Protein 3UP8 (pdb70)

Structure (mmCIF, N/CA/C/O backbone):
data_3UP8
#
_entry.id   3UP8
#
_cell.length_a   57.283
_cell.length_b   88.768
_cell.length_c   123.638
_cell.angle_alpha   90.00
_cell.angle_beta   90.00
_cell.angle_gamma   90.00
#
_symmetry.space_group_name_H-M   'P 21 21 21'
#
loop_
_entity.id
_entity.type
_entity.pdbx_description
1 polymer 'Putative 2,5-diketo-D-gluconic acid reductase B'
2 non-polymer 'ACETATE ION'
3 water water
#
loop_
_atom_site.group_PDB
_atom_site.id
_atom_site.type_symbol
_atom_site.label_atom_id
_atom_site.label_alt_id
_atom_site.label_comp_id
_atom_site.label_asym_id
_atom_site.label_entity_id
_atom_site.label_seq_id
_atom_site.pdbx_PDB_ins_code
_atom_site.Cartn_x
_atom_site.Cartn_y
_atom_site.Cartn_z
_atom_site.occupancy
_atom_site.B_iso_or_equiv
_atom_site.auth_seq_id
_atom_site.auth_comp_id
_atom_site.auth_asym_id
_atom_site.auth_atom_id
_atom_site.pdbx_PDB_model_num
ATOM 1 N N . LEU A 1 18 ? 25.823 17.364 7.253 1.00 35.74 -5 LEU A N 1
ATOM 2 C CA . LEU A 1 18 ? 25.947 16.424 8.405 1.00 35.36 -5 LEU A CA 1
ATOM 3 C C . LEU A 1 18 ? 27.083 15.451 8.131 1.00 35.08 -5 LEU A C 1
ATOM 4 O O . LEU A 1 18 ? 27.368 15.142 6.972 1.00 35.23 -5 LEU A O 1
ATOM 9 N N . TYR A 1 19 ? 27.720 14.959 9.192 1.00 34.61 -4 TYR A N 1
ATOM 10 C CA . TYR A 1 19 ? 28.951 14.177 9.049 1.00 34.32 -4 TYR A CA 1
ATOM 11 C C . TYR A 1 19 ? 28.811 12.924 8.193 1.00 34.14 -4 TYR A C 1
ATOM 12 O O . TYR A 1 19 ? 29.731 12.579 7.452 1.00 34.36 -4 TYR A O 1
ATOM 21 N N . PHE A 1 20 ? 27.662 12.257 8.284 1.00 33.65 -3 PHE A N 1
ATOM 22 C CA . PHE A 1 20 ? 27.447 10.993 7.558 1.00 33.19 -3 PHE A CA 1
ATOM 23 C C . PHE A 1 20 ? 26.974 11.156 6.103 1.00 32.76 -3 PHE A C 1
ATOM 24 O O . PHE A 1 20 ? 26.925 10.190 5.355 1.00 32.21 -3 PHE A O 1
ATOM 32 N N . GLN A 1 21 ? 26.612 12.370 5.702 1.00 32.81 -2 GLN A N 1
ATOM 33 C CA . GLN A 1 21 ? 26.064 12.568 4.354 1.00 32.53 -2 GLN A CA 1
ATOM 34 C C . GLN A 1 21 ? 27.152 12.677 3.300 1.00 31.58 -2 GLN A C 1
ATOM 35 O O . GLN A 1 21 ? 26.871 12.656 2.109 1.00 31.53 -2 GLN A O 1
ATOM 41 N N . SER A 1 22 ? 28.391 12.795 3.751 1.00 30.84 -1 SER A N 1
ATOM 42 C CA . SER A 1 22 ? 29.547 12.829 2.867 1.00 30.35 -1 SER A CA 1
ATOM 43 C C . SER A 1 22 ? 30.233 11.474 2.827 1.00 28.97 -1 SER A C 1
ATOM 44 O O . SER A 1 22 ? 31.277 11.324 2.196 1.00 28.73 -1 SER A O 1
ATOM 63 N N . HIS A 1 25 ? 26.878 5.315 2.318 1.00 17.88 2 HIS A N 1
ATOM 64 C CA . HIS A 1 25 ? 25.888 4.654 3.162 1.00 17.34 2 HIS A CA 1
ATOM 65 C C . HIS A 1 25 ? 25.773 3.184 2.801 1.00 16.51 2 HIS A C 1
ATOM 66 O O . HIS A 1 25 ? 26.153 2.766 1.697 1.00 15.67 2 HIS A O 1
ATOM 73 N N . ALA A 1 26 ? 25.270 2.396 3.746 1.00 15.78 3 ALA A N 1
ATOM 74 C CA . ALA A 1 26 ? 24.750 1.080 3.424 1.00 15.51 3 ALA A CA 1
ATOM 75 C C . ALA A 1 26 ? 23.262 1.236 3.173 1.00 16.00 3 ALA A C 1
ATOM 76 O O . ALA A 1 26 ? 22.626 2.185 3.674 1.00 15.28 3 ALA A O 1
ATOM 78 N N . VAL A 1 27 ? 22.706 0.302 2.408 1.00 16.27 4 VAL A N 1
ATOM 79 C CA . VAL A 1 27 ? 21.303 0.337 2.032 1.00 16.86 4 VAL A CA 1
ATOM 80 C C . VAL A 1 27 ? 20.594 -0.824 2.724 1.00 18.10 4 VAL A C 1
ATOM 81 O O . VAL A 1 27 ? 20.967 -1.984 2.517 1.00 17.50 4 VAL A O 1
ATOM 85 N N . SER A 1 28 ? 19.609 -0.500 3.572 1.00 19.42 5 SER A N 1
ATOM 86 C CA . SER A 1 28 ? 18.810 -1.503 4.269 1.00 21.37 5 SER A CA 1
ATOM 87 C C . SER A 1 28 ? 18.179 -2.332 3.185 1.00 21.46 5 SER A C 1
ATOM 88 O O . SER A 1 28 ? 17.500 -1.812 2.306 1.00 23.83 5 SER A O 1
ATOM 91 N N . SER A 1 29 ? 18.435 -3.614 3.205 1.00 20.65 6 SER A N 1
ATOM 92 C CA . SER A 1 29 ? 17.974 -4.430 2.110 1.00 19.32 6 SER A CA 1
ATOM 93 C C . SER A 1 29 ? 17.330 -5.613 2.780 1.00 18.44 6 SER A C 1
ATOM 94 O O . SER A 1 29 ? 17.879 -6.704 2.785 1.00 16.63 6 SER A O 1
ATOM 97 N N . ASN A 1 30 ? 16.185 -5.352 3.412 1.00 18.32 7 ASN A N 1
ATOM 98 C CA . ASN A 1 30 ? 15.470 -6.387 4.156 1.00 19.38 7 ASN A CA 1
ATOM 99 C C . ASN A 1 30 ? 16.374 -7.130 5.149 1.00 19.84 7 ASN A C 1
ATOM 100 O O . ASN A 1 30 ? 16.275 -8.353 5.301 1.00 20.30 7 ASN A O 1
ATOM 105 N N . GLY A 1 31 ? 17.283 -6.388 5.781 1.00 20.61 8 GLY A N 1
ATOM 106 C CA . GLY A 1 31 ? 18.184 -6.943 6.798 1.00 21.07 8 GLY A CA 1
ATOM 107 C C . GLY A 1 31 ? 19.615 -7.195 6.358 1.00 21.10 8 GLY A C 1
ATOM 108 O O . GLY A 1 31 ? 20.444 -7.573 7.184 1.00 21.46 8 GLY A O 1
ATOM 109 N N . ALA A 1 32 ? 19.913 -6.991 5.071 1.00 20.66 9 ALA A N 1
ATOM 110 C CA . ALA A 1 32 ? 21.249 -7.262 4.506 1.00 19.98 9 ALA A CA 1
ATOM 111 C C . ALA A 1 32 ? 22.306 -6.124 4.609 1.00 20.73 9 ALA A C 1
ATOM 112 O O . ALA A 1 32 ? 23.516 -6.380 4.542 1.00 21.49 9 ALA A O 1
ATOM 114 N N . ASN A 1 33 ? 21.874 -4.878 4.705 1.00 19.81 10 ASN A N 1
ATOM 115 C CA . ASN A 1 33 ? 22.826 -3.755 4.808 1.00 19.04 10 ASN A CA 1
ATOM 116 C C . ASN A 1 33 ? 23.979 -3.757 3.812 1.00 17.73 10 ASN A C 1
ATOM 117 O O . ASN A 1 33 ? 25.149 -3.976 4.150 1.00 17.68 10 ASN A O 1
ATOM 122 N N . ILE A 1 34 ? 23.616 -3.484 2.579 1.00 16.87 11 ILE A N 1
ATOM 123 C CA . ILE A 1 34 ? 24.498 -3.645 1.459 1.00 16.16 11 ILE A CA 1
ATOM 124 C C . ILE A 1 34 ? 25.158 -2.290 1.221 1.00 15.90 11 ILE A C 1
ATOM 125 O O . ILE A 1 34 ? 24.452 -1.281 1.115 1.00 16.22 11 ILE A O 1
ATOM 130 N N . PRO A 1 35 ? 26.508 -2.253 1.160 1.00 15.61 12 PRO A N 1
ATOM 131 C CA . PRO A 1 35 ? 27.171 -0.971 0.861 1.00 15.31 12 PRO A CA 1
ATOM 132 C C . PRO A 1 35 ? 26.673 -0.384 -0.471 1.00 15.00 12 PRO A C 1
ATOM 133 O O . PRO A 1 35 ? 26.600 -1.099 -1.464 1.00 14.52 12 PRO A O 1
ATOM 137 N N . ALA A 1 36 ? 26.318 0.902 -0.474 1.00 15.02 13 ALA A N 1
ATOM 138 C CA . ALA A 1 36 ? 25.657 1.541 -1.633 1.00 14.78 13 ALA A CA 1
ATOM 139 C C . ALA A 1 36 ? 26.440 1.458 -2.947 1.00 15.44 13 ALA A C 1
ATOM 140 O O . ALA A 1 36 ? 25.842 1.456 -4.025 1.00 15.16 13 ALA A O 1
ATOM 142 N N . LEU A 1 37 ? 27.768 1.392 -2.861 1.00 15.26 14 LEU A N 1
ATOM 143 C CA . LEU A 1 37 ? 28.581 1.251 -4.052 1.00 16.48 14 LEU A CA 1
ATOM 144 C C . LEU A 1 37 ? 29.371 -0.043 -3.969 1.00 16.77 14 LEU A C 1
ATOM 145 O O . LEU A 1 37 ? 30.045 -0.311 -2.977 1.00 17.29 14 LEU A O 1
ATOM 150 N N . GLY A 1 38 ? 29.270 -0.836 -5.025 1.00 17.22 15 GLY A N 1
ATOM 151 C CA . GLY A 1 38 ? 29.933 -2.113 -5.097 1.00 17.15 15 GLY A CA 1
ATOM 152 C C . GLY A 1 38 ? 30.814 -2.197 -6.318 1.00 17.39 15 GLY A C 1
ATOM 153 O O . GLY A 1 38 ? 30.601 -1.490 -7.305 1.00 17.15 15 GLY A O 1
ATOM 154 N N . PHE A 1 39 ? 31.828 -3.054 -6.208 1.00 17.26 16 PHE A N 1
ATOM 155 C CA . PHE A 1 39 ? 32.714 -3.423 -7.292 1.00 17.81 16 PHE A CA 1
ATOM 156 C C . PHE A 1 39 ? 32.104 -4.606 -8.039 1.00 17.83 16 PHE A C 1
ATOM 157 O O . PHE A 1 39 ? 32.108 -5.740 -7.539 1.00 17.77 16 PHE A O 1
ATOM 165 N N . GLY A 1 40 ? 31.586 -4.346 -9.235 1.00 18.14 17 GLY A N 1
ATOM 166 C CA . GLY A 1 40 ? 30.963 -5.385 -10.043 1.00 18.40 17 GLY A CA 1
ATOM 167 C C . GLY A 1 40 ? 31.985 -6.030 -10.956 1.00 19.15 17 GLY A C 1
ATOM 168 O O . GLY A 1 40 ? 32.742 -5.328 -11.636 1.00 19.05 17 GLY A O 1
ATOM 169 N N . THR A 1 41 ? 32.026 -7.360 -10.968 1.00 18.58 18 THR A N 1
ATOM 170 C CA . THR A 1 41 ? 32.998 -8.089 -11.812 1.00 18.86 18 THR A CA 1
ATOM 171 C C . THR A 1 41 ? 32.388 -8.595 -13.124 1.00 19.48 18 THR A C 1
ATOM 172 O O . THR A 1 41 ? 33.071 -9.199 -13.954 1.00 20.02 18 THR A O 1
ATOM 176 N N . PHE A 1 42 ? 31.101 -8.336 -13.308 1.00 20.34 19 PHE A N 1
ATOM 177 C CA . PHE A 1 42 ? 30.426 -8.542 -14.590 1.00 21.95 19 PHE A CA 1
ATOM 178 C C . PHE A 1 42 ? 31.214 -7.774 -15.671 1.00 22.87 19 PHE A C 1
ATOM 179 O O . PHE A 1 42 ? 31.588 -6.620 -15.472 1.00 23.65 19 PHE A O 1
ATOM 187 N N . ARG A 1 43 ? 31.520 -8.451 -16.773 1.00 24.06 20 ARG A N 1
ATOM 188 C CA . ARG A 1 43 ? 32.250 -7.864 -17.908 1.00 25.65 20 ARG A CA 1
ATOM 189 C C . ARG A 1 43 ? 33.755 -7.768 -17.646 1.00 26.24 20 ARG A C 1
ATOM 190 O O . ARG A 1 43 ? 34.491 -7.224 -18.458 1.00 26.48 20 ARG A O 1
ATOM 206 N N . SER A 1 45 ? 37.414 -9.655 -17.009 1.00 27.33 22 SER A N 1
ATOM 207 C CA . SER A 1 45 ? 38.149 -10.916 -17.119 1.00 27.47 22 SER A CA 1
ATOM 208 C C . SER A 1 45 ? 38.763 -11.264 -15.765 1.00 27.32 22 SER A C 1
ATOM 209 O O . SER A 1 45 ? 38.786 -10.431 -14.858 1.00 27.40 22 SER A O 1
ATOM 212 N N . GLY A 1 46 ? 39.264 -12.488 -15.634 1.00 27.43 23 GLY A N 1
ATOM 213 C CA . GLY A 1 46 ? 39.996 -12.902 -14.436 1.00 27.38 23 GLY A CA 1
ATOM 214 C C . GLY A 1 46 ? 41.229 -12.044 -14.172 1.00 27.70 23 GLY A C 1
ATOM 215 O O . GLY A 1 46 ? 41.488 -11.645 -13.033 1.00 26.72 23 GLY A O 1
ATOM 216 N N . ALA A 1 47 ? 41.985 -11.755 -15.231 1.00 28.20 24 ALA A N 1
ATOM 217 C CA . ALA A 1 47 ? 43.210 -10.965 -15.110 1.00 29.17 24 ALA A CA 1
ATOM 218 C C . ALA A 1 47 ? 42.932 -9.523 -14.695 1.00 29.38 24 ALA A C 1
ATOM 219 O O . ALA A 1 47 ? 43.659 -8.977 -13.872 1.00 29.22 24 ALA A O 1
ATOM 221 N N . GLU A 1 48 ? 41.884 -8.917 -15.263 1.00 30.08 25 GLU A N 1
ATOM 222 C CA . GLU A 1 48 ? 41.456 -7.571 -14.860 1.00 30.86 25 GLU A CA 1
ATOM 223 C C . GLU A 1 48 ? 41.092 -7.510 -13.371 1.00 30.56 25 GLU A C 1
ATOM 224 O O . GLU A 1 48 ? 41.477 -6.568 -12.671 1.00 30.73 25 GLU A O 1
ATOM 230 N N . VAL A 1 49 ? 40.357 -8.518 -12.891 1.00 30.00 26 VAL A N 1
ATOM 231 C CA . VAL A 1 49 ? 40.011 -8.632 -11.467 1.00 29.30 26 VAL A CA 1
ATOM 232 C C . VAL A 1 49 ? 41.254 -8.723 -10.566 1.00 29.66 26 VAL A C 1
ATOM 233 O O . VAL A 1 49 ? 41.338 -8.022 -9.549 1.00 29.20 26 VAL A O 1
ATOM 237 N N . LEU A 1 50 ? 42.214 -9.573 -10.938 1.00 29.81 27 LEU A N 1
ATOM 238 C CA . LEU A 1 50 ? 43.430 -9.751 -10.135 1.00 30.67 27 LEU A CA 1
ATOM 239 C C . LEU A 1 50 ? 44.284 -8.483 -10.058 1.00 31.27 27 LEU A C 1
ATOM 240 O O . LEU A 1 50 ? 44.973 -8.255 -9.064 1.00 31.59 27 LEU A O 1
ATOM 245 N N . ARG A 1 51 ? 44.241 -7.677 -11.114 1.00 31.78 28 ARG A N 1
ATOM 246 C CA . ARG A 1 51 ? 44.962 -6.416 -11.162 1.00 32.41 28 ARG A CA 1
ATOM 247 C C . ARG A 1 51 ? 44.240 -5.317 -10.376 1.00 31.90 28 ARG A C 1
ATOM 248 O O . ARG A 1 51 ? 44.849 -4.649 -9.532 1.00 32.54 28 ARG A O 1
ATOM 256 N N . ILE A 1 52 ? 42.946 -5.144 -10.632 1.00 30.70 29 ILE A N 1
ATOM 257 C CA . ILE A 1 52 ? 42.232 -3.952 -10.162 1.00 30.26 29 ILE A CA 1
ATOM 258 C C . ILE A 1 52 ? 41.544 -4.109 -8.803 1.00 29.32 29 ILE A C 1
ATOM 259 O O . ILE A 1 52 ? 41.562 -3.178 -7.992 1.00 29.34 29 ILE A O 1
ATOM 264 N N . LEU A 1 53 ? 40.947 -5.275 -8.543 1.00 28.05 30 LEU A N 1
ATOM 265 C CA . LEU A 1 53 ? 40.262 -5.487 -7.259 1.00 27.02 30 LEU A CA 1
ATOM 266 C C . LEU A 1 53 ? 41.126 -5.206 -6.010 1.00 26.66 30 LEU A C 1
ATOM 267 O O . LEU A 1 53 ? 40.639 -4.574 -5.074 1.00 26.36 30 LEU A O 1
ATOM 272 N N . PRO A 1 54 ? 42.409 -5.641 -5.996 1.00 26.84 31 PRO A N 1
ATOM 273 C CA . PRO A 1 54 ? 43.250 -5.284 -4.831 1.00 27.03 31 PRO A CA 1
ATOM 274 C C . PRO A 1 54 ? 43.321 -3.773 -4.590 1.00 26.99 31 PRO A C 1
ATOM 275 O O . PRO A 1 54 ? 43.241 -3.318 -3.451 1.00 26.91 31 PRO A O 1
ATOM 279 N N . GLN A 1 55 ? 43.450 -3.007 -5.667 1.00 27.62 32 GLN A N 1
ATOM 280 C CA . GLN A 1 55 ? 43.464 -1.555 -5.576 1.00 27.85 32 GLN A CA 1
ATOM 281 C C . GLN A 1 55 ? 42.120 -1.013 -5.093 1.00 26.80 32 GLN A C 1
ATOM 282 O O . GLN A 1 55 ? 42.079 -0.138 -4.231 1.00 27.41 32 GLN A O 1
ATOM 288 N N . ALA A 1 56 ? 41.028 -1.530 -5.652 1.00 25.44 33 ALA A N 1
ATOM 289 C CA . ALA A 1 56 ? 39.690 -1.155 -5.210 1.00 24.68 33 ALA A CA 1
ATOM 290 C C . ALA A 1 56 ? 39.517 -1.338 -3.706 1.00 23.91 33 ALA A C 1
ATOM 291 O O . ALA A 1 56 ? 38.951 -0.487 -3.027 1.00 24.23 33 ALA A O 1
ATOM 293 N N . LEU A 1 57 ? 40.013 -2.458 -3.195 1.00 24.05 34 LEU A N 1
ATOM 294 C CA . LEU A 1 57 ? 39.901 -2.780 -1.781 1.00 24.05 34 LEU A CA 1
ATOM 295 C C . LEU A 1 57 ? 40.765 -1.853 -0.917 1.00 24.44 34 LEU A C 1
ATOM 296 O O . LEU A 1 57 ? 40.338 -1.434 0.160 1.00 23.72 34 LEU A O 1
ATOM 301 N N . LYS A 1 58 ? 41.973 -1.545 -1.400 1.00 25.74 35 LYS A N 1
ATOM 302 C CA . LYS A 1 58 ? 42.849 -0.561 -0.746 1.00 26.85 35 LYS A CA 1
ATOM 303 C C . LYS A 1 58 ? 42.181 0.789 -0.692 1.00 26.55 35 LYS A C 1
ATOM 304 O O . LYS A 1 58 ? 42.137 1.411 0.363 1.00 26.91 35 LYS A O 1
ATOM 310 N N . LEU A 1 59 ? 41.649 1.227 -1.833 1.00 26.38 36 LEU A N 1
ATOM 311 C CA . LEU A 1 59 ? 40.974 2.517 -1.944 1.00 26.20 36 LEU A CA 1
ATOM 312 C C . LEU A 1 59 ? 39.770 2.635 -1.001 1.00 25.74 36 LEU A C 1
ATOM 313 O O . LEU A 1 59 ? 39.415 3.735 -0.577 1.00 25.60 36 LEU A O 1
ATOM 318 N N . GLY A 1 60 ? 39.149 1.508 -0.655 1.00 24.59 37 GLY A N 1
ATOM 319 C CA . GLY A 1 60 ? 38.019 1.551 0.278 1.00 23.15 37 GLY A CA 1
ATOM 320 C C . GLY A 1 60 ? 36.735 0.829 -0.121 1.00 22.14 37 GLY A C 1
ATOM 321 O O . GLY A 1 60 ? 35.776 0.852 0.640 1.00 21.84 37 GLY A O 1
ATOM 322 N N . PHE A 1 61 ? 36.702 0.208 -1.301 1.00 21.38 38 PHE A N 1
ATOM 323 C CA . PHE A 1 61 ? 35.552 -0.630 -1.696 1.00 20.85 38 PHE A CA 1
ATOM 324 C C . PHE A 1 61 ? 35.399 -1.765 -0.704 1.00 20.22 38 PHE A C 1
ATOM 325 O O . PHE A 1 61 ? 36.389 -2.395 -0.335 1.00 19.58 38 PHE A O 1
ATOM 333 N N . ARG A 1 62 ? 34.163 -2.017 -0.272 1.00 19.60 39 ARG A N 1
ATOM 334 C CA . ARG A 1 62 ? 33.892 -3.101 0.679 1.00 19.63 39 ARG A CA 1
ATOM 335 C C . ARG A 1 62 ? 32.733 -4.000 0.240 1.00 19.18 39 ARG A C 1
ATOM 336 O O . ARG A 1 62 ? 32.203 -4.776 1.035 1.00 20.64 39 ARG A O 1
ATOM 344 N N . HIS A 1 63 ? 32.329 -3.871 -1.016 1.00 17.19 40 HIS A N 1
ATOM 345 C CA . HIS A 1 63 ? 31.246 -4.650 -1.577 1.00 15.82 40 HIS A CA 1
ATOM 346 C C . HIS A 1 63 ? 31.790 -5.153 -2.899 1.00 14.56 40 HIS A C 1
ATOM 347 O O . HIS A 1 63 ? 32.237 -4.377 -3.728 1.00 14.05 40 HIS A O 1
ATOM 354 N N . VAL A 1 64 ? 31.830 -6.471 -3.059 1.00 13.77 41 VAL A N 1
ATOM 355 C CA . VAL A 1 64 ? 32.308 -7.077 -4.295 1.00 13.81 41 VAL A CA 1
ATOM 356 C C . VAL A 1 64 ? 31.226 -8.010 -4.835 1.00 13.93 41 VAL A C 1
ATOM 357 O O . VAL A 1 64 ? 30.689 -8.824 -4.087 1.00 13.62 41 VAL A O 1
ATOM 361 N N . ASP A 1 65 ? 30.919 -7.856 -6.121 1.00 14.02 42 ASP A N 1
ATOM 362 C CA . ASP A 1 65 ? 29.850 -8.603 -6.781 1.00 14.81 42 ASP A CA 1
ATOM 363 C C . ASP A 1 65 ? 30.353 -9.461 -7.936 1.00 14.60 42 ASP A C 1
ATOM 364 O O . ASP A 1 65 ? 30.991 -8.961 -8.877 1.00 15.51 42 ASP A O 1
ATOM 369 N N . THR A 1 66 ? 30.037 -10.755 -7.881 1.00 14.43 43 THR A N 1
ATOM 370 C CA . THR A 1 66 ? 30.441 -11.705 -8.924 1.00 13.21 43 THR A CA 1
ATOM 371 C C . THR A 1 66 ? 29.291 -12.697 -9.212 1.00 13.22 43 THR A C 1
ATOM 372 O O . THR A 1 66 ? 28.166 -12.492 -8.735 1.00 12.69 43 THR A O 1
ATOM 376 N N . ALA A 1 67 ? 29.553 -13.721 -10.027 1.00 12.64 44 ALA A N 1
ATOM 377 C CA . ALA A 1 67 ? 28.531 -14.686 -10.446 1.00 13.28 44 ALA A CA 1
ATOM 378 C C . ALA A 1 67 ? 29.221 -15.944 -10.924 1.00 13.58 44 ALA A C 1
ATOM 379 O O . ALA A 1 67 ? 30.340 -15.882 -11.410 1.00 13.97 44 ALA A O 1
ATOM 381 N N . GLN A 1 68 ? 28.549 -17.078 -10.808 1.00 13.90 45 GLN A N 1
ATOM 382 C CA . GLN A 1 68 ? 29.082 -18.328 -11.346 1.00 14.66 45 GLN A CA 1
ATOM 383 C C . GLN A 1 68 ? 29.417 -18.198 -12.832 1.00 15.58 45 GLN A C 1
ATOM 384 O O . GLN A 1 68 ? 30.507 -18.592 -13.259 1.00 15.99 45 GLN A O 1
ATOM 390 N N . ILE A 1 69 ? 28.512 -17.589 -13.598 1.00 16.02 46 ILE A N 1
ATOM 391 C CA . ILE A 1 69 ? 28.657 -17.507 -15.064 1.00 16.76 46 ILE A CA 1
ATOM 392 C C . ILE A 1 69 ? 29.753 -16.568 -15.540 1.00 17.48 46 ILE A C 1
ATOM 393 O O . ILE A 1 69 ? 30.231 -16.728 -16.663 1.00 17.68 46 ILE A O 1
ATOM 398 N N . TYR A 1 70 ? 30.143 -15.584 -14.725 1.00 17.46 47 TYR A N 1
ATOM 399 C CA . TYR A 1 70 ? 31.212 -14.657 -15.149 1.00 17.78 47 TYR A CA 1
ATOM 400 C C . TYR A 1 70 ? 32.546 -15.363 -15.289 1.00 18.24 47 TYR A C 1
ATOM 401 O O . TYR A 1 70 ? 33.397 -14.897 -16.019 1.00 18.11 47 TYR A O 1
ATOM 410 N N . GLY A 1 71 ? 32.736 -16.474 -14.586 1.00 18.65 48 GLY A N 1
ATOM 411 C CA . GLY A 1 71 ? 33.986 -17.225 -14.685 1.00 19.58 48 GLY A CA 1
ATOM 412 C C . GLY A 1 71 ? 35.172 -16.581 -13.981 1.00 19.75 48 GLY A C 1
ATOM 413 O O . GLY A 1 71 ? 36.314 -16.940 -14.233 1.00 19.89 48 GLY A O 1
ATOM 414 N N . ASN A 1 72 ? 34.922 -15.623 -13.093 1.00 19.55 49 ASN A N 1
ATOM 415 C CA . ASN A 1 72 ? 36.034 -14.961 -12.394 1.00 19.38 49 ASN A CA 1
ATOM 416 C C . ASN A 1 72 ? 35.975 -15.064 -10.866 1.00 19.23 49 ASN A C 1
ATOM 417 O O . ASN A 1 72 ? 36.681 -14.330 -10.164 1.00 18.71 49 ASN A O 1
ATOM 422 N N . GLU A 1 73 ? 35.151 -15.979 -10.347 1.00 17.99 50 GLU A N 1
ATOM 423 C CA . GLU A 1 73 ? 35.044 -16.154 -8.886 1.00 17.62 50 GLU A CA 1
ATOM 424 C C . GLU A 1 73 ? 36.385 -16.500 -8.236 1.00 17.41 50 GLU A C 1
ATOM 425 O O . GLU A 1 73 ? 36.711 -15.985 -7.153 1.00 16.56 50 GLU A O 1
ATOM 431 N N . ALA A 1 74 ? 37.157 -17.372 -8.891 1.00 17.37 51 ALA A N 1
ATOM 432 C CA . ALA A 1 74 ? 38.482 -17.754 -8.393 1.00 17.93 51 ALA A CA 1
ATOM 433 C C . ALA A 1 74 ? 39.376 -16.533 -8.127 1.00 18.02 51 ALA A C 1
ATOM 434 O O . ALA A 1 74 ? 40.025 -16.436 -7.081 1.00 18.12 51 ALA A O 1
ATOM 436 N N . GLU A 1 75 ? 39.380 -15.596 -9.063 1.00 18.12 52 GLU A N 1
ATOM 437 C CA . GLU A 1 75 ? 40.238 -14.417 -8.964 1.00 18.68 52 GLU A CA 1
ATOM 438 C C . GLU A 1 75 ? 39.691 -13.431 -7.934 1.00 18.08 52 GLU A C 1
ATOM 439 O O . GLU A 1 75 ? 40.467 -12.782 -7.232 1.00 17.61 52 GLU A O 1
ATOM 445 N N . VAL A 1 76 ? 38.359 -13.331 -7.826 1.00 16.81 53 VAL A N 1
ATOM 446 C CA . VAL A 1 76 ? 37.747 -12.552 -6.753 1.00 16.48 53 VAL A CA 1
ATOM 447 C C . VAL A 1 76 ? 38.223 -13.081 -5.400 1.00 16.71 53 VAL A C 1
ATOM 448 O O . VAL A 1 76 ? 38.647 -12.302 -4.551 1.00 17.12 53 VAL A O 1
ATOM 452 N N . GLY A 1 77 ? 38.149 -14.399 -5.213 1.00 17.02 54 GLY A N 1
ATOM 453 C CA . GLY A 1 77 ? 38.586 -15.062 -3.979 1.00 17.70 54 GLY A CA 1
ATOM 454 C C . GLY A 1 77 ? 40.051 -14.786 -3.656 1.00 18.20 54 GLY A C 1
ATOM 455 O O . GLY A 1 77 ? 40.388 -14.440 -2.527 1.00 17.84 54 GLY A O 1
ATOM 456 N N . GLU A 1 78 ? 40.908 -14.900 -4.666 1.00 18.76 55 GLU A N 1
ATOM 457 C CA . GLU A 1 78 ? 42.349 -14.637 -4.496 1.00 19.62 55 GLU A CA 1
ATOM 458 C C . GLU A 1 78 ? 42.609 -13.177 -4.108 1.00 18.96 55 GLU A C 1
ATOM 459 O O . GLU A 1 78 ? 43.335 -12.901 -3.156 1.00 18.71 55 GLU A O 1
ATOM 465 N N . ALA A 1 79 ? 42.012 -12.252 -4.854 1.00 19.15 56 ALA A N 1
ATOM 466 C CA . ALA A 1 79 ? 42.173 -10.816 -4.599 1.00 19.14 56 ALA A CA 1
ATOM 467 C C . ALA A 1 79 ? 41.750 -10.421 -3.188 1.00 19.36 56 ALA A C 1
ATOM 468 O O . ALA A 1 79 ? 42.465 -9.693 -2.503 1.00 19.43 56 ALA A O 1
ATOM 470 N N . ILE A 1 80 ? 40.588 -10.895 -2.743 1.00 19.40 57 ILE A N 1
ATOM 471 C CA . ILE A 1 80 ? 40.118 -10.580 -1.393 1.00 19.87 57 ILE A CA 1
ATOM 472 C C . ILE A 1 80 ? 41.058 -11.132 -0.331 1.00 20.74 57 ILE A C 1
ATOM 473 O O . ILE A 1 80 ? 41.432 -10.425 0.601 1.00 20.72 57 ILE A O 1
ATOM 478 N N . GLN A 1 81 ? 41.440 -12.397 -0.486 1.00 21.64 58 GLN A N 1
ATOM 479 C CA . GLN A 1 81 ? 42.325 -13.061 0.460 1.00 22.90 58 GLN A CA 1
ATOM 480 C C . GLN A 1 81 ? 43.688 -12.356 0.590 1.00 23.31 58 GLN A C 1
ATOM 481 O O . GLN A 1 81 ? 44.221 -12.242 1.689 1.00 23.33 58 GLN A O 1
ATOM 487 N N . LYS A 1 82 ? 44.231 -11.887 -0.530 1.00 24.19 59 LYS A N 1
ATOM 488 C CA . LYS A 1 82 ? 45.549 -11.231 -0.542 1.00 25.68 59 LYS A CA 1
ATOM 489 C C . LYS A 1 82 ? 45.537 -9.777 -0.042 1.00 26.96 59 LYS A C 1
ATOM 490 O O . LYS A 1 82 ? 46.601 -9.172 0.160 1.00 27.20 59 LYS A O 1
ATOM 496 N N . SER A 1 83 ? 44.340 -9.231 0.170 1.00 27.74 60 SER A N 1
ATOM 497 C CA . SER A 1 83 ? 44.172 -7.826 0.495 1.00 28.94 60 SER A CA 1
ATOM 498 C C . SER A 1 83 ? 44.461 -7.512 1.958 1.00 29.75 60 SER A C 1
ATOM 499 O O . SER A 1 83 ? 44.802 -6.384 2.286 1.00 30.96 60 SER A O 1
ATOM 502 N N . GLY A 1 84 ? 44.300 -8.492 2.835 1.00 30.66 61 GLY A N 1
ATOM 503 C CA . GLY A 1 84 ? 44.461 -8.255 4.270 1.00 31.65 61 GLY A CA 1
ATOM 504 C C . GLY A 1 84 ? 43.312 -7.458 4.873 1.00 32.07 61 GLY A C 1
ATOM 505 O O . GLY A 1 84 ? 43.473 -6.782 5.901 1.00 32.59 61 GLY A O 1
ATOM 506 N N . ILE A 1 85 ? 42.154 -7.520 4.220 1.00 31.73 62 ILE A N 1
ATOM 507 C CA . ILE A 1 85 ? 40.939 -6.942 4.766 1.00 31.06 62 ILE A CA 1
ATOM 508 C C . ILE A 1 85 ? 40.222 -8.111 5.434 1.00 30.48 62 ILE A C 1
ATOM 509 O O . ILE A 1 85 ? 40.074 -9.173 4.819 1.00 30.87 62 ILE A O 1
ATOM 514 N N . PRO A 1 86 ? 39.821 -7.951 6.710 1.00 29.62 63 PRO A N 1
ATOM 515 C CA . PRO A 1 86 ? 39.149 -9.080 7.346 1.00 28.85 63 PRO A CA 1
ATOM 516 C C . PRO A 1 86 ? 37.917 -9.464 6.521 1.00 28.15 63 PRO A C 1
ATOM 517 O O . PRO A 1 86 ? 37.310 -8.597 5.879 1.00 27.86 63 PRO A O 1
ATOM 521 N N . ARG A 1 87 ? 37.586 -10.753 6.514 1.00 26.85 64 ARG A N 1
ATOM 522 C CA . ARG A 1 87 ? 36.457 -11.258 5.744 1.00 25.52 64 ARG A CA 1
ATOM 523 C C . ARG A 1 87 ? 35.168 -10.579 6.159 1.00 25.10 64 ARG A C 1
ATOM 524 O O . ARG A 1 87 ? 34.351 -10.227 5.304 1.00 25.28 64 ARG A O 1
ATOM 532 N N . ALA A 1 88 ? 35.002 -10.387 7.467 1.00 24.33 65 ALA A N 1
ATOM 533 C CA . ALA A 1 88 ? 33.800 -9.787 8.038 1.00 24.54 65 ALA A CA 1
ATOM 534 C C . ALA A 1 88 ? 33.559 -8.344 7.572 1.00 23.90 65 ALA A C 1
ATOM 535 O O . ALA A 1 88 ? 32.449 -7.825 7.705 1.00 24.21 65 ALA A O 1
ATOM 537 N N . ASP A 1 89 ? 34.594 -7.711 7.021 1.00 23.00 66 ASP A N 1
ATOM 538 C CA . ASP A 1 89 ? 34.495 -6.324 6.549 1.00 22.42 66 ASP A CA 1
ATOM 539 C C . ASP A 1 89 ? 34.103 -6.215 5.077 1.00 20.90 66 ASP A C 1
ATOM 540 O O . ASP A 1 89 ? 33.840 -5.111 4.592 1.00 20.29 66 ASP A O 1
ATOM 545 N N . VAL A 1 90 ? 34.096 -7.336 4.359 1.00 18.94 67 VAL A N 1
ATOM 546 C CA . VAL A 1 90 ? 33.730 -7.311 2.946 1.00 18.32 67 VAL A CA 1
ATOM 547 C C . VAL A 1 90 ? 32.332 -7.895 2.777 1.00 17.51 67 VAL A C 1
ATOM 548 O O . VAL A 1 90 ? 31.983 -8.876 3.425 1.00 17.27 67 VAL A O 1
ATOM 552 N N . PHE A 1 91 ? 31.543 -7.277 1.911 1.00 15.92 68 PHE A N 1
ATOM 553 C CA . PHE A 1 91 ? 30.236 -7.813 1.536 1.00 15.16 68 PHE A CA 1
ATOM 554 C C . PHE A 1 91 ? 30.378 -8.486 0.178 1.00 14.59 68 PHE A C 1
ATOM 555 O O . PHE A 1 91 ? 30.623 -7.823 -0.835 1.00 14.65 68 PHE A O 1
ATOM 563 N N . LEU A 1 92 ? 30.233 -9.807 0.159 1.00 13.86 69 LEU A N 1
ATOM 564 C CA . LEU A 1 92 ? 30.533 -10.576 -1.045 1.00 13.41 69 LEU A CA 1
ATOM 565 C C . LEU A 1 92 ? 29.273 -11.221 -1.600 1.00 12.70 69 LEU A C 1
ATOM 566 O O . LEU A 1 92 ? 28.591 -11.943 -0.896 1.00 12.59 69 LEU A O 1
ATOM 571 N N . THR A 1 93 ? 28.988 -10.955 -2.871 1.00 12.25 70 THR A N 1
ATOM 572 C CA . THR A 1 93 ? 27.809 -11.478 -3.539 1.00 12.43 70 THR A CA 1
ATOM 573 C C . THR A 1 93 ? 28.206 -12.394 -4.680 1.00 12.78 70 THR A C 1
ATOM 574 O O . THR A 1 93 ? 29.084 -12.041 -5.465 1.00 12.95 70 THR A O 1
ATOM 578 N N . THR A 1 94 ? 27.577 -13.565 -4.773 1.00 11.80 71 THR A N 1
ATOM 579 C CA . THR A 1 94 ? 27.618 -14.321 -6.034 1.00 12.49 71 THR A CA 1
ATOM 580 C C . THR A 1 94 ? 26.208 -14.709 -6.480 1.00 12.46 71 THR A C 1
ATOM 581 O O . THR A 1 94 ? 25.221 -14.392 -5.802 1.00 12.43 71 THR A O 1
ATOM 585 N N . LYS A 1 95 ? 26.115 -15.350 -7.641 1.00 13.03 72 LYS A N 1
ATOM 586 C CA . LYS A 1 95 ? 24.828 -15.646 -8.261 1.00 13.42 72 LYS A CA 1
ATOM 587 C C . LYS A 1 95 ? 24.835 -17.068 -8.800 1.00 13.45 72 LYS A C 1
ATOM 588 O O . LYS A 1 95 ? 25.803 -17.503 -9.429 1.00 12.81 72 LYS A O 1
ATOM 594 N N . VAL A 1 96 ? 23.745 -17.784 -8.554 1.00 13.14 73 VAL A N 1
ATOM 595 C CA . VAL A 1 96 ? 23.554 -19.122 -9.126 1.00 12.26 73 VAL A CA 1
ATOM 596 C C . VAL A 1 96 ? 23.110 -19.038 -10.587 1.00 12.91 73 VAL A C 1
ATOM 597 O O . VAL A 1 96 ? 22.100 -18.411 -10.901 1.00 12.98 73 VAL A O 1
ATOM 601 N N . TRP A 1 97 ? 23.891 -19.662 -11.465 1.00 13.00 74 TRP A N 1
ATOM 602 C CA . TRP A 1 97 ? 23.607 -19.703 -12.891 1.00 13.81 74 TRP A CA 1
ATOM 603 C C . TRP A 1 97 ? 22.441 -20.650 -13.144 1.00 14.19 74 TRP A C 1
ATOM 604 O O . TRP A 1 97 ? 22.264 -21.651 -12.437 1.00 14.04 74 TRP A O 1
ATOM 615 N N . VAL A 1 98 ? 21.642 -20.320 -14.152 1.00 14.70 75 VAL A N 1
ATOM 616 C CA . VAL A 1 98 ? 20.396 -21.039 -14.419 1.00 14.96 75 VAL A CA 1
ATOM 617 C C . VAL A 1 98 ? 20.606 -22.543 -14.692 1.00 15.92 75 VAL A C 1
ATOM 618 O O . VAL A 1 98 ? 19.701 -23.323 -14.464 1.00 14.91 75 VAL A O 1
ATOM 622 N N . ASP A 1 99 ? 21.787 -22.949 -15.174 1.00 16.37 76 ASP A N 1
ATOM 623 C CA . ASP A 1 99 ? 22.048 -24.384 -15.429 1.00 17.39 76 ASP A CA 1
ATOM 624 C C . ASP A 1 99 ? 22.113 -25.166 -14.118 1.00 16.51 76 ASP A C 1
ATOM 625 O O . ASP A 1 99 ? 22.044 -26.397 -14.101 1.00 16.90 76 ASP A O 1
ATOM 630 N N . ASN A 1 100 ? 22.272 -24.444 -13.018 1.00 15.75 77 ASN A N 1
ATOM 631 C CA . ASN A 1 100 ? 22.418 -25.057 -11.714 1.00 15.40 77 ASN A CA 1
ATOM 632 C C . ASN A 1 100 ? 21.159 -24.974 -10.850 1.00 15.12 77 ASN A C 1
ATOM 633 O O . ASN A 1 100 ? 21.229 -25.137 -9.632 1.00 15.03 77 ASN A O 1
ATOM 638 N N . TYR A 1 101 ? 20.012 -24.730 -11.469 1.00 14.81 78 TYR A N 1
ATOM 639 C CA . TYR A 1 101 ? 18.783 -24.487 -10.710 1.00 14.77 78 TYR A CA 1
ATOM 640 C C . TYR A 1 101 ? 18.110 -25.689 -10.042 1.00 15.52 78 TYR A C 1
ATOM 641 O O . TYR A 1 101 ? 17.487 -25.528 -9.008 1.00 15.10 78 TYR A O 1
ATOM 650 N N . ARG A 1 102 ? 18.230 -26.885 -10.613 1.00 16.18 79 ARG A N 1
ATOM 651 C CA . ARG A 1 102 ? 17.662 -28.061 -9.947 1.00 17.92 79 ARG A CA 1
ATOM 652 C C . ARG A 1 102 ? 18.342 -28.270 -8.593 1.00 17.77 79 ARG A C 1
ATOM 653 O O . ARG A 1 102 ? 19.547 -28.033 -8.455 1.00 17.63 79 ARG A O 1
ATOM 661 N N . HIS A 1 103 ? 17.572 -28.701 -7.599 1.00 17.91 80 HIS A N 1
ATOM 662 C CA . HIS A 1 103 ? 18.055 -28.766 -6.206 1.00 17.92 80 HIS A CA 1
ATOM 663 C C . HIS A 1 103 ? 19.496 -29.275 -6.030 1.00 18.17 80 HIS A C 1
ATOM 664 O O . HIS A 1 103 ? 20.334 -28.578 -5.451 1.00 17.45 80 HIS A O 1
ATOM 671 N N . ASP A 1 104 ? 19.772 -30.489 -6.501 1.00 18.31 81 ASP A N 1
ATOM 672 C CA . ASP A 1 104 ? 21.088 -31.099 -6.256 1.00 19.02 81 ASP A CA 1
ATOM 673 C C . ASP A 1 104 ? 22.238 -30.329 -6.930 1.00 18.19 81 ASP A C 1
ATOM 674 O O . ASP A 1 104 ? 23.286 -30.155 -6.321 1.00 18.08 81 ASP A O 1
ATOM 679 N N . ALA A 1 105 ? 22.043 -29.899 -8.178 1.00 17.08 82 ALA A N 1
ATOM 680 C CA . ALA A 1 105 ? 23.009 -29.047 -8.879 1.00 16.62 82 ALA A CA 1
ATOM 681 C C . ALA A 1 105 ? 23.173 -27.683 -8.184 1.00 16.07 82 ALA A C 1
ATOM 682 O O . ALA A 1 105 ? 24.265 -27.101 -8.170 1.00 14.96 82 ALA A O 1
ATOM 684 N N . PHE A 1 106 ? 22.080 -27.179 -7.611 1.00 15.26 83 PHE A N 1
ATOM 685 C CA . PHE A 1 106 ? 22.070 -25.886 -6.930 1.00 15.29 83 PHE A CA 1
ATOM 686 C C . PHE A 1 106 ? 23.008 -25.943 -5.727 1.00 15.54 83 PHE A C 1
ATOM 687 O O . PHE A 1 106 ? 23.941 -25.145 -5.611 1.00 15.73 83 PHE A O 1
ATOM 695 N N . ILE A 1 107 ? 22.748 -26.901 -4.845 1.00 15.66 84 ILE A N 1
ATOM 696 C CA . ILE A 1 107 ? 23.505 -27.084 -3.621 1.00 16.01 84 ILE A CA 1
ATOM 697 C C . ILE A 1 107 ? 24.977 -27.299 -3.956 1.00 15.56 84 ILE A C 1
ATOM 698 O O . ILE A 1 107 ? 25.844 -26.658 -3.350 1.00 15.66 84 ILE A O 1
ATOM 703 N N . ALA A 1 108 ? 25.252 -28.170 -4.928 1.00 15.28 85 ALA A N 1
ATOM 704 C CA . ALA A 1 108 ? 26.650 -28.448 -5.332 1.00 15.30 85 ALA A CA 1
ATOM 705 C C . ALA A 1 108 ? 27.353 -27.198 -5.879 1.00 15.03 85 ALA A C 1
ATOM 706 O O . ALA A 1 108 ? 28.521 -26.939 -5.551 1.00 14.52 85 ALA A O 1
ATOM 708 N N . SER A 1 109 ? 26.646 -26.416 -6.695 1.00 14.35 86 SER A N 1
ATOM 709 C CA . SER A 1 109 ? 27.251 -25.206 -7.284 1.00 14.34 86 SER A CA 1
ATOM 710 C C . SER A 1 109 ? 27.633 -24.166 -6.233 1.00 13.65 86 SER A C 1
ATOM 711 O O . SER A 1 109 ? 28.570 -23.392 -6.432 1.00 13.83 86 SER A O 1
ATOM 714 N N . VAL A 1 110 ? 26.889 -24.131 -5.132 1.00 13.96 87 VAL A N 1
ATOM 715 C CA . VAL A 1 110 ? 27.169 -23.184 -4.062 1.00 14.20 87 VAL A CA 1
ATOM 716 C C . VAL A 1 110 ? 28.475 -23.585 -3.361 1.00 14.77 87 VAL A C 1
ATOM 717 O O . VAL A 1 110 ? 29.356 -22.750 -3.160 1.00 13.92 87 VAL A O 1
ATOM 721 N N . ASP A 1 111 ? 28.604 -24.868 -3.035 1.00 15.03 88 ASP A N 1
ATOM 722 C CA . ASP A 1 111 ? 29.849 -25.379 -2.457 1.00 15.59 88 ASP A CA 1
ATOM 723 C C . ASP A 1 111 ? 31.035 -25.106 -3.384 1.00 15.74 88 ASP A C 1
ATOM 724 O O . ASP A 1 111 ? 32.132 -24.790 -2.913 1.00 16.33 88 ASP A O 1
ATOM 729 N N . GLU A 1 112 ? 30.814 -25.240 -4.692 1.00 15.80 89 GLU A N 1
ATOM 730 C CA . GLU A 1 112 ? 31.867 -25.016 -5.676 1.00 15.78 89 GLU A CA 1
ATOM 731 C C . GLU A 1 112 ? 32.261 -23.538 -5.716 1.00 15.17 89 GLU A C 1
ATOM 732 O O . GLU A 1 112 ? 33.441 -23.219 -5.738 1.00 14.50 89 GLU A O 1
ATOM 738 N N . SER A 1 113 ? 31.270 -22.640 -5.712 1.00 14.30 90 SER A N 1
ATOM 739 C CA . SER A 1 113 ? 31.535 -21.197 -5.614 1.00 14.22 90 SER A CA 1
ATOM 740 C C . SER A 1 113 ? 32.402 -20.876 -4.405 1.00 14.69 90 SER A C 1
ATOM 741 O O . SER A 1 113 ? 33.365 -20.097 -4.493 1.00 15.05 90 SER A O 1
ATOM 744 N N . LEU A 1 114 ? 32.051 -21.467 -3.270 1.00 14.26 91 LEU A N 1
ATOM 745 C CA . LEU A 1 114 ? 32.763 -21.198 -2.027 1.00 14.81 91 LEU A CA 1
ATOM 746 C C . LEU A 1 114 ? 34.215 -21.696 -2.062 1.00 15.05 91 LEU A C 1
ATOM 747 O O . LEU A 1 114 ? 35.114 -21.081 -1.467 1.00 14.55 91 LEU A O 1
ATOM 752 N N . ARG A 1 115 ? 34.444 -22.785 -2.787 1.00 15.21 92 ARG A N 1
ATOM 753 C CA . ARG A 1 115 ? 35.818 -23.241 -3.003 1.00 15.75 92 ARG A CA 1
ATOM 754 C C . ARG A 1 115 ? 36.605 -22.201 -3.794 1.00 16.06 92 ARG A C 1
ATOM 755 O O . ARG A 1 115 ? 37.765 -21.922 -3.449 1.00 16.66 92 ARG A O 1
ATOM 763 N N . LYS A 1 116 ? 35.996 -21.646 -4.850 1.00 15.79 93 LYS A N 1
ATOM 764 C CA . LYS A 1 116 ? 36.664 -20.642 -5.690 1.00 16.30 93 LYS A CA 1
ATOM 765 C C . LYS A 1 116 ? 36.887 -19.335 -4.929 1.00 16.33 93 LYS A C 1
ATOM 766 O O . LYS A 1 116 ? 37.949 -18.705 -5.043 1.00 16.01 93 LYS A O 1
ATOM 772 N N . LEU A 1 117 ? 35.890 -18.951 -4.133 1.00 15.18 94 LEU A N 1
ATOM 773 C CA . LEU A 1 117 ? 35.924 -17.691 -3.387 1.00 14.39 94 LEU A CA 1
ATOM 774 C C . LEU A 1 117 ? 36.758 -17.753 -2.101 1.00 14.06 94 LEU A C 1
ATOM 775 O O . LEU A 1 117 ? 36.955 -16.728 -1.436 1.00 13.19 94 LEU A O 1
ATOM 780 N N . ARG A 1 118 ? 37.242 -18.951 -1.759 1.00 13.95 95 ARG A N 1
ATOM 781 C CA . ARG A 1 118 ? 38.093 -19.162 -0.582 1.00 15.09 95 ARG A CA 1
ATOM 782 C C . ARG A 1 118 ? 37.490 -18.631 0.724 1.00 15.72 95 ARG A C 1
ATOM 783 O O . ARG A 1 118 ? 38.158 -17.969 1.537 1.00 15.79 95 ARG A O 1
ATOM 791 N N . THR A 1 119 ? 36.208 -18.918 0.915 1.00 15.61 96 THR A N 1
ATOM 792 C CA . THR A 1 119 ? 35.495 -18.509 2.125 1.00 16.23 96 THR A CA 1
ATOM 793 C C . THR A 1 119 ? 34.382 -19.527 2.385 1.00 16.19 96 THR A C 1
ATOM 794 O O . THR A 1 119 ? 33.960 -20.218 1.463 1.00 16.13 96 THR A O 1
ATOM 798 N N . ASP A 1 120 ? 33.936 -19.647 3.631 1.00 16.25 97 ASP A N 1
ATOM 799 C CA . ASP A 1 120 ? 32.873 -20.618 3.945 1.00 16.78 97 ASP A CA 1
ATOM 800 C C . ASP A 1 120 ? 31.443 -20.082 3.735 1.00 15.37 97 ASP A C 1
ATOM 801 O O . ASP A 1 120 ? 30.479 -20.823 3.891 1.00 15.45 97 ASP A O 1
ATOM 806 N N . HIS A 1 121 ? 31.322 -18.809 3.387 1.00 14.13 98 HIS A N 1
ATOM 807 C CA . HIS A 1 121 ? 30.005 -18.197 3.154 1.00 13.82 98 HIS A CA 1
ATOM 808 C C . HIS A 1 121 ? 30.142 -17.000 2.229 1.00 13.52 98 HIS A C 1
ATOM 809 O O . HIS A 1 121 ? 31.213 -16.373 2.143 1.00 13.04 98 HIS A O 1
ATOM 816 N N . VAL A 1 122 ? 29.060 -16.706 1.528 1.00 13.06 99 VAL A N 1
ATOM 817 C CA . VAL A 1 122 ? 28.913 -15.424 0.878 1.00 13.28 99 VAL A CA 1
ATOM 818 C C . VAL A 1 122 ? 27.930 -14.586 1.687 1.00 13.77 99 VAL A C 1
ATOM 819 O O . VAL A 1 122 ? 27.097 -15.117 2.416 1.00 13.49 99 VAL A O 1
ATOM 823 N N . ASP A 1 123 ? 28.034 -13.273 1.556 1.00 13.39 100 ASP A N 1
ATOM 824 C CA . ASP A 1 123 ? 27.074 -12.412 2.206 1.00 13.75 100 ASP A CA 1
ATOM 825 C C . ASP A 1 123 ? 25.726 -12.469 1.503 1.00 13.10 100 ASP A C 1
ATOM 826 O O . ASP A 1 123 ? 24.700 -12.407 2.169 1.00 13.60 100 ASP A O 1
ATOM 831 N N . LEU A 1 124 ? 25.741 -12.631 0.179 1.00 12.65 101 LEU A N 1
ATOM 832 C CA . LEU A 1 124 ? 24.529 -12.550 -0.631 1.00 11.67 101 LEU A CA 1
ATOM 833 C C . LEU A 1 124 ? 24.582 -13.534 -1.791 1.00 11.73 101 LEU A C 1
ATOM 834 O O . LEU A 1 124 ? 25.596 -13.610 -2.505 1.00 11.51 101 LEU A O 1
ATOM 839 N N . LEU A 1 125 ? 23.499 -14.292 -1.968 1.00 10.51 102 LEU A N 1
ATOM 840 C CA . LEU A 1 125 ? 23.391 -15.219 -3.090 1.00 10.50 102 LEU A CA 1
ATOM 841 C C . LEU A 1 125 ? 22.113 -14.919 -3.848 1.00 10.97 102 LEU A C 1
ATOM 842 O O . LEU A 1 125 ? 21.033 -14.863 -3.253 1.00 10.69 102 LEU A O 1
ATOM 847 N N . LEU A 1 126 ? 22.250 -14.711 -5.154 1.00 11.02 103 LEU A N 1
ATOM 848 C CA . LEU A 1 126 ? 21.106 -14.372 -5.999 1.00 11.74 103 LEU A CA 1
ATOM 849 C C . LEU A 1 126 ? 20.823 -15.473 -7.003 1.00 11.55 103 LEU A C 1
ATOM 850 O O . LEU A 1 126 ? 21.717 -16.195 -7.448 1.00 11.87 103 LEU A O 1
ATOM 855 N N . LEU A 1 127 ? 19.555 -15.592 -7.354 1.00 12.25 104 LEU A N 1
ATOM 856 C CA . LEU A 1 127 ? 19.160 -16.275 -8.565 1.00 12.37 104 LEU A CA 1
ATOM 857 C C . LEU A 1 127 ? 19.435 -15.284 -9.687 1.00 12.81 104 LEU A C 1
ATOM 858 O O . LEU A 1 127 ? 18.905 -14.156 -9.687 1.00 12.68 104 LEU A O 1
ATOM 863 N N . HIS A 1 128 ? 20.254 -15.710 -10.645 1.00 12.70 105 HIS A N 1
ATOM 864 C CA . HIS A 1 128 ? 20.776 -14.790 -11.663 1.00 13.86 105 HIS A CA 1
ATOM 865 C C . HIS A 1 128 ? 19.714 -14.297 -12.650 1.00 13.59 105 HIS A C 1
ATOM 866 O O . HIS A 1 128 ? 19.685 -13.119 -12.995 1.00 13.99 105 HIS A O 1
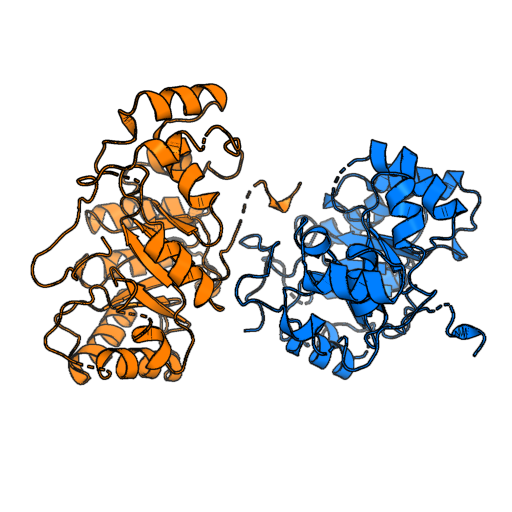ATOM 873 N N . TRP A 1 129 ? 18.834 -15.202 -13.080 1.00 14.31 106 TRP A N 1
ATOM 874 C CA . TRP A 1 129 ? 17.779 -14.893 -14.031 1.00 14.16 106 TRP A CA 1
ATOM 875 C C . TRP A 1 129 ? 16.529 -15.670 -13.641 1.00 14.78 106 TRP A C 1
ATOM 876 O O . TRP A 1 129 ? 16.647 -16.763 -13.094 1.00 15.35 106 TRP A O 1
ATOM 887 N N . PRO A 1 130 ? 15.330 -15.120 -13.932 1.00 14.93 107 PRO A N 1
ATOM 888 C CA . PRO A 1 130 ? 14.056 -15.801 -13.609 1.00 15.31 107 PRO A CA 1
ATOM 889 C C . PRO A 1 130 ? 13.662 -16.938 -14.556 1.00 16.11 107 PRO A C 1
ATOM 890 O O . PRO A 1 130 ? 12.992 -17.888 -14.122 1.00 16.04 107 PRO A O 1
ATOM 894 N N . GLY A 1 131 ? 14.073 -16.839 -15.823 1.00 16.55 108 GLY A N 1
ATOM 895 C CA . GLY A 1 131 ? 13.724 -17.826 -16.856 1.00 17.36 108 GLY A CA 1
ATOM 896 C C . GLY A 1 131 ? 14.369 -19.184 -16.677 1.00 17.92 108 GLY A C 1
ATOM 897 O O . GLY A 1 131 ? 15.594 -19.320 -16.723 1.00 16.95 108 GLY A O 1
ATOM 898 N N . SER A 1 132 ? 13.522 -20.189 -16.460 1.00 18.31 109 SER A N 1
ATOM 899 C CA . SER A 1 132 ? 13.952 -21.550 -16.148 1.00 19.18 109 SER A CA 1
ATOM 900 C C . SER A 1 132 ? 12.732 -22.473 -16.163 1.00 19.63 109 SER A C 1
ATOM 901 O O . SER A 1 132 ? 11.621 -22.045 -15.821 1.00 19.49 109 SER A O 1
ATOM 904 N N . ASP A 1 133 ? 12.946 -23.729 -16.546 1.00 20.01 110 ASP A N 1
ATOM 905 C CA . ASP A 1 133 ? 11.945 -24.798 -16.392 1.00 21.27 110 ASP A CA 1
ATOM 906 C C . ASP A 1 133 ? 11.814 -25.265 -14.942 1.00 20.28 110 ASP A C 1
ATOM 907 O O . ASP A 1 133 ? 10.841 -25.932 -14.591 1.00 20.78 110 ASP A O 1
ATOM 912 N N . VAL A 1 134 ? 12.797 -24.954 -14.097 1.00 19.04 111 VAL A N 1
ATOM 913 C CA . VAL A 1 134 ? 12.743 -25.365 -12.687 1.00 18.25 111 VAL A CA 1
ATOM 914 C C . VAL A 1 134 ? 11.734 -24.486 -11.928 1.00 18.49 111 VAL A C 1
ATOM 915 O O . VAL A 1 134 ? 11.792 -23.257 -12.026 1.00 17.36 111 VAL A O 1
ATOM 919 N N . PRO A 1 135 ? 10.791 -25.115 -11.195 1.00 18.71 112 PRO A N 1
ATOM 920 C CA . PRO A 1 135 ? 9.776 -24.348 -10.464 1.00 18.65 112 PRO A CA 1
ATOM 921 C C . PRO A 1 135 ? 10.411 -23.324 -9.534 1.00 18.30 112 PRO A C 1
ATOM 922 O O . PRO A 1 135 ? 11.436 -23.610 -8.884 1.00 18.30 112 PRO A O 1
ATOM 934 N N . ALA A 1 137 ? 9.503 -22.297 -6.639 1.00 15.39 114 ALA A N 1
ATOM 935 C CA . ALA A 1 137 ? 9.608 -22.727 -5.237 1.00 15.67 114 ALA A CA 1
ATOM 936 C C . ALA A 1 137 ? 10.784 -23.684 -4.981 1.00 15.08 114 ALA A C 1
ATOM 937 O O . ALA A 1 137 ? 11.288 -23.738 -3.875 1.00 14.89 114 ALA A O 1
ATOM 939 N N . GLU A 1 138 ? 11.193 -24.443 -5.994 1.00 15.35 115 GLU A N 1
ATOM 940 C CA . GLU A 1 138 ? 12.372 -25.303 -5.865 1.00 15.95 115 GLU A CA 1
ATOM 941 C C . GLU A 1 138 ? 13.652 -24.451 -5.750 1.00 15.49 115 GLU A C 1
ATOM 942 O O . GLU A 1 138 ? 14.520 -24.748 -4.946 1.00 15.65 115 GLU A O 1
ATOM 948 N N . ARG A 1 139 ? 13.754 -23.390 -6.547 1.00 15.60 116 ARG A N 1
ATOM 949 C CA . ARG A 1 139 ? 14.934 -22.504 -6.501 1.00 15.44 116 ARG A CA 1
ATOM 950 C C . ARG A 1 139 ? 14.949 -21.729 -5.199 1.00 15.21 116 ARG A C 1
ATOM 951 O O . ARG A 1 139 ? 15.980 -21.600 -4.557 1.00 14.70 116 ARG A O 1
ATOM 959 N N . ILE A 1 140 ? 13.785 -21.223 -4.810 1.00 14.96 117 ILE A N 1
ATOM 960 C CA . ILE A 1 140 ? 13.669 -20.438 -3.587 1.00 14.53 117 ILE A CA 1
ATOM 961 C C . ILE A 1 140 ? 13.940 -21.355 -2.398 1.00 13.99 117 ILE A C 1
ATOM 962 O O . ILE A 1 140 ? 14.601 -20.945 -1.433 1.00 13.30 117 ILE A O 1
ATOM 967 N N . GLY A 1 141 ? 13.443 -22.596 -2.475 1.00 13.09 118 GLY A N 1
ATOM 968 C CA . GLY A 1 141 ? 13.725 -23.593 -1.433 1.00 13.80 118 GLY A CA 1
ATOM 969 C C . GLY A 1 141 ? 15.224 -23.832 -1.240 1.00 13.62 118 GLY A C 1
ATOM 970 O O . GLY A 1 141 ? 15.714 -23.930 -0.104 1.00 12.80 118 GLY A O 1
ATOM 971 N N . ALA A 1 142 ? 15.937 -23.962 -2.356 1.00 13.34 119 ALA A N 1
ATOM 972 C CA . ALA A 1 142 ? 17.389 -24.171 -2.318 1.00 13.19 119 ALA A CA 1
ATOM 973 C C . ALA A 1 142 ? 18.118 -22.943 -1.767 1.00 13.52 119 ALA A C 1
ATOM 974 O O . ALA A 1 142 ? 19.056 -23.104 -0.996 1.00 13.54 119 ALA A O 1
ATOM 976 N N . LEU A 1 143 ? 17.673 -21.729 -2.128 1.00 14.29 120 LEU A N 1
ATOM 977 C CA . LEU A 1 143 ? 18.233 -20.509 -1.516 1.00 14.67 120 LEU A CA 1
ATOM 978 C C . LEU A 1 143 ? 18.113 -20.544 -0.003 1.00 14.97 120 LEU A C 1
ATOM 979 O O . LEU A 1 143 ? 19.084 -20.275 0.716 1.00 14.34 120 LEU A O 1
ATOM 984 N N . ASN A 1 144 ? 16.918 -20.879 0.493 1.00 14.31 121 ASN A N 1
ATOM 985 C CA . ASN A 1 144 ? 16.720 -20.959 1.934 1.00 14.74 121 ASN A CA 1
ATOM 986 C C . ASN A 1 144 ? 17.556 -22.065 2.587 1.00 13.95 121 ASN A C 1
ATOM 987 O O . ASN A 1 144 ? 18.030 -21.909 3.701 1.00 13.50 121 ASN A O 1
ATOM 992 N N . GLU A 1 145 ? 17.713 -23.185 1.896 1.00 14.37 122 GLU A N 1
ATOM 993 C CA . GLU A 1 145 ? 18.514 -24.282 2.443 1.00 14.45 122 GLU A CA 1
ATOM 994 C C . GLU A 1 145 ? 19.946 -23.818 2.713 1.00 13.93 122 GLU A C 1
ATOM 995 O O . GLU A 1 145 ? 20.454 -23.988 3.818 1.00 14.29 122 GLU A O 1
ATOM 1001 N N . VAL A 1 146 ? 20.587 -23.220 1.719 1.00 14.13 123 VAL A N 1
ATOM 1002 C CA . VAL A 1 146 ? 21.982 -22.802 1.899 1.00 14.12 123 VAL A CA 1
ATOM 1003 C C . VAL A 1 146 ? 22.134 -21.653 2.892 1.00 14.34 123 VAL A C 1
ATOM 1004 O O . VAL A 1 146 ? 23.175 -21.536 3.549 1.00 14.37 123 VAL A O 1
ATOM 1008 N N . ARG A 1 147 ? 21.106 -20.807 3.000 1.00 14.15 124 ARG A N 1
ATOM 1009 C CA . ARG A 1 147 ? 21.078 -19.777 4.040 1.00 15.01 124 ARG A CA 1
ATOM 1010 C C . ARG A 1 147 ? 21.059 -20.405 5.435 1.00 15.23 124 ARG A C 1
ATOM 1011 O O . ARG A 1 147 ? 21.862 -20.039 6.300 1.00 14.92 124 ARG A O 1
ATOM 1019 N N . ASN A 1 148 ? 20.148 -21.351 5.652 1.00 16.03 125 ASN A N 1
ATOM 1020 C CA . ASN A 1 148 ? 20.051 -22.055 6.938 1.00 16.70 125 ASN A CA 1
ATOM 1021 C C . ASN A 1 148 ? 21.314 -22.862 7.261 1.00 15.95 125 ASN A C 1
ATOM 1022 O O . ASN A 1 148 ? 21.640 -23.036 8.421 1.00 15.80 125 ASN A O 1
ATOM 1027 N N . ALA A 1 149 ? 22.013 -23.338 6.230 1.00 15.46 126 ALA A N 1
ATOM 1028 C CA . ALA A 1 149 ? 23.266 -24.095 6.402 1.00 15.94 126 ALA A CA 1
ATOM 1029 C C . ALA A 1 149 ? 24.440 -23.195 6.816 1.00 16.01 126 ALA A C 1
ATOM 1030 O O . ALA A 1 149 ? 25.503 -23.691 7.201 1.00 16.74 126 ALA A O 1
ATOM 1032 N N . GLY A 1 150 ? 24.250 -21.877 6.739 1.00 16.06 127 GLY A N 1
ATOM 1033 C CA . GLY A 1 150 ? 25.285 -20.922 7.140 1.00 15.50 127 GLY A CA 1
ATOM 1034 C C . GLY A 1 150 ? 26.253 -20.589 6.010 1.00 15.38 127 GLY A C 1
ATOM 1035 O O . GLY A 1 150 ? 27.301 -19.964 6.226 1.00 15.73 127 GLY A O 1
ATOM 1036 N N . LYS A 1 151 ? 25.891 -20.974 4.797 1.00 14.46 128 LYS A N 1
ATOM 1037 C CA . LYS A 1 151 ? 26.752 -20.778 3.644 1.00 15.03 128 LYS A CA 1
ATOM 1038 C C . LYS A 1 151 ? 26.455 -19.464 2.935 1.00 14.22 128 LYS A C 1
ATOM 1039 O O . LYS A 1 151 ? 27.254 -18.993 2.137 1.00 13.33 128 LYS A O 1
ATOM 1045 N N . VAL A 1 152 ? 25.308 -18.882 3.264 1.00 13.99 129 VAL A N 1
ATOM 1046 C CA . VAL A 1 152 ? 24.830 -17.650 2.649 1.00 14.05 129 VAL A CA 1
ATOM 1047 C C . VAL A 1 152 ? 24.165 -16.839 3.751 1.00 13.91 129 VAL A C 1
ATOM 1048 O O . VAL A 1 152 ? 23.303 -17.363 4.447 1.00 13.95 129 VAL A O 1
ATOM 1052 N N . ARG A 1 153 ? 24.553 -15.571 3.915 1.00 12.83 130 ARG A N 1
ATOM 1053 C CA . ARG A 1 153 ? 23.978 -14.755 4.981 1.00 12.95 130 ARG A CA 1
ATOM 1054 C C . ARG A 1 153 ? 22.596 -14.229 4.561 1.00 13.00 130 ARG A C 1
ATOM 1055 O O . ARG A 1 153 ? 21.636 -14.258 5.342 1.00 13.05 130 ARG A O 1
ATOM 1063 N N . HIS A 1 154 ? 22.506 -13.767 3.317 1.00 12.93 131 HIS A N 1
ATOM 1064 C CA . HIS A 1 154 ? 21.294 -13.149 2.797 1.00 13.55 131 HIS A CA 1
ATOM 1065 C C . HIS A 1 154 ? 21.026 -13.694 1.407 1.00 12.91 131 HIS A C 1
ATOM 1066 O O . HIS A 1 154 ? 21.950 -14.121 0.711 1.00 12.93 131 HIS A O 1
ATOM 1073 N N . ILE A 1 155 ? 19.756 -13.727 1.019 1.00 11.97 132 ILE A N 1
ATOM 1074 C CA . ILE A 1 155 ? 19.380 -14.259 -0.289 1.00 11.21 132 ILE A CA 1
ATOM 1075 C C . ILE A 1 155 ? 18.663 -13.185 -1.129 1.00 11.50 132 ILE A C 1
ATOM 1076 O O . ILE A 1 155 ? 18.040 -12.276 -0.584 1.00 11.32 132 ILE A O 1
ATOM 1081 N N . GLY A 1 156 ? 18.757 -13.298 -2.447 1.00 10.56 133 GLY A N 1
ATOM 1082 C CA . GLY A 1 156 ? 18.060 -12.378 -3.326 1.00 10.98 133 GLY A CA 1
ATOM 1083 C C . GLY A 1 156 ? 17.843 -12.881 -4.729 1.00 11.28 133 GLY A C 1
ATOM 1084 O O . GLY A 1 156 ? 18.057 -14.075 -5.031 1.00 11.00 133 GLY A O 1
ATOM 1085 N N . ILE A 1 157 ? 17.419 -11.954 -5.590 1.00 11.13 134 ILE A N 1
ATOM 1086 C CA . ILE A 1 157 ? 17.050 -12.262 -6.964 1.00 12.09 134 ILE A CA 1
ATOM 1087 C C . ILE A 1 157 ? 17.670 -11.286 -7.944 1.00 12.48 134 ILE A C 1
ATOM 1088 O O . ILE A 1 157 ? 18.200 -10.251 -7.554 1.00 13.37 134 ILE A O 1
ATOM 1093 N N . SER A 1 158 ? 17.612 -11.616 -9.228 1.00 13.42 135 SER A N 1
ATOM 1094 C CA . SER A 1 158 ? 18.198 -10.756 -10.237 1.00 13.07 135 SER A CA 1
ATOM 1095 C C . SER A 1 158 ? 17.386 -10.876 -11.502 1.00 13.38 135 SER A C 1
ATOM 1096 O O . SER A 1 158 ? 17.065 -11.990 -11.940 1.00 13.74 135 SER A O 1
ATOM 1099 N N . ASN A 1 159 ? 17.046 -9.717 -12.073 1.00 13.41 136 ASN A N 1
ATOM 1100 C CA . ASN A 1 159 ? 16.319 -9.602 -13.329 1.00 13.39 136 ASN A CA 1
ATOM 1101 C C . ASN A 1 159 ? 14.892 -10.123 -13.245 1.00 13.67 136 ASN A C 1
ATOM 1102 O O . ASN A 1 159 ? 14.325 -10.560 -14.253 1.00 13.50 136 ASN A O 1
ATOM 1107 N N . PHE A 1 160 ? 14.324 -10.081 -12.044 1.00 13.62 137 PHE A N 1
ATOM 1108 C CA . PHE A 1 160 ? 12.943 -10.493 -11.845 1.00 13.64 137 PHE A CA 1
ATOM 1109 C C . PHE A 1 160 ? 12.031 -9.295 -12.131 1.00 14.14 137 PHE A C 1
ATOM 1110 O O . PHE A 1 160 ? 12.352 -8.155 -11.761 1.00 12.88 137 PHE A O 1
ATOM 1118 N N . ASN A 1 161 ? 10.885 -9.554 -12.762 1.00 14.58 138 ASN A N 1
ATOM 1119 C CA . ASN A 1 161 ? 9.878 -8.511 -12.912 1.00 15.16 138 ASN A CA 1
ATOM 1120 C C . ASN A 1 161 ? 9.067 -8.405 -11.615 1.00 15.11 138 ASN A C 1
ATOM 1121 O O . ASN A 1 161 ? 9.304 -9.190 -10.678 1.00 14.96 138 ASN A O 1
ATOM 1126 N N . THR A 1 162 ? 8.128 -7.451 -11.538 1.00 14.67 139 THR A N 1
ATOM 1127 C CA . THR A 1 162 ? 7.397 -7.209 -10.286 1.00 14.79 139 THR A CA 1
ATOM 1128 C C . THR A 1 162 ? 6.566 -8.418 -9.852 1.00 14.96 139 THR A C 1
ATOM 1129 O O . THR A 1 162 ? 6.461 -8.720 -8.664 1.00 13.63 139 THR A O 1
ATOM 1133 N N . THR A 1 163 ? 5.997 -9.117 -10.829 1.00 15.75 140 THR A N 1
ATOM 1134 C CA . THR A 1 163 ? 5.197 -10.298 -10.560 1.00 16.97 140 THR A CA 1
ATOM 1135 C C . THR A 1 163 ? 6.070 -11.358 -9.881 1.00 16.29 140 THR A C 1
ATOM 1136 O O . THR A 1 163 ? 5.661 -11.977 -8.901 1.00 16.59 140 THR A O 1
ATOM 1140 N N . GLN A 1 164 ? 7.291 -11.523 -10.387 1.00 16.46 141 GLN A N 1
ATOM 1141 C CA . GLN A 1 164 ? 8.212 -12.526 -9.853 1.00 15.87 141 GLN A CA 1
ATOM 1142 C C . GLN A 1 164 ? 8.813 -12.118 -8.510 1.00 15.86 141 GLN A C 1
ATOM 1143 O O . GLN A 1 164 ? 9.154 -12.977 -7.686 1.00 15.32 141 GLN A O 1
ATOM 1157 N N . GLU A 1 166 ? 7.132 -10.389 -6.267 1.00 17.36 143 GLU A N 1
ATOM 1158 C CA . GLU A 1 166 ? 6.055 -10.677 -5.323 1.00 17.89 143 GLU A CA 1
ATOM 1159 C C . GLU A 1 166 ? 6.024 -12.170 -5.037 1.00 17.44 143 GLU A C 1
ATOM 1160 O O . GLU A 1 166 ? 5.893 -12.570 -3.879 1.00 16.68 143 GLU A O 1
ATOM 1166 N N . GLU A 1 167 ? 6.175 -12.982 -6.087 1.00 16.89 144 GLU A N 1
ATOM 1167 C CA . GLU A 1 167 ? 6.185 -14.438 -5.938 1.00 16.87 144 GLU A CA 1
ATOM 1168 C C . GLU A 1 167 ? 7.370 -14.900 -5.084 1.00 15.62 144 GLU A C 1
ATOM 1169 O O . GLU A 1 167 ? 7.197 -15.694 -4.173 1.00 14.81 144 GLU A O 1
ATOM 1175 N N . ALA A 1 168 ? 8.564 -14.388 -5.374 1.00 14.52 145 ALA A N 1
ATOM 1176 C CA . ALA A 1 168 ? 9.746 -14.738 -4.566 1.00 13.99 145 ALA A CA 1
ATOM 1177 C C . ALA A 1 168 ? 9.591 -14.392 -3.083 1.00 13.96 145 ALA A C 1
ATOM 1178 O O . ALA A 1 168 ? 9.863 -15.224 -2.219 1.00 13.94 145 ALA A O 1
ATOM 1180 N N . ALA A 1 169 ? 9.121 -13.182 -2.786 1.00 14.29 146 ALA A N 1
ATOM 1181 C CA . ALA A 1 169 ? 8.875 -12.763 -1.404 1.00 14.15 146 ALA A CA 1
ATOM 1182 C C . ALA A 1 169 ? 7.851 -13.668 -0.705 1.00 14.59 146 ALA A C 1
ATOM 1183 O O . ALA A 1 169 ? 8.020 -14.031 0.464 1.00 14.47 146 ALA A O 1
ATOM 1185 N N . ARG A 1 170 ? 6.795 -14.028 -1.430 1.00 14.69 147 ARG A N 1
ATOM 1186 C CA . ARG A 1 170 ? 5.743 -14.921 -0.903 1.00 15.40 147 ARG A CA 1
ATOM 1187 C C . ARG A 1 170 ? 6.229 -16.356 -0.614 1.00 14.71 147 ARG A C 1
ATOM 1188 O O . ARG A 1 170 ? 5.870 -16.939 0.406 1.00 14.84 147 ARG A O 1
ATOM 1196 N N . LEU A 1 171 ? 7.016 -16.928 -1.517 1.00 13.69 148 LEU A N 1
ATOM 1197 C CA . LEU A 1 171 ? 7.467 -18.322 -1.365 1.00 14.34 148 LEU A CA 1
ATOM 1198 C C . LEU A 1 171 ? 8.644 -18.509 -0.399 1.00 14.25 148 LEU A C 1
ATOM 1199 O O . LEU A 1 171 ? 8.916 -19.631 0.033 1.00 14.33 148 LEU A O 1
ATOM 1204 N N . SER A 1 172 ? 9.327 -17.421 -0.053 1.00 14.06 149 SER A N 1
ATOM 1205 C CA . SER A 1 172 ? 10.594 -17.525 0.704 1.00 14.20 149 SER A CA 1
ATOM 1206 C C . SER A 1 172 ? 10.402 -17.310 2.180 1.00 14.49 149 SER A C 1
ATOM 1207 O O . SER A 1 172 ? 9.895 -16.270 2.590 1.00 13.45 149 SER A O 1
ATOM 1210 N N . ASP A 1 173 ? 10.839 -18.290 2.974 1.00 15.38 150 ASP A N 1
ATOM 1211 C CA . ASP A 1 173 ? 10.801 -18.183 4.427 1.00 16.99 150 ASP A CA 1
ATOM 1212 C C . ASP A 1 173 ? 11.659 -16.992 4.880 1.00 16.98 150 ASP A C 1
ATOM 1213 O O . ASP A 1 173 ? 11.204 -16.162 5.688 1.00 16.91 150 ASP A O 1
ATOM 1218 N N . ALA A 1 174 ? 12.885 -16.908 4.343 1.00 16.43 151 ALA A N 1
ATOM 1219 C CA . ALA A 1 174 ? 13.777 -15.770 4.597 1.00 16.43 151 ALA A CA 1
ATOM 1220 C C . ALA A 1 174 ? 13.386 -14.554 3.742 1.00 16.24 151 ALA A C 1
ATOM 1221 O O . ALA A 1 174 ? 12.882 -14.725 2.627 1.00 15.70 151 ALA A O 1
ATOM 1223 N N . PRO A 1 175 ? 13.641 -13.324 4.248 1.00 16.35 152 PRO A N 1
ATOM 1224 C CA . PRO A 1 175 ? 13.391 -12.158 3.421 1.00 16.25 152 PRO A CA 1
ATOM 1225 C C . PRO A 1 175 ? 14.258 -12.167 2.168 1.00 15.71 152 PRO A C 1
ATOM 1226 O O . PRO A 1 175 ? 15.357 -12.767 2.155 1.00 15.61 152 PRO A O 1
ATOM 1230 N N . ILE A 1 176 ? 13.742 -11.542 1.119 1.00 14.03 153 ILE A N 1
ATOM 1231 C CA . ILE A 1 176 ? 14.483 -11.366 -0.125 1.00 14.14 153 ILE A CA 1
ATOM 1232 C C . ILE A 1 176 ? 15.136 -9.994 -0.009 1.00 13.69 153 ILE A C 1
ATOM 1233 O O . ILE A 1 176 ? 14.448 -8.994 0.134 1.00 13.05 153 ILE A O 1
ATOM 1238 N N . ALA A 1 177 ? 16.467 -9.963 -0.043 1.00 13.47 154 ALA A N 1
ATOM 1239 C CA . ALA A 1 177 ? 17.207 -8.746 0.244 1.00 12.93 154 ALA A CA 1
ATOM 1240 C C . ALA A 1 177 ? 17.144 -7.693 -0.866 1.00 13.08 154 ALA A C 1
ATOM 1241 O O . ALA A 1 177 ? 17.007 -6.495 -0.587 1.00 13.63 154 ALA A O 1
ATOM 1243 N N . THR A 1 178 ? 17.277 -8.133 -2.121 1.00 12.99 155 THR A N 1
ATOM 1244 C CA . THR A 1 178 ? 17.470 -7.229 -3.245 1.00 12.85 155 THR A CA 1
ATOM 1245 C C . THR A 1 178 ? 17.031 -7.901 -4.534 1.00 13.01 155 THR A C 1
ATOM 1246 O O . THR A 1 178 ? 16.967 -9.131 -4.620 1.00 12.94 155 THR A O 1
ATOM 1250 N N . ASN A 1 179 ? 16.706 -7.075 -5.521 1.00 12.69 156 ASN A N 1
ATOM 1251 C CA . ASN A 1 179 ? 16.581 -7.503 -6.912 1.00 13.20 156 ASN A CA 1
ATOM 1252 C C . ASN A 1 179 ? 17.623 -6.722 -7.727 1.00 13.46 156 ASN A C 1
ATOM 1253 O O . ASN A 1 179 ? 17.566 -5.486 -7.828 1.00 13.44 156 ASN A O 1
ATOM 1258 N N . GLN A 1 180 ? 18.585 -7.452 -8.274 1.00 12.66 157 GLN A N 1
ATOM 1259 C CA . GLN A 1 180 ? 19.629 -6.854 -9.060 1.00 12.86 157 GLN A CA 1
ATOM 1260 C C . GLN A 1 180 ? 19.178 -6.807 -10.511 1.00 12.75 157 GLN A C 1
ATOM 1261 O O . GLN A 1 180 ? 18.886 -7.839 -11.126 1.00 12.39 157 GLN A O 1
ATOM 1267 N N . VAL A 1 181 ? 19.095 -5.587 -11.031 1.00 13.01 158 VAL A N 1
ATOM 1268 C CA . VAL A 1 181 ? 18.577 -5.328 -12.369 1.00 12.95 158 VAL A CA 1
ATOM 1269 C C . VAL A 1 181 ? 19.403 -4.252 -13.078 1.00 14.10 158 VAL A C 1
ATOM 1270 O O . VAL A 1 181 ? 20.108 -3.469 -12.437 1.00 13.00 158 VAL A O 1
ATOM 1274 N N . GLU A 1 182 ? 19.318 -4.248 -14.408 1.00 13.70 159 GLU A N 1
ATOM 1275 C CA . GLU A 1 182 ? 19.882 -3.169 -15.229 1.00 14.37 159 GLU A CA 1
ATOM 1276 C C . GLU A 1 182 ? 19.182 -1.872 -14.854 1.00 13.94 159 GLU A C 1
ATOM 1277 O O . GLU A 1 182 ? 17.966 -1.816 -14.840 1.00 14.15 159 GLU A O 1
ATOM 1283 N N . TYR A 1 183 ? 19.948 -0.838 -14.523 1.00 14.76 160 TYR A N 1
ATOM 1284 C CA . TYR A 1 183 ? 19.345 0.446 -14.164 1.00 15.13 160 TYR A CA 1
ATOM 1285 C C . TYR A 1 183 ? 20.347 1.564 -14.449 1.00 15.95 160 TYR A C 1
ATOM 1286 O O . TYR A 1 183 ? 21.472 1.552 -13.951 1.00 15.47 160 TYR A O 1
ATOM 1295 N N . HIS A 1 184 ? 19.915 2.500 -15.289 1.00 16.76 161 HIS A N 1
ATOM 1296 C CA . HIS A 1 184 ? 20.722 3.633 -15.736 1.00 17.37 161 HIS A CA 1
ATOM 1297 C C . HIS A 1 184 ? 19.715 4.665 -16.250 1.00 17.69 161 HIS A C 1
ATOM 1298 O O . HIS A 1 184 ? 18.524 4.364 -16.345 1.00 16.97 161 HIS A O 1
ATOM 1305 N N . PRO A 1 185 ? 20.174 5.886 -16.572 1.00 18.28 162 PRO A N 1
ATOM 1306 C CA . PRO A 1 185 ? 19.199 6.932 -16.934 1.00 18.48 162 PRO A CA 1
ATOM 1307 C C . PRO A 1 185 ? 18.265 6.595 -18.117 1.00 18.79 162 PRO A C 1
ATOM 1308 O O . PRO A 1 185 ? 17.150 7.130 -18.189 1.00 18.91 162 PRO A O 1
ATOM 1312 N N . TYR A 1 186 ? 18.696 5.704 -19.014 1.00 18.77 163 TYR A N 1
ATOM 1313 C CA . TYR A 1 186 ? 17.903 5.380 -20.217 1.00 19.02 163 TYR A CA 1
ATOM 1314 C C . TYR A 1 186 ? 16.860 4.274 -20.035 1.00 18.82 163 TYR A C 1
ATOM 1315 O O . TYR A 1 186 ? 16.052 4.015 -20.939 1.00 17.99 163 TYR A O 1
ATOM 1324 N N . LEU A 1 187 ? 16.865 3.628 -18.867 1.00 18.74 164 LEU A N 1
ATOM 1325 C CA . LEU A 1 187 ? 15.883 2.577 -18.590 1.00 18.61 164 LEU A CA 1
ATOM 1326 C C . LEU A 1 187 ? 15.072 2.904 -17.348 1.00 19.18 164 LEU A C 1
ATOM 1327 O O . LEU A 1 187 ? 15.600 2.883 -16.238 1.00 18.65 164 LEU A O 1
ATOM 1332 N N . ASP A 1 188 ? 13.787 3.191 -17.551 1.00 19.88 165 ASP A N 1
ATOM 1333 C CA . ASP A 1 188 ? 12.856 3.463 -16.451 1.00 20.90 165 ASP A CA 1
ATOM 1334 C C . ASP A 1 188 ? 12.652 2.220 -15.572 1.00 20.30 165 ASP A C 1
ATOM 1335 O O . ASP A 1 188 ? 12.406 1.122 -16.087 1.00 20.09 165 ASP A O 1
ATOM 1340 N N . GLN A 1 189 ? 12.759 2.399 -14.259 1.00 18.89 166 GLN A N 1
ATOM 1341 C CA . GLN A 1 189 ? 12.492 1.301 -13.319 1.00 19.70 166 GLN A CA 1
ATOM 1342 C C . GLN A 1 189 ? 11.465 1.674 -12.257 1.00 20.15 166 GLN A C 1
ATOM 1343 O O . GLN A 1 189 ? 11.492 1.153 -11.134 1.00 19.74 166 GLN A O 1
ATOM 1349 N N . THR A 1 190 ? 10.545 2.567 -12.629 1.00 20.68 167 THR A N 1
ATOM 1350 C CA . THR A 1 190 ? 9.495 3.029 -11.719 1.00 21.64 167 THR A CA 1
ATOM 1351 C C . THR A 1 190 ? 8.723 1.894 -11.048 1.00 21.22 167 THR A C 1
ATOM 1352 O O . THR A 1 190 ? 8.632 1.855 -9.828 1.00 21.63 167 THR A O 1
ATOM 1356 N N . LYS A 1 191 ? 8.170 0.980 -11.832 1.00 21.37 168 LYS A N 1
ATOM 1357 C CA . LYS A 1 191 ? 7.353 -0.108 -11.276 1.00 21.93 168 LYS A CA 1
ATOM 1358 C C . LYS A 1 191 ? 8.192 -1.040 -10.385 1.00 20.77 168 LYS A C 1
ATOM 1359 O O . LYS A 1 191 ? 7.790 -1.370 -9.276 1.00 20.58 168 LYS A O 1
ATOM 1365 N N . VAL A 1 192 ? 9.366 -1.433 -10.867 1.00 20.03 169 VAL A N 1
ATOM 1366 C CA . VAL A 1 192 ? 10.269 -2.270 -10.075 1.00 18.81 169 VAL A CA 1
ATOM 1367 C C . VAL A 1 192 ? 10.638 -1.618 -8.731 1.00 18.93 169 VAL A C 1
ATOM 1368 O O . VAL A 1 192 ? 10.587 -2.270 -7.682 1.00 17.99 169 VAL A O 1
ATOM 1372 N N . LEU A 1 193 ? 10.989 -0.330 -8.755 1.00 19.05 170 LEU A N 1
ATOM 1373 C CA . LEU A 1 193 ? 11.323 0.389 -7.520 1.00 19.98 170 LEU A CA 1
ATOM 1374 C C . LEU A 1 193 ? 10.169 0.428 -6.536 1.00 20.29 170 LEU A C 1
ATOM 1375 O O . LEU A 1 193 ? 10.363 0.260 -5.324 1.00 19.65 170 LEU A O 1
ATOM 1380 N N . GLN A 1 194 ? 8.970 0.675 -7.056 1.00 20.95 171 GLN A N 1
ATOM 1381 C CA . GLN A 1 194 ? 7.784 0.789 -6.215 1.00 21.89 171 GLN A CA 1
ATOM 1382 C C . GLN A 1 194 ? 7.475 -0.551 -5.555 1.00 20.49 171 GLN A C 1
ATOM 1383 O O . GLN A 1 194 ? 7.154 -0.599 -4.372 1.00 20.52 171 GLN A O 1
ATOM 1389 N N . THR A 1 195 ? 7.596 -1.633 -6.317 1.00 19.82 172 THR A N 1
ATOM 1390 C CA . THR A 1 195 ? 7.397 -2.979 -5.765 1.00 19.15 172 THR A CA 1
ATOM 1391 C C . THR A 1 195 ? 8.486 -3.299 -4.745 1.00 18.03 172 THR A C 1
ATOM 1392 O O . THR A 1 195 ? 8.194 -3.801 -3.668 1.00 17.80 172 THR A O 1
ATOM 1396 N N . ALA A 1 196 ? 9.740 -2.988 -5.073 1.00 17.78 173 ALA A N 1
ATOM 1397 C CA . ALA A 1 196 ? 10.840 -3.207 -4.122 1.00 17.60 173 ALA A CA 1
ATOM 1398 C C . ALA A 1 196 ? 10.545 -2.573 -2.771 1.00 18.00 173 ALA A C 1
ATOM 1399 O O . ALA A 1 196 ? 10.629 -3.230 -1.736 1.00 17.30 173 ALA A O 1
ATOM 1401 N N . ARG A 1 197 ? 10.193 -1.292 -2.786 1.00 18.30 174 ARG A N 1
ATOM 1402 C CA . ARG A 1 197 ? 9.915 -0.543 -1.566 1.00 19.65 174 ARG A CA 1
ATOM 1403 C C . ARG A 1 197 ? 8.725 -1.092 -0.757 1.00 20.19 174 ARG A C 1
ATOM 1404 O O . ARG A 1 197 ? 8.783 -1.155 0.474 1.00 20.47 174 ARG A O 1
ATOM 1412 N N . ARG A 1 198 ? 7.668 -1.511 -1.443 1.00 20.89 175 ARG A N 1
ATOM 1413 C CA . ARG A 1 198 ? 6.550 -2.188 -0.774 1.00 21.56 175 ARG A CA 1
ATOM 1414 C C . ARG A 1 198 ? 6.983 -3.502 -0.109 1.00 21.16 175 ARG A C 1
ATOM 1415 O O . ARG A 1 198 ? 6.566 -3.804 1.014 1.00 21.42 175 ARG A O 1
ATOM 1423 N N . LEU A 1 199 ? 7.842 -4.262 -0.785 1.00 19.45 176 LEU A N 1
ATOM 1424 C CA . LEU A 1 199 ? 8.277 -5.559 -0.266 1.00 19.19 176 LEU A CA 1
ATOM 1425 C C . LEU A 1 199 ? 9.475 -5.451 0.684 1.00 18.82 176 LEU A C 1
ATOM 1426 O O . LEU A 1 199 ? 9.855 -6.423 1.331 1.00 17.99 176 LEU A O 1
ATOM 1431 N N . GLY A 1 200 ? 10.052 -4.256 0.781 1.00 18.37 177 GLY A N 1
ATOM 1432 C CA . GLY A 1 200 ? 11.170 -4.027 1.689 1.00 17.94 177 GLY A CA 1
ATOM 1433 C C . GLY A 1 200 ? 12.516 -4.438 1.132 1.00 17.71 177 GLY A C 1
ATOM 1434 O O . GLY A 1 200 ? 13.510 -4.451 1.857 1.00 18.34 177 GLY A O 1
ATOM 1443 N N . SER A 1 202 ? 15.791 -3.911 -1.616 1.00 15.78 179 SER A N 1
ATOM 1444 C CA . SER A 1 202 ? 16.474 -2.897 -2.402 1.00 16.23 179 SER A CA 1
ATOM 1445 C C . SER A 1 202 ? 16.513 -3.273 -3.881 1.00 15.87 179 SER A C 1
ATOM 1446 O O . SER A 1 202 ? 16.099 -4.362 -4.293 1.00 15.86 179 SER A O 1
ATOM 1449 N N . LEU A 1 203 ? 16.991 -2.330 -4.677 1.00 15.97 180 LEU A N 1
ATOM 1450 C CA . LEU A 1 203 ? 17.325 -2.572 -6.048 1.00 16.63 180 LEU A CA 1
ATOM 1451 C C . LEU A 1 203 ? 18.837 -2.409 -6.197 1.00 16.70 180 LEU A C 1
ATOM 1452 O O . LEU A 1 203 ? 19.417 -1.388 -5.782 1.00 17.18 180 LEU A O 1
ATOM 1457 N N . THR A 1 204 ? 19.484 -3.419 -6.764 1.00 15.70 181 THR A N 1
ATOM 1458 C CA . THR A 1 204 ? 20.876 -3.270 -7.111 1.00 15.46 181 THR A CA 1
ATOM 1459 C C . THR A 1 204 ? 21.032 -3.022 -8.612 1.00 15.47 181 THR A C 1
ATOM 1460 O O . THR A 1 204 ? 20.600 -3.829 -9.423 1.00 15.16 181 THR A O 1
ATOM 1464 N N . SER A 1 205 ? 21.668 -1.904 -8.952 1.00 15.13 182 SER A N 1
ATOM 1465 C CA . SER A 1 205 ? 21.854 -1.486 -10.344 1.00 15.28 182 SER A CA 1
ATOM 1466 C C . SER A 1 205 ? 23.121 -2.052 -10.979 1.00 15.18 182 SER A C 1
ATOM 1467 O O . SER A 1 205 ? 24.200 -1.980 -10.382 1.00 14.89 182 SER A O 1
ATOM 1470 N N . TYR A 1 206 ? 22.982 -2.601 -12.188 1.00 14.30 183 TYR A N 1
ATOM 1471 C CA . TYR A 1 206 ? 24.130 -2.819 -13.070 1.00 15.08 183 TYR A CA 1
ATOM 1472 C C . TYR A 1 206 ? 23.958 -2.030 -14.377 1.00 15.47 183 TYR A C 1
ATOM 1473 O O . TYR A 1 206 ? 22.843 -1.596 -14.711 1.00 15.07 183 TYR A O 1
ATOM 1482 N N . TYR A 1 207 ? 25.073 -1.847 -15.088 1.00 15.98 184 TYR A N 1
ATOM 1483 C CA . TYR A 1 207 ? 25.140 -1.087 -16.357 1.00 17.03 184 TYR A CA 1
ATOM 1484 C C . TYR A 1 207 ? 24.807 0.397 -16.184 1.00 17.57 184 TYR A C 1
ATOM 1485 O O . TYR A 1 207 ? 24.173 1.004 -17.049 1.00 17.47 184 TYR A O 1
ATOM 1494 N N . ALA A 1 208 ? 25.230 0.966 -15.062 1.00 18.43 185 ALA A N 1
ATOM 1495 C CA . ALA A 1 208 ? 25.057 2.402 -14.787 1.00 19.87 185 ALA A CA 1
ATOM 1496 C C . ALA A 1 208 ? 25.484 3.303 -15.964 1.00 20.78 185 ALA A C 1
ATOM 1497 O O . ALA A 1 208 ? 24.856 4.327 -16.213 1.00 21.53 185 ALA A O 1
ATOM 1507 N N . ALA A 1 210 ? 25.369 2.636 -19.118 1.00 23.73 187 ALA A N 1
ATOM 1508 C CA . ALA A 1 210 ? 24.587 2.299 -20.314 1.00 24.03 187 ALA A CA 1
ATOM 1509 C C . ALA A 1 210 ? 25.446 1.988 -21.556 1.00 24.81 187 ALA A C 1
ATOM 1510 O O . ALA A 1 210 ? 25.179 2.481 -22.661 1.00 23.94 187 ALA A O 1
ATOM 1512 N N . ASN A 1 211 ? 26.479 1.172 -21.345 1.00 26.24 188 ASN A N 1
ATOM 1513 C CA . ASN A 1 211 ? 27.327 0.664 -22.420 1.00 27.87 188 ASN A CA 1
ATOM 1514 C C . ASN A 1 211 ? 28.032 1.794 -23.188 1.00 28.57 188 ASN A C 1
ATOM 1515 O O . ASN A 1 211 ? 28.312 1.658 -24.381 1.00 28.78 188 ASN A O 1
ATOM 1520 N N . GLY A 1 212 ? 28.314 2.902 -22.498 1.00 28.39 189 GLY A N 1
ATOM 1521 C CA . GLY A 1 212 ? 28.986 4.051 -23.109 1.00 29.24 189 GLY A CA 1
ATOM 1522 C C . GLY A 1 212 ? 28.127 5.274 -23.398 1.00 29.41 189 GLY A C 1
ATOM 1523 O O . GLY A 1 212 ? 28.658 6.357 -23.658 1.00 29.67 189 GLY A O 1
ATOM 1524 N N . LYS A 1 213 ? 26.806 5.116 -23.362 1.00 29.18 190 LYS A N 1
ATOM 1525 C CA . LYS A 1 213 ? 25.892 6.236 -23.595 1.00 29.53 190 LYS A CA 1
ATOM 1526 C C . LYS A 1 213 ? 26.091 7.357 -22.575 1.00 29.21 190 LYS A C 1
ATOM 1527 O O . LYS A 1 213 ? 26.026 8.543 -22.923 1.00 28.80 190 LYS A O 1
ATOM 1533 N N . VAL A 1 214 ? 26.342 6.982 -21.319 1.00 28.66 191 VAL A N 1
ATOM 1534 C CA . VAL A 1 214 ? 26.449 7.972 -20.238 1.00 28.48 191 VAL A CA 1
ATOM 1535 C C . VAL A 1 214 ? 27.569 9.015 -20.435 1.00 28.84 191 VAL A C 1
ATOM 1536 O O . VAL A 1 214 ? 27.273 10.203 -20.410 1.00 28.70 191 VAL A O 1
ATOM 1540 N N . PRO A 1 215 ? 28.835 8.592 -20.652 1.00 29.48 192 PRO A N 1
ATOM 1541 C CA . PRO A 1 215 ? 29.888 9.614 -20.855 1.00 30.23 192 PRO A CA 1
ATOM 1542 C C . PRO A 1 215 ? 29.688 10.523 -22.081 1.00 31.05 192 PRO A C 1
ATOM 1543 O O . PRO A 1 215 ? 30.267 11.616 -22.141 1.00 31.76 192 PRO A O 1
ATOM 1547 N N . ALA A 1 216 ? 28.873 10.087 -23.037 1.00 31.52 193 ALA A N 1
ATOM 1548 C CA . ALA A 1 216 ? 28.614 10.861 -24.258 1.00 32.03 193 ALA A CA 1
ATOM 1549 C C . ALA A 1 216 ? 27.396 11.768 -24.140 1.00 32.03 193 ALA A C 1
ATOM 1550 O O . ALA A 1 216 ? 27.125 12.560 -25.035 1.00 31.85 193 ALA A O 1
ATOM 1552 N N . ASP A 1 217 ? 26.662 11.658 -23.037 1.00 31.99 194 ASP A N 1
ATOM 1553 C CA . ASP A 1 217 ? 25.421 12.398 -22.893 1.00 32.21 194 ASP A CA 1
ATOM 1554 C C . ASP A 1 217 ? 25.695 13.867 -22.565 1.00 32.65 194 ASP A C 1
ATOM 1555 O O . ASP A 1 217 ? 26.410 14.166 -21.603 1.00 32.33 194 ASP A O 1
ATOM 1560 N N . PRO A 1 218 ? 25.131 14.785 -23.373 1.00 33.04 195 PRO A N 1
ATOM 1561 C CA . PRO A 1 218 ? 25.346 16.227 -23.177 1.00 33.32 195 PRO A CA 1
ATOM 1562 C C . PRO A 1 218 ? 24.693 16.764 -21.903 1.00 33.45 195 PRO A C 1
ATOM 1563 O O . PRO A 1 218 ? 25.293 17.600 -21.221 1.00 33.12 195 PRO A O 1
ATOM 1567 N N . LEU A 1 219 ? 23.483 16.301 -21.583 1.00 33.34 196 LEU A N 1
ATOM 1568 C CA . LEU A 1 219 ? 22.838 16.729 -20.347 1.00 33.85 196 LEU A CA 1
ATOM 1569 C C . LEU A 1 219 ? 23.661 16.309 -19.120 1.00 34.03 196 LEU A C 1
ATOM 1570 O O . LEU A 1 219 ? 23.857 17.106 -18.192 1.00 33.96 196 LEU A O 1
ATOM 1575 N N . LEU A 1 220 ? 24.153 15.071 -19.130 1.00 34.08 197 LEU A N 1
ATOM 1576 C CA . LEU A 1 220 ? 24.947 14.548 -18.008 1.00 33.96 197 LEU A CA 1
ATOM 1577 C C . LEU A 1 220 ? 26.311 15.221 -17.885 1.00 34.37 197 LEU A C 1
ATOM 1578 O O . LEU A 1 220 ? 26.818 15.408 -16.781 1.00 34.31 197 LEU A O 1
ATOM 1583 N N . THR A 1 221 ? 26.902 15.588 -19.018 1.00 34.77 198 THR A N 1
ATOM 1584 C CA . THR A 1 221 ? 28.146 16.353 -19.012 1.00 35.21 198 THR A CA 1
ATOM 1585 C C . THR A 1 221 ? 27.894 17.760 -18.464 1.00 35.67 198 THR A C 1
ATOM 1586 O O . THR A 1 221 ? 28.745 18.316 -17.768 1.00 35.78 198 THR A O 1
ATOM 1590 N N . GLU A 1 222 ? 26.719 18.315 -18.764 1.00 36.37 199 GLU A N 1
ATOM 1591 C CA . GLU A 1 222 ? 26.346 19.647 -18.294 1.00 36.87 199 GLU A CA 1
ATOM 1592 C C . GLU A 1 222 ? 26.178 19.659 -16.778 1.00 37.23 199 GLU A C 1
ATOM 1593 O O . GLU A 1 222 ? 26.703 20.538 -16.083 1.00 36.92 199 GLU A O 1
ATOM 1599 N N . ILE A 1 223 ? 25.442 18.678 -16.266 1.00 37.12 200 ILE A N 1
ATOM 1600 C CA . ILE A 1 223 ? 25.216 18.589 -14.832 1.00 36.93 200 ILE A CA 1
ATOM 1601 C C . ILE A 1 223 ? 26.533 18.326 -14.115 1.00 36.89 200 ILE A C 1
ATOM 1602 O O . ILE A 1 223 ? 26.818 18.951 -13.096 1.00 37.17 200 ILE A O 1
ATOM 1607 N N . GLY A 1 224 ? 27.344 17.438 -14.679 1.00 36.95 201 GLY A N 1
ATOM 1608 C CA . GLY A 1 224 ? 28.667 17.124 -14.146 1.00 37.46 201 GLY A CA 1
ATOM 1609 C C . GLY A 1 224 ? 29.561 18.339 -14.019 1.00 37.85 201 GLY A C 1
ATOM 1610 O O . GLY A 1 224 ? 30.253 18.509 -13.012 1.00 37.72 201 GLY A O 1
ATOM 1611 N N . GLY A 1 225 ? 29.535 19.184 -15.047 1.00 38.05 202 GLY A N 1
ATOM 1612 C CA . GLY A 1 225 ? 30.284 20.435 -15.051 1.00 38.40 202 GLY A CA 1
ATOM 1613 C C . GLY A 1 225 ? 29.954 21.344 -13.884 1.00 38.18 202 GLY A C 1
ATOM 1614 O O . GLY A 1 225 ? 30.863 21.887 -13.252 1.00 39.00 202 GLY A O 1
ATOM 1615 N N . ARG A 1 226 ? 28.663 21.514 -13.600 1.00 38.10 203 ARG A N 1
ATOM 1616 C CA . ARG A 1 226 ? 28.209 22.292 -12.444 1.00 38.24 203 ARG A CA 1
ATOM 1617 C C . ARG A 1 226 ? 28.840 21.865 -11.108 1.00 38.22 203 ARG A C 1
ATOM 1618 O O . ARG A 1 226 ? 28.979 22.692 -10.202 1.00 38.60 203 ARG A O 1
ATOM 1626 N N . HIS A 1 227 ? 29.208 20.587 -10.981 1.00 37.37 204 HIS A N 1
ATOM 1627 C CA . HIS A 1 227 ? 29.682 20.031 -9.701 1.00 36.54 204 HIS A CA 1
ATOM 1628 C C . HIS A 1 227 ? 31.168 19.687 -9.700 1.00 36.48 204 HIS A C 1
ATOM 1629 O O . HIS A 1 227 ? 31.696 19.186 -8.701 1.00 36.95 204 HIS A O 1
ATOM 1636 N N . GLY A 1 228 ? 31.841 19.940 -10.815 1.00 35.87 205 GLY A N 1
ATOM 1637 C CA . GLY A 1 228 ? 33.233 19.526 -10.979 1.00 35.23 205 GLY A CA 1
ATOM 1638 C C . GLY A 1 228 ? 33.361 18.021 -11.141 1.00 34.67 205 GLY A C 1
ATOM 1639 O O . GLY A 1 228 ? 34.413 17.448 -10.854 1.00 34.88 205 GLY A O 1
ATOM 1640 N N . LYS A 1 229 ? 32.298 17.389 -11.637 1.00 34.08 206 LYS A N 1
ATOM 1641 C CA . LYS A 1 229 ? 32.221 15.931 -11.761 1.00 33.09 206 LYS A CA 1
ATOM 1642 C C . LYS A 1 229 ? 32.035 15.489 -13.224 1.00 32.89 206 LYS A C 1
ATOM 1643 O O . LYS A 1 229 ? 31.599 16.274 -14.061 1.00 33.16 206 LYS A O 1
ATOM 1649 N N . THR A 1 230 ? 32.390 14.244 -13.535 1.00 32.10 207 THR A N 1
ATOM 1650 C CA . THR A 1 230 ? 32.193 13.708 -14.887 1.00 30.93 207 THR A CA 1
ATOM 1651 C C . THR A 1 230 ? 30.745 13.285 -15.085 1.00 30.23 207 THR A C 1
ATOM 1652 O O . THR A 1 230 ? 30.000 13.121 -14.114 1.00 30.10 207 THR A O 1
ATOM 1656 N N . ALA A 1 231 ? 30.342 13.122 -16.344 1.00 29.04 208 ALA A N 1
ATOM 1657 C CA . ALA A 1 231 ? 29.029 12.562 -16.676 1.00 28.16 208 ALA A CA 1
ATOM 1658 C C . ALA A 1 231 ? 28.796 11.201 -15.976 1.00 27.51 208 ALA A C 1
ATOM 1659 O O . ALA A 1 231 ? 27.690 10.904 -15.539 1.00 26.91 208 ALA A O 1
ATOM 1661 N N . ALA A 1 232 ? 29.858 10.405 -15.882 1.00 26.93 209 ALA A N 1
ATOM 1662 C CA . ALA A 1 232 ? 29.818 9.089 -15.257 1.00 27.00 209 ALA A CA 1
ATOM 1663 C C . ALA A 1 232 ? 29.462 9.185 -13.778 1.00 26.87 209 ALA A C 1
ATOM 1664 O O . ALA A 1 232 ? 28.603 8.438 -13.291 1.00 26.82 209 ALA A O 1
ATOM 1666 N N . GLN A 1 233 ? 30.110 10.112 -13.075 1.00 26.18 210 GLN A N 1
ATOM 1667 C CA . GLN A 1 233 ? 29.840 10.338 -11.653 1.00 25.81 210 GLN A CA 1
ATOM 1668 C C . GLN A 1 233 ? 28.435 10.862 -11.448 1.00 24.97 210 GLN A C 1
ATOM 1669 O O . GLN A 1 233 ? 27.786 10.536 -10.458 1.00 25.48 210 GLN A O 1
ATOM 1675 N N . VAL A 1 234 ? 27.951 11.669 -12.389 1.00 23.87 211 VAL A N 1
ATOM 1676 C CA . VAL A 1 234 ? 26.569 12.141 -12.334 1.00 22.87 211 VAL A CA 1
ATOM 1677 C C . VAL A 1 234 ? 25.561 10.979 -12.400 1.00 22.39 211 VAL A C 1
ATOM 1678 O O . VAL A 1 234 ? 24.577 10.955 -11.657 1.00 21.92 211 VAL A O 1
ATOM 1682 N N . ALA A 1 235 ? 25.811 10.020 -13.285 1.00 21.90 212 ALA A N 1
ATOM 1683 C CA . ALA A 1 235 ? 24.897 8.881 -13.430 1.00 21.75 212 ALA A CA 1
ATOM 1684 C C . ALA A 1 235 ? 24.936 7.996 -12.180 1.00 21.05 212 ALA A C 1
ATOM 1685 O O . ALA A 1 235 ? 23.894 7.591 -11.675 1.00 21.42 212 ALA A O 1
ATOM 1687 N N . LEU A 1 236 ? 26.140 7.706 -11.698 1.00 20.95 213 LEU A N 1
ATOM 1688 C CA . LEU A 1 236 ? 26.339 6.965 -10.445 1.00 20.82 213 LEU A CA 1
ATOM 1689 C C . LEU A 1 236 ? 25.687 7.660 -9.260 1.00 20.62 213 LEU A C 1
ATOM 1690 O O . LEU A 1 236 ? 25.042 7.022 -8.434 1.00 20.48 213 LEU A O 1
ATOM 1695 N N . ARG A 1 237 ? 25.855 8.975 -9.175 1.00 20.30 214 ARG A N 1
ATOM 1696 C CA . ARG A 1 237 ? 25.231 9.735 -8.106 1.00 19.98 214 ARG A CA 1
ATOM 1697 C C . ARG A 1 237 ? 23.712 9.698 -8.205 1.00 19.60 214 ARG A C 1
ATOM 1698 O O . ARG A 1 237 ? 23.039 9.564 -7.194 1.00 19.52 214 ARG A O 1
ATOM 1706 N N . TRP A 1 238 ? 23.172 9.793 -9.421 1.00 19.52 215 TRP A N 1
ATOM 1707 C CA . TRP A 1 238 ? 21.724 9.792 -9.613 1.00 19.60 215 TRP A CA 1
ATOM 1708 C C . TRP A 1 238 ? 21.114 8.485 -9.090 1.00 19.72 215 TRP A C 1
ATOM 1709 O O . TRP A 1 238 ? 20.006 8.473 -8.530 1.00 20.07 215 TRP A O 1
ATOM 1720 N N . LEU A 1 239 ? 21.843 7.387 -9.288 1.00 19.28 216 LEU A N 1
ATOM 1721 C CA . LEU A 1 239 ? 21.429 6.086 -8.748 1.00 19.46 216 LEU A CA 1
ATOM 1722 C C . LEU A 1 239 ? 21.513 6.047 -7.222 1.00 20.09 216 LEU A C 1
ATOM 1723 O O . LEU A 1 239 ? 20.535 5.766 -6.533 1.00 20.10 216 LEU A O 1
ATOM 1728 N N . VAL A 1 240 ? 22.691 6.381 -6.705 1.00 20.70 217 VAL A N 1
ATOM 1729 C CA . VAL A 1 240 ? 23.021 6.190 -5.304 1.00 21.56 217 VAL A CA 1
ATOM 1730 C C . VAL A 1 240 ? 22.245 7.168 -4.413 1.00 21.66 217 VAL A C 1
ATOM 1731 O O . VAL A 1 240 ? 22.005 6.896 -3.233 1.00 21.32 217 VAL A O 1
ATOM 1735 N N . GLN A 1 241 ? 21.814 8.284 -5.005 1.00 21.44 218 GLN A N 1
ATOM 1736 C CA . GLN A 1 241 ? 20.987 9.276 -4.312 1.00 21.54 218 GLN A CA 1
ATOM 1737 C C . GLN A 1 241 ? 19.523 8.841 -4.193 1.00 21.47 218 GLN A C 1
ATOM 1738 O O . GLN A 1 241 ? 18.775 9.382 -3.381 1.00 21.83 218 GLN A O 1
ATOM 1744 N N . GLN A 1 242 ? 19.101 7.868 -4.995 1.00 21.20 219 GLN A N 1
ATOM 1745 C CA . GLN A 1 242 ? 17.740 7.342 -4.871 1.00 20.74 219 GLN A CA 1
ATOM 1746 C C . GLN A 1 242 ? 17.619 6.413 -3.668 1.00 21.31 219 GLN A C 1
ATOM 1747 O O . GLN A 1 242 ? 18.519 5.583 -3.423 1.00 20.62 219 GLN A O 1
ATOM 1753 N N . GLN A 1 243 ? 16.511 6.547 -2.935 1.00 21.15 220 GLN A N 1
ATOM 1754 C CA . GLN A 1 243 ? 16.217 5.667 -1.803 1.00 21.80 220 GLN A CA 1
ATOM 1755 C C . GLN A 1 243 ? 16.232 4.216 -2.262 1.00 20.70 220 GLN A C 1
ATOM 1756 O O . GLN A 1 243 ? 15.640 3.883 -3.289 1.00 20.36 220 GLN A O 1
ATOM 1762 N N . ASP A 1 244 ? 16.909 3.368 -1.489 1.00 19.68 221 ASP A N 1
ATOM 1763 C CA . ASP A 1 244 ? 16.878 1.909 -1.684 1.00 19.26 221 ASP A CA 1
ATOM 1764 C C . ASP A 1 244 ? 17.631 1.404 -2.909 1.00 18.02 221 ASP A C 1
ATOM 1765 O O . ASP A 1 244 ? 17.390 0.275 -3.348 1.00 16.45 221 ASP A O 1
ATOM 1770 N N . VAL A 1 245 ? 18.513 2.233 -3.474 1.00 16.72 222 VAL A N 1
ATOM 1771 C CA . VAL A 1 245 ? 19.245 1.839 -4.680 1.00 15.97 222 VAL A 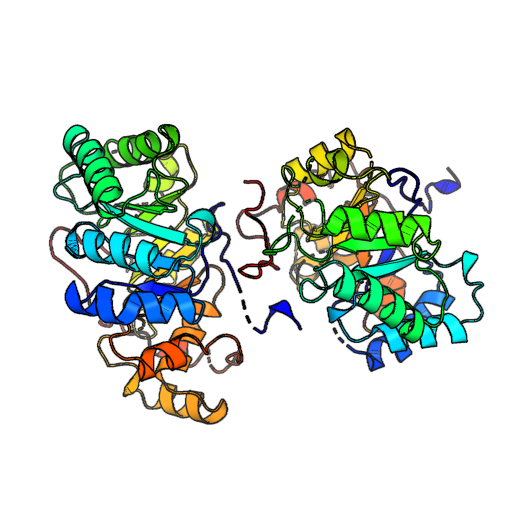CA 1
ATOM 1772 C C . VAL A 1 245 ? 20.720 1.671 -4.380 1.00 15.77 222 VAL A C 1
ATOM 1773 O O . VAL A 1 245 ? 21.334 2.511 -3.717 1.00 16.03 222 VAL A O 1
ATOM 1777 N N . ILE A 1 246 ? 21.265 0.560 -4.863 1.00 15.24 223 ILE A N 1
ATOM 1778 C CA . ILE A 1 246 ? 22.668 0.229 -4.750 1.00 15.36 223 ILE A CA 1
ATOM 1779 C C . ILE A 1 246 ? 23.185 0.242 -6.180 1.00 15.61 223 ILE A C 1
ATOM 1780 O O . ILE A 1 246 ? 22.441 -0.089 -7.109 1.00 15.77 223 ILE A O 1
ATOM 1785 N N . VAL A 1 247 ? 24.449 0.624 -6.364 1.00 15.53 224 VAL A N 1
ATOM 1786 C CA . VAL A 1 247 ? 25.030 0.651 -7.700 1.00 15.97 224 VAL A CA 1
ATOM 1787 C C . VAL A 1 247 ? 26.337 -0.165 -7.766 1.00 16.80 224 VAL A C 1
ATOM 1788 O O . VAL A 1 247 ? 27.171 -0.095 -6.871 1.00 16.36 224 VAL A O 1
ATOM 1792 N N . LEU A 1 248 ? 26.476 -0.958 -8.822 1.00 18.04 225 LEU A N 1
ATOM 1793 C CA . LEU A 1 248 ? 27.708 -1.692 -9.125 1.00 20.05 225 LEU A CA 1
ATOM 1794 C C . LEU A 1 248 ? 28.483 -0.957 -10.214 1.00 22.23 225 LEU A C 1
ATOM 1795 O O . LEU A 1 248 ? 27.906 -0.533 -11.205 1.00 22.86 225 LEU A O 1
ATOM 1800 N N . SER A 1 249 ? 29.780 -0.786 -10.028 1.00 24.58 226 SER A N 1
ATOM 1801 C CA . SER A 1 249 ? 30.574 -0.166 -11.076 1.00 28.19 226 SER A CA 1
ATOM 1802 C C . SER A 1 249 ? 31.588 -1.146 -11.633 1.00 29.72 226 SER A C 1
ATOM 1803 O O . SER A 1 249 ? 32.075 -2.026 -10.917 1.00 30.14 226 SER A O 1
ATOM 1806 N N . LYS A 1 250 ? 31.858 -1.002 -12.924 1.00 32.10 227 LYS A N 1
ATOM 1807 C CA . LYS A 1 250 ? 32.922 -1.728 -13.583 1.00 34.61 227 LYS A CA 1
ATOM 1808 C C . LYS A 1 250 ? 34.056 -0.739 -13.856 1.00 36.43 227 LYS A C 1
ATOM 1809 O O . LYS A 1 250 ? 33.915 0.223 -14.624 1.00 36.73 227 LYS A O 1
ATOM 1815 N N . THR A 1 251 ? 35.168 -0.970 -13.176 1.00 38.26 228 THR A N 1
ATOM 1816 C CA . THR A 1 251 ? 36.335 -0.118 -13.282 1.00 40.06 228 THR A CA 1
ATOM 1817 C C . THR A 1 251 ? 37.499 -1.004 -13.711 1.00 40.83 228 THR A C 1
ATOM 1818 O O . THR A 1 251 ? 38.077 -1.715 -12.892 1.00 40.75 228 THR A O 1
ATOM 1822 N N . ALA A 1 252 ? 37.811 -0.979 -15.003 1.00 42.01 229 ALA A N 1
ATOM 1823 C CA . ALA A 1 252 ? 38.893 -1.792 -15.566 1.00 43.18 229 ALA A CA 1
ATOM 1824 C C . ALA A 1 252 ? 40.264 -1.104 -15.520 1.00 43.85 229 ALA A C 1
ATOM 1825 O O . ALA A 1 252 ? 41.259 -1.685 -15.954 1.00 44.35 229 ALA A O 1
ATOM 1827 N N . THR A 1 253 ? 40.313 0.124 -15.001 1.00 44.41 230 THR A N 1
ATOM 1828 C CA . THR A 1 253 ? 41.568 0.880 -14.859 1.00 44.99 230 THR A CA 1
ATOM 1829 C C . THR A 1 253 ? 41.586 1.626 -13.530 1.00 45.41 230 THR A C 1
ATOM 1830 O O . THR A 1 253 ? 40.529 1.958 -12.991 1.00 45.35 230 THR A O 1
ATOM 1834 N N . GLU A 1 254 ? 42.784 1.924 -13.031 1.00 45.78 231 GLU A N 1
ATOM 1835 C CA . GLU A 1 254 ? 42.953 2.678 -11.784 1.00 46.42 231 GLU A CA 1
ATOM 1836 C C . GLU A 1 254 ? 42.277 4.052 -11.811 1.00 46.16 231 GLU A C 1
ATOM 1837 O O . GLU A 1 254 ? 41.818 4.538 -10.776 1.00 46.10 231 GLU A O 1
ATOM 1843 N N . ALA A 1 255 ? 42.224 4.668 -12.994 1.00 45.84 232 ALA A N 1
ATOM 1844 C CA . ALA A 1 255 ? 41.698 6.031 -13.156 1.00 45.75 232 ALA A CA 1
ATOM 1845 C C . ALA A 1 255 ? 40.177 6.127 -12.970 1.00 45.44 232 ALA A C 1
ATOM 1846 O O . ALA A 1 255 ? 39.692 7.000 -12.252 1.00 45.35 232 ALA A O 1
ATOM 1848 N N . ARG A 1 256 ? 39.432 5.242 -13.627 1.00 45.33 233 ARG A N 1
ATOM 1849 C CA . ARG A 1 256 ? 37.977 5.182 -13.439 1.00 45.41 233 ARG A CA 1
ATOM 1850 C C . ARG A 1 256 ? 37.643 4.786 -11.997 1.00 44.33 233 ARG A C 1
ATOM 1851 O O . ARG A 1 256 ? 36.686 5.290 -11.412 1.00 44.44 233 ARG A O 1
ATOM 1859 N N . LEU A 1 257 ? 38.455 3.887 -11.444 1.00 43.36 234 LEU A N 1
ATOM 1860 C CA . LEU A 1 257 ? 38.350 3.431 -10.058 1.00 42.35 234 LEU A CA 1
ATOM 1861 C C . LEU A 1 257 ? 38.188 4.599 -9.079 1.00 41.50 234 LEU A C 1
ATOM 1862 O O . LEU A 1 257 ? 37.193 4.679 -8.358 1.00 41.17 234 LEU A O 1
ATOM 1867 N N . LYS A 1 258 ? 39.160 5.508 -9.072 1.00 40.76 235 LYS A N 1
ATOM 1868 C CA . LYS A 1 258 ? 39.165 6.642 -8.141 1.00 40.32 235 LYS A CA 1
ATOM 1869 C C . LYS A 1 258 ? 38.021 7.616 -8.412 1.00 39.46 235 LYS A C 1
ATOM 1870 O O . LYS A 1 258 ? 37.483 8.231 -7.489 1.00 39.00 235 LYS A O 1
ATOM 1876 N N . GLU A 1 259 ? 37.663 7.739 -9.690 1.00 38.79 236 GLU A N 1
ATOM 1877 C CA . GLU A 1 259 ? 36.586 8.613 -10.144 1.00 38.38 236 GLU A CA 1
ATOM 1878 C C . GLU A 1 259 ? 35.212 8.089 -9.692 1.00 37.50 236 GLU A C 1
ATOM 1879 O O . GLU A 1 259 ? 34.408 8.832 -9.120 1.00 36.93 236 GLU A O 1
ATOM 1885 N N . ASN A 1 260 ? 34.964 6.804 -9.941 1.00 36.90 237 ASN A N 1
ATOM 1886 C CA . ASN A 1 260 ? 33.702 6.156 -9.564 1.00 36.19 237 ASN A CA 1
ATOM 1887 C C . ASN A 1 260 ? 33.445 6.165 -8.051 1.00 35.53 237 ASN A C 1
ATOM 1888 O O . ASN A 1 260 ? 32.301 6.282 -7.604 1.00 35.11 237 ASN A O 1
ATOM 1893 N N . PHE A 1 261 ? 34.522 6.066 -7.279 1.00 34.94 238 PHE A N 1
ATOM 1894 C CA . PHE A 1 261 ? 34.458 6.043 -5.818 1.00 34.49 238 PHE A CA 1
ATOM 1895 C C . PHE A 1 261 ? 34.082 7.403 -5.224 1.00 34.12 238 PHE A C 1
ATOM 1896 O O . PHE A 1 261 ? 33.455 7.475 -4.161 1.00 33.70 238 PHE A O 1
ATOM 1904 N N . ALA A 1 262 ? 34.461 8.473 -5.925 1.00 33.55 239 ALA A N 1
ATOM 1905 C CA . ALA A 1 262 ? 34.239 9.844 -5.458 1.00 33.33 239 ALA A CA 1
ATOM 1906 C C . ALA A 1 262 ? 32.847 10.378 -5.815 1.00 33.11 239 ALA A C 1
ATOM 1907 O O . ALA A 1 262 ? 32.718 11.401 -6.499 1.00 33.27 239 ALA A O 1
ATOM 1909 N N . ILE A 1 263 ? 31.805 9.693 -5.349 1.00 32.32 240 ILE A N 1
ATOM 1910 C CA . ILE A 1 263 ? 30.429 10.085 -5.667 1.00 31.55 240 ILE A CA 1
ATOM 1911 C C . ILE A 1 263 ? 29.632 10.430 -4.424 1.00 31.89 240 ILE A C 1
ATOM 1912 O O . ILE A 1 263 ? 28.423 10.656 -4.495 1.00 31.98 240 ILE A O 1
ATOM 1917 N N . PHE A 1 264 ? 30.299 10.467 -3.278 1.00 32.40 241 PHE A N 1
ATOM 1918 C CA . PHE A 1 264 ? 29.622 10.857 -2.045 1.00 33.40 241 PHE A CA 1
ATOM 1919 C C . PHE A 1 264 ? 30.053 12.260 -1.614 1.00 34.81 241 PHE A C 1
ATOM 1920 O O . PHE A 1 264 ? 29.640 12.750 -0.562 1.00 34.94 241 PHE A O 1
ATOM 1928 N N . ASP A 1 265 ? 30.872 12.885 -2.467 1.00 36.30 242 ASP A N 1
ATOM 1929 C CA . ASP A 1 265 ? 31.325 14.281 -2.351 1.00 37.78 242 ASP A CA 1
ATOM 1930 C C . ASP A 1 265 ? 30.208 15.296 -2.515 1.00 37.56 242 ASP A C 1
ATOM 1931 O O . ASP A 1 265 ? 30.222 16.357 -1.893 1.00 38.26 242 ASP A O 1
ATOM 1936 N N . PHE A 1 266 ? 29.271 14.992 -3.402 1.00 37.25 243 PHE A N 1
ATOM 1937 C CA . PHE A 1 266 ? 28.308 15.983 -3.858 1.00 36.83 243 PHE A CA 1
ATOM 1938 C C . PHE A 1 266 ? 26.912 15.413 -3.857 1.00 36.45 243 PHE A C 1
ATOM 1939 O O . PHE A 1 266 ? 26.723 14.225 -3.586 1.00 36.46 243 PHE A O 1
ATOM 1947 N N . ALA A 1 267 ? 25.937 16.272 -4.134 1.00 35.93 244 ALA A N 1
ATOM 1948 C CA . ALA A 1 267 ? 24.555 15.857 -4.296 1.00 35.38 244 ALA A CA 1
ATOM 1949 C C . ALA A 1 267 ? 23.956 16.556 -5.513 1.00 35.55 244 ALA A C 1
ATOM 1950 O O . ALA A 1 267 ? 24.376 17.660 -5.870 1.00 35.03 244 ALA A O 1
ATOM 1952 N N . LEU A 1 268 ? 23.002 15.898 -6.168 1.00 35.32 245 LEU A N 1
ATOM 1953 C CA . LEU A 1 268 ? 22.266 16.515 -7.266 1.00 35.63 245 LEU A CA 1
ATOM 1954 C C . LEU A 1 268 ? 21.048 17.229 -6.713 1.00 36.01 245 LEU A C 1
ATOM 1955 O O . LEU A 1 268 ? 20.404 16.746 -5.780 1.00 35.84 245 LEU A O 1
ATOM 1960 N N . THR A 1 269 ? 20.743 18.388 -7.290 1.00 36.79 246 THR A N 1
ATOM 1961 C CA . THR A 1 269 ? 19.549 19.148 -6.928 1.00 37.29 246 THR A CA 1
ATOM 1962 C C . THR A 1 269 ? 18.309 18.365 -7.338 1.00 37.85 246 THR A C 1
ATOM 1963 O O . THR A 1 269 ? 18.398 17.458 -8.175 1.00 37.70 246 THR A O 1
ATOM 1967 N N . ARG A 1 270 ? 17.159 18.715 -6.762 1.00 38.56 247 ARG A N 1
ATOM 1968 C CA . ARG A 1 270 ? 15.884 18.100 -7.135 1.00 39.52 247 ARG A CA 1
ATOM 1969 C C . ARG A 1 270 ? 15.638 18.163 -8.637 1.00 39.70 247 ARG A C 1
ATOM 1970 O O . ARG A 1 270 ? 15.160 17.195 -9.241 1.00 39.77 247 ARG A O 1
ATOM 1978 N N . GLU A 1 271 ? 15.962 19.318 -9.219 1.00 39.62 248 GLU A N 1
ATOM 1979 C CA . GLU A 1 271 ? 15.729 19.590 -10.633 1.00 39.47 248 GLU A CA 1
ATOM 1980 C C . GLU A 1 271 ? 16.670 18.743 -11.480 1.00 38.21 248 GLU A C 1
ATOM 1981 O O . GLU A 1 271 ? 16.276 18.228 -12.526 1.00 38.08 248 GLU A O 1
ATOM 1987 N N . GLU A 1 272 ? 17.909 18.595 -11.017 1.00 37.05 249 GLU A N 1
ATOM 1988 C CA . GLU A 1 272 ? 18.873 17.730 -11.687 1.00 36.21 249 GLU A CA 1
ATOM 1989 C C . GLU A 1 272 ? 18.428 16.262 -11.689 1.00 35.43 249 GLU A C 1
ATOM 1990 O O . GLU A 1 272 ? 18.620 15.566 -12.685 1.00 35.07 249 GLU A O 1
ATOM 2004 N N . ALA A 1 274 ? 15.156 15.135 -11.495 1.00 34.34 251 ALA A N 1
ATOM 2005 C CA . ALA A 1 274 ? 14.024 15.058 -12.425 1.00 34.06 251 ALA A CA 1
ATOM 2006 C C . ALA A 1 274 ? 14.473 15.036 -13.890 1.00 33.83 251 ALA A C 1
ATOM 2007 O O . ALA A 1 274 ? 13.920 14.286 -14.693 1.00 34.17 251 ALA A O 1
ATOM 2009 N N . ALA A 1 275 ? 15.480 15.846 -14.219 1.00 33.36 252 ALA A N 1
ATOM 2010 C CA . ALA A 1 275 ? 16.011 15.953 -15.585 1.00 33.09 252 ALA A CA 1
ATOM 2011 C C . ALA A 1 275 ? 16.692 14.667 -16.049 1.00 32.88 252 ALA A C 1
ATOM 2012 O O . ALA A 1 275 ? 16.517 14.241 -17.201 1.00 32.50 252 ALA A O 1
ATOM 2014 N N . VAL A 1 276 ? 17.480 14.057 -15.163 1.00 32.60 253 VAL A N 1
ATOM 2015 C CA . VAL A 1 276 ? 18.120 12.775 -15.488 1.00 32.41 253 VAL A CA 1
ATOM 2016 C C . VAL A 1 276 ? 17.052 11.705 -15.694 1.00 32.39 253 VAL A C 1
ATOM 2017 O O . VAL A 1 276 ? 17.172 10.874 -16.594 1.00 32.71 253 VAL A O 1
ATOM 2021 N N . ARG A 1 277 ? 15.995 11.762 -14.887 1.00 32.45 254 ARG A N 1
ATOM 2022 C CA . ARG A 1 277 ? 14.859 10.846 -14.996 1.00 32.77 254 ARG A CA 1
ATOM 2023 C C . ARG A 1 277 ? 14.166 10.916 -16.374 1.00 32.39 254 ARG A C 1
ATOM 2024 O O . ARG A 1 277 ? 13.657 9.896 -16.877 1.00 31.81 254 ARG A O 1
ATOM 2032 N N . GLU A 1 278 ? 14.164 12.109 -16.977 1.00 31.53 255 GLU A N 1
ATOM 2033 C CA . GLU A 1 278 ? 13.571 12.340 -18.310 1.00 31.32 255 GLU A CA 1
ATOM 2034 C C . GLU A 1 278 ? 14.289 11.633 -19.466 1.00 29.63 255 GLU A C 1
ATOM 2035 O O . GLU A 1 278 ? 13.756 11.564 -20.576 1.00 29.86 255 GLU A O 1
ATOM 2041 N N . LEU A 1 279 ? 15.499 11.141 -19.213 1.00 28.00 256 LEU A N 1
ATOM 2042 C CA . LEU A 1 279 ? 16.288 10.460 -20.236 1.00 26.66 256 LEU A CA 1
ATOM 2043 C C . LEU A 1 279 ? 15.796 9.053 -20.594 1.00 26.25 256 LEU A C 1
ATOM 2044 O O . LEU A 1 279 ? 16.295 8.467 -21.548 1.00 26.07 256 LEU A O 1
ATOM 2049 N N . ALA A 1 280 ? 14.826 8.521 -19.849 1.00 25.51 257 ALA A N 1
ATOM 2050 C CA . ALA A 1 280 ? 14.337 7.154 -20.073 1.00 25.33 257 ALA A CA 1
ATOM 2051 C C . ALA A 1 280 ? 13.737 6.978 -21.476 1.00 25.62 257 ALA A C 1
ATOM 2052 O O . ALA A 1 280 ? 12.997 7.842 -21.962 1.00 24.63 257 ALA A O 1
ATOM 2054 N N . ARG A 1 281 ? 14.089 5.863 -22.118 1.00 25.57 258 ARG A N 1
ATOM 2055 C CA . ARG A 1 281 ? 13.682 5.560 -23.491 1.00 26.40 258 ARG A CA 1
ATOM 2056 C C . ARG A 1 281 ? 13.019 4.183 -23.523 1.00 26.28 258 ARG A C 1
ATOM 2057 O O . ARG A 1 281 ? 13.476 3.260 -22.831 1.00 25.83 258 ARG A O 1
ATOM 2065 N N . PRO A 1 282 ? 11.951 4.025 -24.334 1.00 26.07 259 PRO A N 1
ATOM 2066 C CA . PRO A 1 282 ? 11.306 2.707 -24.433 1.00 25.81 259 PRO A CA 1
ATOM 2067 C C . PRO A 1 282 ? 12.258 1.620 -24.959 1.00 25.29 259 PRO A C 1
ATOM 2068 O O . PRO A 1 282 ? 12.022 0.436 -24.743 1.00 25.47 259 PRO A O 1
ATOM 2072 N N . ASN A 1 283 ? 13.339 2.017 -25.612 1.00 24.50 260 ASN A N 1
ATOM 2073 C CA . ASN A 1 283 ? 14.317 1.042 -26.087 1.00 24.47 260 ASN A CA 1
ATOM 2074 C C . ASN A 1 283 ? 15.645 1.124 -25.335 1.00 23.26 260 ASN A C 1
ATOM 2075 O O . ASN A 1 283 ? 16.698 0.814 -25.888 1.00 23.99 260 ASN A O 1
ATOM 2080 N N . GLY A 1 284 ? 15.591 1.525 -24.069 1.00 21.52 261 GLY A N 1
ATOM 2081 C CA . GLY A 1 284 ? 16.806 1.763 -23.306 1.00 20.42 261 GLY A CA 1
ATOM 2082 C C . GLY A 1 284 ? 17.469 0.514 -22.735 1.00 19.14 261 GLY A C 1
ATOM 2083 O O . GLY A 1 284 ? 18.642 0.549 -22.387 1.00 19.14 261 GLY A O 1
ATOM 2084 N N . ARG A 1 285 ? 16.725 -0.588 -22.645 1.00 18.54 262 ARG A N 1
ATOM 2085 C CA . ARG A 1 285 ? 17.262 -1.838 -22.082 1.00 17.75 262 ARG A CA 1
ATOM 2086 C C . ARG A 1 285 ? 18.328 -2.440 -22.979 1.00 17.66 262 ARG A C 1
ATOM 2087 O O . ARG A 1 285 ? 18.133 -2.571 -24.199 1.00 17.82 262 ARG A O 1
ATOM 2095 N N . ILE A 1 286 ? 19.449 -2.808 -22.360 1.00 17.37 263 ILE A N 1
ATOM 2096 C CA . ILE A 1 286 ? 20.605 -3.374 -23.051 1.00 17.13 263 ILE A CA 1
ATOM 2097 C C . ILE A 1 286 ? 20.622 -4.903 -22.974 1.00 16.91 263 ILE A C 1
ATOM 2098 O O . ILE A 1 286 ? 20.878 -5.570 -23.973 1.00 17.12 263 ILE A O 1
ATOM 2103 N N . VAL A 1 287 ? 20.342 -5.453 -21.789 1.00 16.29 264 VAL A N 1
ATOM 2104 C CA . VAL A 1 287 ? 20.474 -6.898 -21.553 1.00 15.85 264 VAL A CA 1
ATOM 2105 C C . VAL A 1 287 ? 19.103 -7.583 -21.592 1.00 15.88 264 VAL A C 1
ATOM 2106 O O . VAL A 1 287 ? 18.251 -7.324 -20.750 1.00 15.86 264 VAL A O 1
ATOM 2110 N N . ASN A 1 288 ? 18.892 -8.464 -22.572 1.00 16.59 265 ASN A N 1
ATOM 2111 C CA . ASN A 1 288 ? 17.583 -9.089 -22.779 1.00 17.22 265 ASN A CA 1
ATOM 2112 C C . ASN A 1 288 ? 17.715 -10.504 -23.392 1.00 17.96 265 ASN A C 1
ATOM 2113 O O . ASN A 1 288 ? 17.252 -10.741 -24.515 1.00 17.69 265 ASN A O 1
ATOM 2118 N N . PRO A 1 289 ? 18.379 -11.439 -22.681 1.00 17.94 266 PRO A N 1
ATOM 2119 C CA . PRO A 1 289 ? 18.577 -12.762 -23.297 1.00 18.21 266 PRO A CA 1
ATOM 2120 C C . PRO A 1 289 ? 17.298 -13.597 -23.350 1.00 18.32 266 PRO A C 1
ATOM 2121 O O . PRO A 1 289 ? 16.596 -13.760 -22.347 1.00 18.09 266 PRO A O 1
ATOM 2125 N N . GLN A 1 290 ? 16.986 -14.087 -24.545 1.00 18.96 267 GLN A N 1
ATOM 2126 C CA . GLN A 1 290 ? 15.787 -14.892 -24.770 1.00 20.08 267 GLN A CA 1
ATOM 2127 C C . GLN A 1 290 ? 15.821 -16.151 -23.904 1.00 19.89 267 GLN A C 1
ATOM 2128 O O . GLN A 1 290 ? 16.846 -16.830 -23.824 1.00 20.64 267 GLN A O 1
ATOM 2134 N N . GLY A 1 291 ? 14.708 -16.445 -23.236 1.00 20.11 268 GLY A N 1
ATOM 2135 C CA . GLY A 1 291 ? 14.625 -17.617 -22.366 1.00 20.38 268 GLY A CA 1
ATOM 2136 C C . GLY A 1 291 ? 14.939 -17.318 -20.904 1.00 20.54 268 GLY A C 1
ATOM 2137 O O . GLY A 1 291 ? 14.302 -17.865 -20.001 1.00 21.71 268 GLY A O 1
ATOM 2138 N N . LEU A 1 292 ? 15.911 -16.439 -20.668 1.00 19.49 269 LEU A N 1
ATOM 2139 C CA . LEU A 1 292 ? 16.347 -16.098 -19.309 1.00 18.36 269 LEU A CA 1
ATOM 2140 C C . LEU A 1 292 ? 15.605 -14.870 -18.803 1.00 17.62 269 LEU A C 1
ATOM 2141 O O . LEU A 1 292 ? 15.236 -14.785 -17.627 1.00 16.05 269 LEU A O 1
ATOM 2146 N N . ALA A 1 293 ? 15.433 -13.899 -19.695 1.00 16.98 270 ALA A N 1
ATOM 2147 C CA . ALA A 1 293 ? 14.743 -12.658 -19.362 1.00 17.16 270 ALA A CA 1
ATOM 2148 C C . ALA A 1 293 ? 13.263 -12.934 -19.153 1.00 17.31 270 ALA A C 1
ATOM 2149 O O . ALA A 1 293 ? 12.703 -13.809 -19.816 1.00 18.43 270 ALA A O 1
ATOM 2151 N N . PRO A 1 294 ? 12.622 -12.212 -18.230 1.00 17.62 271 PRO A N 1
ATOM 2152 C CA . PRO A 1 294 ? 11.180 -12.357 -18.083 1.00 17.94 271 PRO A CA 1
ATOM 2153 C C . PRO A 1 294 ? 10.463 -11.408 -19.038 1.00 18.99 271 PRO A C 1
ATOM 2154 O O . PRO A 1 294 ? 11.111 -10.610 -19.732 1.00 18.34 271 PRO A O 1
ATOM 2158 N N . GLU A 1 295 ? 9.136 -11.494 -19.051 1.00 19.88 272 GLU A N 1
ATOM 2159 C CA . GLU A 1 295 ? 8.302 -10.476 -19.675 1.00 21.74 272 GLU A CA 1
ATOM 2160 C C . GLU A 1 295 ? 8.422 -9.251 -18.777 1.00 20.71 272 GLU A C 1
ATOM 2161 O O . GLU A 1 295 ? 7.774 -9.170 -17.737 1.00 20.82 272 GLU A O 1
ATOM 2167 N N . TRP A 1 296 ? 9.303 -8.331 -19.157 1.00 21.14 273 TRP A N 1
ATOM 2168 C CA . TRP A 1 296 ? 9.580 -7.135 -18.354 1.00 21.26 273 TRP A CA 1
ATOM 2169 C C . TRP A 1 296 ? 8.306 -6.309 -18.117 1.00 22.69 273 TRP A C 1
ATOM 2170 O O . TRP A 1 296 ? 7.385 -6.344 -18.939 1.00 22.95 273 TRP A O 1
ATOM 2181 N N . ASP A 1 297 ? 8.243 -5.585 -16.998 1.00 23.76 274 ASP A N 1
ATOM 2182 C CA . ASP A 1 297 ? 7.112 -4.683 -16.722 1.00 25.79 274 ASP A CA 1
ATOM 2183 C C . ASP A 1 297 ? 7.061 -3.600 -17.803 1.00 27.05 274 ASP A C 1
ATOM 2184 O O . ASP A 1 297 ? 8.102 -3.087 -18.210 1.00 26.44 274 ASP A O 1
ATOM 2189 N N . ALA A 1 298 ? 5.850 -3.256 -18.244 1.00 29.42 275 ALA A N 1
ATOM 2190 C CA . ALA A 1 298 ? 5.651 -2.419 -19.438 1.00 31.11 275 ALA A CA 1
ATOM 2191 C C . ALA A 1 298 ? 5.514 -0.924 -19.156 1.00 31.90 275 ALA A C 1
ATOM 2192 O O . ALA A 1 298 ? 5.449 -0.502 -18.000 1.00 33.67 275 ALA A O 1
ATOM 2194 N N . LEU B 1 18 ? 31.515 -12.471 -23.240 1.00 33.29 -5 LEU B N 1
ATOM 2195 C CA . LEU B 1 18 ? 30.362 -11.877 -22.492 1.00 32.48 -5 LEU B CA 1
ATOM 2196 C C . LEU B 1 18 ? 29.100 -12.754 -22.655 1.00 31.67 -5 LEU B C 1
ATOM 2197 O O . LEU B 1 18 ? 28.533 -12.848 -23.755 1.00 31.20 -5 LEU B O 1
ATOM 2202 N N . TYR B 1 19 ? 28.662 -13.384 -21.560 1.00 30.11 -4 TYR B N 1
ATOM 2203 C CA . TYR B 1 19 ? 27.761 -14.533 -21.659 1.00 29.00 -4 TYR B CA 1
ATOM 2204 C C . TYR B 1 19 ? 26.503 -14.293 -22.487 1.00 28.66 -4 TYR B C 1
ATOM 2205 O O . TYR B 1 19 ? 26.143 -15.141 -23.287 1.00 29.28 -4 TYR B O 1
ATOM 2214 N N . PHE B 1 20 ? 25.847 -13.151 -22.314 1.00 27.91 -3 PHE B N 1
ATOM 2215 C CA . PHE B 1 20 ? 24.582 -12.913 -23.013 1.00 28.40 -3 PHE B CA 1
ATOM 2216 C C . PHE B 1 20 ? 24.730 -12.569 -24.501 1.00 28.39 -3 PHE B C 1
ATOM 2217 O O . PHE B 1 20 ? 23.775 -12.718 -25.266 1.00 28.36 -3 PHE B O 1
ATOM 2225 N N . GLN B 1 21 ? 25.915 -12.113 -24.908 1.00 28.28 -2 GLN B N 1
ATOM 2226 C CA . GLN B 1 21 ? 26.163 -11.744 -26.318 1.00 28.27 -2 GLN B CA 1
ATOM 2227 C C . GLN B 1 21 ? 26.318 -12.927 -27.270 1.00 27.77 -2 GLN B C 1
ATOM 2228 O O . GLN B 1 21 ? 26.319 -12.744 -28.486 1.00 27.43 -2 GLN B O 1
ATOM 2234 N N . SER B 1 22 ? 26.471 -14.128 -26.726 1.00 27.17 -1 SER B N 1
ATOM 2235 C CA . SER B 1 22 ? 26.536 -15.325 -27.551 1.00 27.39 -1 SER B CA 1
ATOM 2236 C C . SER B 1 22 ? 25.230 -16.119 -27.522 1.00 26.40 -1 SER B C 1
ATOM 2237 O O . SER B 1 22 ? 25.189 -17.269 -27.939 1.00 27.02 -1 SER B O 1
ATOM 2256 N N . HIS B 1 25 ? 18.993 -12.733 -28.295 1.00 17.99 2 HIS B N 1
ATOM 2257 C CA . HIS B 1 25 ? 18.315 -11.724 -27.488 1.00 17.85 2 HIS B CA 1
ATOM 2258 C C . HIS B 1 25 ? 16.853 -11.564 -27.880 1.00 17.78 2 HIS B C 1
ATOM 2259 O O . HIS B 1 25 ? 16.452 -11.944 -28.983 1.00 17.59 2 HIS B O 1
ATOM 2266 N N . ALA B 1 26 ? 16.062 -11.031 -26.955 1.00 17.21 3 ALA B N 1
ATOM 2267 C CA . ALA B 1 26 ? 14.748 -10.498 -27.268 1.00 17.83 3 ALA B CA 1
ATOM 2268 C C . ALA B 1 26 ? 14.929 -9.033 -27.619 1.00 17.99 3 ALA B C 1
ATOM 2269 O O . ALA B 1 26 ? 15.891 -8.388 -27.173 1.00 18.09 3 ALA B O 1
ATOM 2271 N N . VAL B 1 27 ? 14.005 -8.512 -28.417 1.00 17.85 4 VAL B N 1
ATOM 2272 C CA . VAL B 1 27 ? 14.035 -7.126 -28.812 1.00 18.23 4 VAL B CA 1
ATOM 2273 C C . VAL B 1 27 ? 12.815 -6.451 -28.167 1.00 19.37 4 VAL B C 1
ATOM 2274 O O . VAL B 1 27 ? 11.665 -6.841 -28.407 1.00 18.41 4 VAL B O 1
ATOM 2278 N N . SER B 1 28 ? 13.091 -5.457 -27.322 1.00 20.90 5 SER B N 1
ATOM 2279 C CA . SER B 1 28 ? 12.076 -4.837 -26.454 1.00 22.20 5 SER B CA 1
ATOM 2280 C C . SER B 1 28 ? 10.708 -4.610 -27.128 1.00 23.03 5 SER B C 1
ATOM 2281 O O . SER B 1 28 ? 9.671 -5.099 -26.632 1.00 23.10 5 SER B O 1
ATOM 2284 N N . SER B 1 29 ? 10.709 -3.898 -28.255 1.00 23.87 6 SER B N 1
ATOM 2285 C CA . SER B 1 29 ? 9.489 -3.720 -29.085 1.00 24.39 6 SER B CA 1
ATOM 2286 C C . SER B 1 29 ? 8.312 -3.097 -28.314 1.00 24.92 6 SER B C 1
ATOM 2287 O O . SER B 1 29 ? 7.208 -3.671 -28.255 1.00 24.79 6 SER B O 1
ATOM 2290 N N . ASN B 1 30 ? 8.561 -1.937 -27.712 1.00 25.92 7 ASN B N 1
ATOM 2291 C CA . ASN B 1 30 ? 7.524 -1.206 -26.980 1.00 26.88 7 ASN B CA 1
ATOM 2292 C C . ASN B 1 30 ? 6.798 -2.048 -25.934 1.00 27.15 7 ASN B C 1
ATOM 2293 O O . ASN B 1 30 ? 5.627 -1.818 -25.664 1.00 27.89 7 ASN B O 1
ATOM 2298 N N . GLY B 1 31 ? 7.487 -3.039 -25.369 1.00 27.64 8 GLY B N 1
ATOM 2299 C CA . GLY B 1 31 ? 6.911 -3.871 -24.314 1.00 27.65 8 GLY B CA 1
ATOM 2300 C C . GLY B 1 31 ? 6.679 -5.316 -24.685 1.00 27.33 8 GLY B C 1
ATOM 2301 O O . GLY B 1 31 ? 6.487 -6.149 -23.800 1.00 27.95 8 GLY B O 1
ATOM 2302 N N . ALA B 1 32 ? 6.714 -5.626 -25.982 1.00 26.88 9 ALA B N 1
ATOM 2303 C CA . ALA B 1 32 ? 6.442 -6.980 -26.475 1.00 26.72 9 ALA B CA 1
ATOM 2304 C C . ALA B 1 32 ? 7.571 -8.029 -26.292 1.00 26.72 9 ALA B C 1
ATOM 2305 O O . ALA B 1 32 ? 7.293 -9.223 -26.182 1.00 27.67 9 ALA B O 1
ATOM 2307 N N . ASN B 1 33 ? 8.829 -7.595 -26.292 1.00 25.98 10 ASN B N 1
ATOM 2308 C CA . ASN B 1 33 ? 9.978 -8.504 -26.128 1.00 24.72 10 ASN B CA 1
ATOM 2309 C C . ASN B 1 33 ? 9.968 -9.714 -27.068 1.00 24.09 10 ASN B C 1
ATOM 2310 O O . ASN B 1 33 ? 9.752 -10.855 -26.655 1.00 24.23 10 ASN B O 1
ATOM 2315 N N . ILE B 1 34 ? 10.207 -9.426 -28.339 1.00 22.93 11 ILE B N 1
ATOM 2316 C CA . ILE B 1 34 ? 10.086 -10.394 -29.410 1.00 21.61 11 ILE B CA 1
ATOM 2317 C C . ILE B 1 34 ? 11.458 -11.025 -29.617 1.00 20.98 11 ILE B C 1
ATOM 2318 O O . ILE B 1 34 ? 12.424 -10.304 -29.840 1.00 20.71 11 ILE B O 1
ATOM 2323 N N . PRO B 1 35 ? 11.542 -12.369 -29.564 1.00 19.79 12 PRO B N 1
ATOM 2324 C CA . PRO B 1 35 ? 12.794 -13.071 -29.844 1.00 19.16 12 PRO B CA 1
ATOM 2325 C C . PRO B 1 35 ? 13.393 -12.614 -31.186 1.00 18.35 12 PRO B C 1
ATOM 2326 O O . PRO B 1 35 ? 12.679 -12.571 -32.196 1.00 18.25 12 PRO B O 1
ATOM 2330 N N . ALA B 1 36 ? 14.681 -12.260 -31.181 1.00 16.75 13 ALA B N 1
ATOM 2331 C CA . ALA B 1 36 ? 15.311 -11.571 -32.329 1.00 16.20 13 ALA B CA 1
ATOM 2332 C C . ALA B 1 36 ? 15.285 -12.371 -33.630 1.00 16.05 13 ALA B C 1
ATOM 2333 O O . ALA B 1 36 ? 15.382 -11.799 -34.712 1.00 15.04 13 ALA B O 1
ATOM 2335 N N . LEU B 1 37 ? 15.171 -13.692 -33.519 1.00 16.24 14 LEU B N 1
ATOM 2336 C CA . LEU B 1 37 ? 15.048 -14.561 -34.691 1.00 17.42 14 LEU B CA 1
ATOM 2337 C C . LEU B 1 37 ? 13.714 -15.310 -34.635 1.00 17.99 14 LEU B C 1
ATOM 2338 O O . LEU B 1 37 ? 13.381 -15.941 -33.619 1.00 17.92 14 LEU B O 1
ATOM 2343 N N . GLY B 1 38 ? 12.960 -15.241 -35.725 1.00 18.69 15 GLY B N 1
ATOM 2344 C CA . GLY B 1 38 ? 11.680 -15.932 -35.804 1.00 19.57 15 GLY B CA 1
ATOM 2345 C C . GLY B 1 38 ? 11.604 -16.904 -36.967 1.00 20.37 15 GLY B C 1
ATOM 2346 O O . GLY B 1 38 ? 12.283 -16.737 -37.976 1.00 19.85 15 GLY B O 1
ATOM 2347 N N . PHE B 1 39 ? 10.762 -17.920 -36.811 1.00 21.33 16 PHE B N 1
ATOM 2348 C CA . PHE B 1 39 ? 10.483 -18.872 -37.874 1.00 22.65 16 PHE B CA 1
ATOM 2349 C C . PHE B 1 39 ? 9.339 -18.291 -38.665 1.00 22.58 16 PHE B C 1
ATOM 2350 O O . PHE B 1 39 ? 8.224 -18.184 -38.154 1.00 23.22 16 PHE B O 1
ATOM 2358 N N . GLY B 1 40 ? 9.619 -17.881 -39.900 1.00 23.20 17 GLY B N 1
ATOM 2359 C CA . GLY B 1 40 ? 8.585 -17.313 -40.759 1.00 23.65 17 GLY B CA 1
ATOM 2360 C C . GLY B 1 40 ? 7.958 -18.375 -41.647 1.00 24.16 17 GLY B C 1
ATOM 2361 O O . GLY B 1 40 ? 8.650 -19.227 -42.196 1.00 24.57 17 GLY B O 1
ATOM 2362 N N . THR B 1 41 ? 6.645 -18.323 -41.800 1.00 24.76 18 THR B N 1
ATOM 2363 C CA . THR B 1 41 ? 5.955 -19.309 -42.637 1.00 25.65 18 THR B CA 1
ATOM 2364 C C . THR B 1 41 ? 5.450 -18.690 -43.937 1.00 27.27 18 THR B C 1
ATOM 2365 O O . THR B 1 41 ? 4.756 -19.341 -44.713 1.00 28.08 18 THR B O 1
ATOM 2369 N N . PHE B 1 42 ? 5.785 -17.426 -44.167 1.00 28.72 19 PHE B N 1
ATOM 2370 C CA . PHE B 1 42 ? 5.592 -16.810 -45.479 1.00 30.93 19 PHE B CA 1
ATOM 2371 C C . PHE B 1 42 ? 6.357 -17.621 -46.537 1.00 32.27 19 PHE B C 1
ATOM 2372 O O . PHE B 1 42 ? 7.507 -18.018 -46.316 1.00 32.07 19 PHE B O 1
ATOM 2380 N N . ARG B 1 43 ? 5.712 -17.884 -47.672 1.00 34.47 20 ARG B N 1
ATOM 2381 C CA . ARG B 1 43 ? 6.336 -18.641 -48.764 1.00 37.01 20 ARG B CA 1
ATOM 2382 C C . ARG B 1 43 ? 6.386 -20.156 -48.476 1.00 38.30 20 ARG B C 1
ATOM 2383 O O . ARG B 1 43 ? 7.030 -20.910 -49.208 1.00 38.52 20 ARG B O 1
ATOM 2399 N N . SER B 1 45 ? 4.309 -23.836 -47.778 1.00 42.61 22 SER B N 1
ATOM 2400 C CA . SER B 1 45 ? 3.081 -24.614 -47.907 1.00 43.16 22 SER B CA 1
ATOM 2401 C C . SER B 1 45 ? 2.700 -25.235 -46.565 1.00 43.57 22 SER B C 1
ATOM 2402 O O . SER B 1 45 ? 3.542 -25.350 -45.666 1.00 43.48 22 SER B O 1
ATOM 2405 N N . GLY B 1 46 ? 1.431 -25.631 -46.447 1.00 43.70 23 GLY B N 1
ATOM 2406 C CA . GLY B 1 46 ? 0.918 -26.317 -45.267 1.00 44.04 23 GLY B CA 1
ATOM 2407 C C . GLY B 1 46 ? 1.716 -27.564 -44.933 1.00 44.10 23 GLY B C 1
ATOM 2408 O O . GLY B 1 46 ? 2.070 -27.790 -43.776 1.00 44.46 23 GLY B O 1
ATOM 2409 N N . ALA B 1 47 ? 2.019 -28.362 -45.951 1.00 44.15 24 ALA B N 1
ATOM 2410 C CA . ALA B 1 47 ? 2.787 -29.587 -45.761 1.00 44.12 24 ALA B CA 1
ATOM 2411 C C . ALA B 1 47 ? 4.209 -29.295 -45.276 1.00 44.20 24 ALA B C 1
ATOM 2412 O O . ALA B 1 47 ? 4.734 -30.008 -44.423 1.00 44.13 24 ALA B O 1
ATOM 2414 N N . GLU B 1 48 ? 4.825 -28.243 -45.808 1.00 44.09 25 GLU B N 1
ATOM 2415 C CA . GLU B 1 48 ? 6.172 -27.860 -45.386 1.00 44.19 25 GLU B CA 1
ATOM 2416 C C . GLU B 1 48 ? 6.240 -27.429 -43.921 1.00 43.74 25 GLU B C 1
ATOM 2417 O O . GLU B 1 48 ? 7.237 -27.687 -43.247 1.00 43.76 25 GLU B O 1
ATOM 2423 N N . VAL B 1 49 ? 5.183 -26.774 -43.445 1.00 43.41 26 VAL B N 1
ATOM 2424 C CA . VAL B 1 49 ? 5.101 -26.314 -42.058 1.00 43.01 26 VAL B CA 1
ATOM 2425 C C . VAL B 1 49 ? 5.051 -27.507 -41.096 1.00 43.12 26 VAL B C 1
ATOM 2426 O O . VAL B 1 49 ? 5.802 -27.550 -40.122 1.00 42.78 26 VAL B O 1
ATOM 2430 N N . LEU B 1 50 ? 4.174 -28.472 -41.383 1.00 43.00 27 LEU B N 1
ATOM 2431 C CA . LEU B 1 50 ? 4.021 -29.673 -40.548 1.00 43.00 27 LEU B CA 1
ATOM 2432 C C . LEU B 1 50 ? 5.300 -30.491 -40.511 1.00 42.83 27 LEU B C 1
ATOM 2433 O O . LEU B 1 50 ? 5.649 -31.064 -39.484 1.00 42.88 27 LEU B O 1
ATOM 2438 N N . ARG B 1 51 ? 5.997 -30.524 -41.642 1.00 42.83 28 ARG B N 1
ATOM 2439 C CA . ARG B 1 51 ? 7.260 -31.235 -41.777 1.00 42.97 28 ARG B CA 1
ATOM 2440 C C . ARG B 1 51 ? 8.371 -30.560 -40.965 1.00 42.61 28 ARG B C 1
ATOM 2441 O O . ARG B 1 51 ? 9.103 -31.224 -40.232 1.00 42.82 28 ARG B O 1
ATOM 2449 N N . ILE B 1 52 ? 8.482 -29.238 -41.064 1.00 42.06 29 ILE B N 1
ATOM 2450 C CA . ILE B 1 52 ? 9.681 -28.561 -40.548 1.00 41.58 29 ILE B CA 1
ATOM 2451 C C . ILE B 1 52 ? 9.545 -27.851 -39.187 1.00 40.55 29 ILE B C 1
ATOM 2452 O O . ILE B 1 52 ? 10.473 -27.900 -38.379 1.00 40.58 29 ILE B O 1
ATOM 2457 N N . LEU B 1 53 ? 8.400 -27.221 -38.937 1.00 39.60 30 LEU B N 1
ATOM 2458 C CA . LEU B 1 53 ? 8.188 -26.441 -37.709 1.00 39.08 30 LEU B CA 1
ATOM 2459 C C . LEU B 1 53 ? 8.372 -27.205 -36.385 1.00 39.37 30 LEU B C 1
ATOM 2460 O O . LEU B 1 53 ? 8.884 -26.628 -35.416 1.00 39.59 30 LEU B O 1
ATOM 2465 N N . PRO B 1 54 ? 7.941 -28.490 -36.325 1.00 39.41 31 PRO B N 1
ATOM 2466 C CA . PRO B 1 54 ? 8.282 -29.285 -35.142 1.00 39.32 31 PRO B CA 1
ATOM 2467 C C . PRO B 1 54 ? 9.786 -29.387 -34.922 1.00 39.06 31 PRO B C 1
ATOM 2468 O O . PRO B 1 54 ? 10.247 -29.143 -33.806 1.00 38.86 31 PRO B O 1
ATOM 2472 N N . GLN B 1 55 ? 10.538 -29.716 -35.972 1.00 39.07 32 GLN B N 1
ATOM 2473 C CA . GLN B 1 55 ? 12.002 -29.759 -35.895 1.00 39.48 32 GLN B CA 1
ATOM 2474 C C . GLN B 1 55 ? 12.618 -28.403 -35.490 1.00 39.22 32 GLN B C 1
ATOM 2475 O O . GLN B 1 55 ? 13.612 -28.363 -34.762 1.00 38.83 32 GLN B O 1
ATOM 2481 N N . ALA B 1 56 ? 12.022 -27.308 -35.965 1.00 38.92 33 ALA B N 1
ATOM 2482 C CA . ALA B 1 56 ? 12.507 -25.954 -35.654 1.00 38.82 33 ALA B CA 1
ATOM 2483 C C . ALA B 1 56 ? 12.360 -25.631 -34.171 1.00 38.60 33 ALA B C 1
ATOM 2484 O O . ALA B 1 56 ? 13.309 -25.176 -33.530 1.00 38.46 33 ALA B O 1
ATOM 2486 N N . LEU B 1 57 ? 11.161 -25.871 -33.644 1.00 38.50 34 LEU B N 1
ATOM 2487 C CA . LEU B 1 57 ? 10.857 -25.616 -32.243 1.00 38.54 34 LEU B CA 1
ATOM 2488 C C . LEU B 1 57 ? 11.745 -26.456 -31.324 1.00 38.81 34 LEU B C 1
ATOM 2489 O O . LEU B 1 57 ? 12.243 -25.961 -30.302 1.00 38.94 34 LEU B O 1
ATOM 2494 N N . LYS B 1 58 ? 11.962 -27.713 -31.710 1.00 38.83 35 LYS B N 1
ATOM 2495 C CA . LYS B 1 58 ? 12.829 -28.622 -30.963 1.00 38.95 35 LYS B CA 1
ATOM 2496 C C . LYS B 1 58 ? 14.278 -28.159 -30.973 1.00 38.34 35 LYS B C 1
ATOM 2497 O O . LYS B 1 58 ? 14.979 -28.303 -29.972 1.00 38.67 35 LYS B O 1
ATOM 2503 N N . LEU B 1 59 ? 14.716 -27.597 -32.098 1.00 37.11 36 LEU B N 1
ATOM 2504 C CA . LEU B 1 59 ? 16.047 -27.016 -32.200 1.00 36.16 36 LEU B CA 1
ATOM 2505 C C . LEU B 1 59 ? 16.239 -25.820 -31.253 1.00 34.80 36 LEU B C 1
ATOM 2506 O O . LEU B 1 59 ? 17.328 -25.625 -30.721 1.00 34.74 36 LEU B O 1
ATOM 2511 N N . GLY B 1 60 ? 15.187 -25.034 -31.041 1.00 33.78 37 GLY B N 1
ATOM 2512 C CA . GLY B 1 60 ? 15.271 -23.881 -30.143 1.00 31.83 37 GLY B CA 1
ATOM 2513 C C . GLY B 1 60 ? 14.551 -22.617 -30.569 1.00 30.78 37 GLY B C 1
ATOM 2514 O O . GLY B 1 60 ? 14.482 -21.661 -29.800 1.00 30.22 37 GLY B O 1
ATOM 2515 N N . PHE B 1 61 ? 14.016 -22.598 -31.790 1.00 29.83 38 PHE B N 1
ATOM 2516 C CA . PHE B 1 61 ? 13.166 -21.498 -32.233 1.00 29.04 38 PHE B CA 1
ATOM 2517 C C . PHE B 1 61 ? 12.020 -21.346 -31.239 1.00 28.94 38 PHE B C 1
ATOM 2518 O O . PHE B 1 61 ? 11.448 -22.347 -30.799 1.00 29.32 38 PHE B O 1
ATOM 2526 N N . ARG B 1 62 ? 11.704 -20.107 -30.868 1.00 28.14 39 ARG B N 1
ATOM 2527 C CA . ARG B 1 62 ? 10.636 -19.830 -29.905 1.00 28.01 39 ARG B CA 1
ATOM 2528 C C . ARG B 1 62 ? 9.770 -18.675 -30.371 1.00 27.81 39 ARG B C 1
ATOM 2529 O O . ARG B 1 62 ? 9.092 -18.018 -29.574 1.00 28.86 39 ARG B O 1
ATOM 2537 N N . HIS B 1 63 ? 9.829 -18.400 -31.664 1.00 26.34 40 HIS B N 1
ATOM 2538 C CA . HIS B 1 63 ? 9.124 -17.285 -32.253 1.00 25.42 40 HIS B CA 1
ATOM 2539 C C . HIS B 1 63 ? 8.656 -17.799 -33.606 1.00 24.85 40 HIS B C 1
ATOM 2540 O O . HIS B 1 63 ? 9.476 -18.219 -34.416 1.00 24.12 40 HIS B O 1
ATOM 2547 N N . VAL B 1 64 ? 7.334 -17.821 -33.802 1.00 24.84 41 VAL B N 1
ATOM 2548 C CA . VAL B 1 64 ? 6.726 -18.291 -35.052 1.00 24.73 41 VAL B CA 1
ATOM 2549 C C . VAL B 1 64 ? 5.872 -17.177 -35.644 1.00 24.66 41 VAL B C 1
ATOM 2550 O O . VAL B 1 64 ? 5.107 -16.511 -34.939 1.00 24.68 41 VAL B O 1
ATOM 2554 N N . ASP B 1 65 ? 6.022 -16.968 -36.948 1.00 24.65 42 ASP B N 1
ATOM 2555 C CA . ASP B 1 65 ? 5.310 -15.901 -37.630 1.00 24.78 42 ASP B CA 1
ATOM 2556 C C . ASP B 1 65 ? 4.488 -16.467 -38.783 1.00 25.28 42 ASP B C 1
ATOM 2557 O O . ASP B 1 65 ? 5.010 -17.154 -39.663 1.00 25.02 42 ASP B O 1
ATOM 2562 N N . THR B 1 66 ? 3.199 -16.162 -38.755 1.00 26.08 43 THR B N 1
ATOM 2563 C CA . THR B 1 66 ? 2.274 -16.584 -39.800 1.00 27.21 43 THR B CA 1
ATOM 2564 C C . THR B 1 66 ? 1.321 -15.437 -40.139 1.00 27.19 43 THR B C 1
ATOM 2565 O O . THR B 1 66 ? 1.522 -14.307 -39.701 1.00 27.51 43 THR B O 1
ATOM 2569 N N . ALA B 1 67 ? 0.301 -15.720 -40.944 1.00 27.50 44 ALA B N 1
ATOM 2570 C CA . ALA B 1 67 ? -0.662 -14.711 -41.355 1.00 27.43 44 ALA B CA 1
ATOM 2571 C C . ALA B 1 67 ? -1.887 -15.395 -41.948 1.00 27.86 44 ALA B C 1
ATOM 2572 O O . ALA B 1 67 ? -1.804 -16.512 -42.464 1.00 27.86 44 ALA B O 1
ATOM 2574 N N . GLN B 1 68 ? -3.018 -14.714 -41.881 1.00 28.24 45 GLN B N 1
ATOM 2575 C CA . GLN B 1 68 ? -4.260 -15.245 -42.441 1.00 29.29 45 GLN B CA 1
ATOM 2576 C C . GLN B 1 68 ? -4.088 -15.606 -43.915 1.00 29.30 45 GLN B C 1
ATOM 2577 O O . GLN B 1 68 ? -4.446 -16.700 -44.336 1.00 29.36 45 GLN B O 1
ATOM 2583 N N . ILE B 1 69 ? -3.482 -14.698 -44.678 1.00 29.80 46 ILE B N 1
ATOM 2584 C CA . ILE B 1 69 ? -3.305 -14.896 -46.114 1.00 29.74 46 ILE B CA 1
ATOM 2585 C C . ILE B 1 69 ? -2.347 -16.041 -46.510 1.00 30.27 46 ILE B C 1
ATOM 2586 O O . ILE B 1 69 ? -2.446 -16.550 -47.629 1.00 30.30 46 ILE B O 1
ATOM 2591 N N . TYR B 1 70 ? -1.453 -16.476 -45.616 1.00 30.08 47 TYR B N 1
ATOM 2592 C CA . TYR B 1 70 ? -0.533 -17.563 -45.982 1.00 30.76 47 TYR B CA 1
ATOM 2593 C C . TYR B 1 70 ? -1.268 -18.896 -46.106 1.00 31.58 47 TYR B C 1
ATOM 2594 O O . TYR B 1 70 ? -0.748 -19.844 -46.700 1.00 31.94 47 TYR B O 1
ATOM 2603 N N . GLY B 1 71 ? -2.471 -18.953 -45.542 1.00 32.48 48 GLY B N 1
ATOM 2604 C CA . GLY B 1 71 ? -3.309 -20.151 -45.592 1.00 33.63 48 GLY B CA 1
ATOM 2605 C C . GLY B 1 71 ? -2.748 -21.341 -44.835 1.00 34.20 48 GLY B C 1
ATOM 2606 O O . GLY B 1 71 ? -3.267 -22.446 -44.959 1.00 34.48 48 GLY B O 1
ATOM 2607 N N . ASN B 1 72 ? -1.694 -21.121 -44.044 1.00 34.74 49 ASN B N 1
ATOM 2608 C CA . ASN B 1 72 ? -1.074 -22.200 -43.274 1.00 34.52 49 ASN B CA 1
ATOM 2609 C C . ASN B 1 72 ? -1.208 -22.100 -41.742 1.00 35.24 49 ASN B C 1
ATOM 2610 O O . ASN B 1 72 ? -0.497 -22.796 -41.019 1.00 35.00 49 ASN B O 1
ATOM 2615 N N . GLU B 1 73 ? -2.118 -21.251 -41.259 1.00 36.05 50 GLU B N 1
ATOM 2616 C CA . GLU B 1 73 ? -2.332 -21.071 -39.815 1.00 37.00 50 GLU B CA 1
ATOM 2617 C C . GLU B 1 73 ? -2.657 -22.381 -39.078 1.00 37.81 50 GLU B C 1
ATOM 2618 O O . GLU B 1 73 ? -2.157 -22.626 -37.969 1.00 37.75 50 GLU B O 1
ATOM 2624 N N . ALA B 1 74 ? -3.486 -23.217 -39.707 1.00 38.37 51 ALA B N 1
ATOM 2625 C CA . ALA B 1 74 ? -3.920 -24.488 -39.128 1.00 38.79 51 ALA B CA 1
ATOM 2626 C C . ALA B 1 74 ? -2.754 -25.449 -38.932 1.00 39.02 51 ALA B C 1
ATOM 2627 O O . ALA B 1 74 ? -2.651 -26.093 -37.888 1.00 38.94 51 ALA B O 1
ATOM 2629 N N . GLU B 1 75 ? -1.881 -25.536 -39.933 1.00 39.30 52 GLU B N 1
ATOM 2630 C CA . GLU B 1 75 ? -0.687 -26.378 -39.855 1.00 39.86 52 GLU B CA 1
ATOM 2631 C C . GLU B 1 75 ? 0.339 -25.825 -38.855 1.00 40.01 52 GLU B C 1
ATOM 2632 O O . GLU B 1 75 ? 1.179 -26.569 -38.351 1.00 39.90 52 GLU B O 1
ATOM 2638 N N . VAL B 1 76 ? 0.272 -24.520 -38.587 1.00 40.15 53 VAL B N 1
ATOM 2639 C CA . VAL B 1 76 ? 1.109 -23.899 -37.556 1.00 40.29 53 VAL B CA 1
ATOM 2640 C C . VAL B 1 76 ? 0.583 -24.305 -36.175 1.00 40.66 53 VAL B C 1
ATOM 2641 O O . VAL B 1 76 ? 1.339 -24.812 -35.343 1.00 40.27 53 VAL B O 1
ATOM 2645 N N . GLY B 1 77 ? -0.718 -24.105 -35.961 1.00 41.23 54 GLY B N 1
ATOM 2646 C CA . GLY B 1 77 ? -1.376 -24.443 -34.701 1.00 41.92 54 GLY B CA 1
ATOM 2647 C C . GLY B 1 77 ? -1.188 -25.894 -34.306 1.00 42.26 54 GLY B C 1
ATOM 2648 O O . GLY B 1 77 ? -1.037 -26.206 -33.126 1.00 42.22 54 GLY B O 1
ATOM 2649 N N . GLU B 1 78 ? -1.183 -26.768 -35.311 1.00 42.66 55 GLU B N 1
ATOM 2650 C CA . GLU B 1 78 ? -0.995 -28.201 -35.130 1.00 43.38 55 GLU B CA 1
ATOM 2651 C C . GLU B 1 78 ? 0.470 -28.604 -34.936 1.00 43.12 55 GLU B C 1
ATOM 2652 O O . GLU B 1 78 ? 0.764 -29.546 -34.194 1.00 43.08 55 GLU B O 1
ATOM 2658 N N . ALA B 1 79 ? 1.386 -27.911 -35.608 1.00 42.94 56 ALA B N 1
ATOM 2659 C CA . ALA B 1 79 ? 2.817 -28.203 -35.461 1.00 42.44 56 ALA B CA 1
ATOM 2660 C C . ALA B 1 79 ? 3.354 -27.741 -34.103 1.00 42.22 56 ALA B C 1
ATOM 2661 O O . ALA B 1 79 ? 4.251 -28.373 -33.545 1.00 41.90 56 ALA B O 1
ATOM 2663 N N . ILE B 1 80 ? 2.798 -26.647 -33.582 1.00 42.09 57 ILE B N 1
ATOM 2664 C CA . ILE B 1 80 ? 3.148 -26.151 -32.244 1.00 42.46 57 ILE B CA 1
ATOM 2665 C C . ILE B 1 80 ? 2.691 -27.157 -31.189 1.00 42.97 57 ILE B C 1
ATOM 2666 O O . ILE B 1 80 ? 3.427 -27.466 -30.242 1.00 43.09 57 ILE B O 1
ATOM 2671 N N . GLN B 1 81 ? 1.480 -27.678 -31.376 1.00 43.40 58 GLN B N 1
ATOM 2672 C CA . GLN B 1 81 ? 0.906 -28.649 -30.452 1.00 43.83 58 GLN B CA 1
ATOM 2673 C C . GLN B 1 81 ? 1.713 -29.946 -30.470 1.00 43.97 58 GLN B C 1
ATOM 2674 O O . GLN B 1 81 ? 2.031 -30.492 -29.415 1.00 44.31 58 GLN B O 1
ATOM 2680 N N . LYS B 1 82 ? 2.065 -30.409 -31.668 1.00 44.30 59 LYS B N 1
ATOM 2681 C CA . LYS B 1 82 ? 2.891 -31.611 -31.854 1.00 44.93 59 LYS B CA 1
ATOM 2682 C C . LYS B 1 82 ? 4.304 -31.529 -31.267 1.00 44.91 59 LYS B C 1
ATOM 2683 O O . LYS B 1 82 ? 4.875 -32.557 -30.895 1.00 44.83 59 LYS B O 1
ATOM 2689 N N . SER B 1 83 ? 4.867 -30.319 -31.202 1.00 44.82 60 SER B N 1
ATOM 2690 C CA . SER B 1 83 ? 6.211 -30.110 -30.646 1.00 44.72 60 SER B CA 1
ATOM 2691 C C . SER B 1 83 ? 6.218 -30.307 -29.136 1.00 44.69 60 SER B C 1
ATOM 2692 O O . SER B 1 83 ? 7.219 -30.733 -28.571 1.00 44.72 60 SER B O 1
ATOM 2695 N N . GLY B 1 84 ? 5.096 -29.973 -28.497 1.00 44.71 61 GLY B N 1
ATOM 2696 C CA . GLY B 1 84 ? 4.931 -30.147 -27.056 1.00 44.63 61 GLY B CA 1
ATOM 2697 C C . GLY B 1 84 ? 5.635 -29.086 -26.233 1.00 44.55 61 GLY B C 1
ATOM 2698 O O . GLY B 1 84 ? 5.772 -29.221 -25.015 1.00 44.39 61 GLY B O 1
ATOM 2699 N N . ILE B 1 85 ? 6.086 -28.026 -26.898 1.00 44.16 62 ILE B N 1
ATOM 2700 C CA . ILE B 1 85 ? 6.671 -26.899 -26.199 1.00 43.65 62 ILE B CA 1
ATOM 2701 C C . ILE B 1 85 ? 5.549 -26.001 -25.665 1.00 43.54 62 ILE B C 1
ATOM 2702 O O . ILE B 1 85 ? 4.687 -25.566 -26.429 1.00 43.56 62 ILE B O 1
ATOM 2707 N N . PRO B 1 86 ? 5.538 -25.760 -24.338 1.00 43.50 63 PRO B N 1
ATOM 2708 C CA . PRO B 1 86 ? 4.535 -24.928 -23.655 1.00 43.53 63 PRO B CA 1
ATOM 2709 C C . PRO B 1 86 ? 4.141 -23.686 -24.456 1.00 43.44 63 PRO B C 1
ATOM 2710 O O . PRO B 1 86 ? 5.004 -23.035 -25.053 1.00 43.89 63 PRO B O 1
ATOM 2714 N N . ARG B 1 87 ? 2.847 -23.371 -24.463 1.00 43.01 64 ARG B N 1
ATOM 2715 C CA . ARG B 1 87 ? 2.319 -22.224 -25.198 1.00 42.39 64 ARG B CA 1
ATOM 2716 C C . ARG B 1 87 ? 2.958 -20.911 -24.745 1.00 41.99 64 ARG B C 1
ATOM 2717 O O . ARG B 1 87 ? 3.323 -20.080 -25.576 1.00 42.02 64 ARG B O 1
ATOM 2725 N N . ALA B 1 88 ? 3.086 -20.740 -23.430 1.00 41.10 65 ALA B N 1
ATOM 2726 C CA . ALA B 1 88 ? 3.679 -19.540 -22.847 1.00 40.32 65 ALA B CA 1
ATOM 2727 C C . ALA B 1 88 ? 5.158 -19.382 -23.210 1.00 39.55 65 ALA B C 1
ATOM 2728 O O . ALA B 1 88 ? 5.732 -18.317 -22.993 1.00 39.60 65 ALA B O 1
ATOM 2730 N N . ASP B 1 89 ? 5.754 -20.437 -23.768 1.00 38.57 66 ASP B N 1
ATOM 2731 C CA . ASP B 1 89 ? 7.171 -20.439 -24.153 1.00 37.66 66 ASP B CA 1
ATOM 2732 C C . ASP B 1 89 ? 7.409 -19.975 -25.583 1.00 37.00 66 ASP B C 1
ATOM 2733 O O . ASP B 1 89 ? 8.552 -19.681 -25.956 1.00 36.63 66 ASP B O 1
ATOM 2738 N N . VAL B 1 90 ? 6.332 -19.919 -26.371 1.00 35.89 67 VAL B N 1
ATOM 2739 C CA . VAL B 1 90 ? 6.407 -19.591 -27.798 1.00 34.41 67 VAL B CA 1
ATOM 2740 C C . VAL B 1 90 ? 5.841 -18.206 -28.080 1.00 33.31 67 VAL B C 1
ATOM 2741 O O . VAL B 1 90 ? 4.764 -17.837 -27.594 1.00 32.95 67 VAL B O 1
ATOM 2745 N N . PHE B 1 91 ? 6.582 -17.424 -28.857 1.00 31.52 68 PHE B N 1
ATOM 2746 C CA . PHE B 1 91 ? 6.064 -16.157 -29.322 1.00 30.24 68 PHE B CA 1
ATOM 2747 C C . PHE B 1 91 ? 5.368 -16.398 -30.658 1.00 29.68 68 PHE B C 1
ATOM 2748 O O . PHE B 1 91 ? 6.005 -16.841 -31.615 1.00 29.58 68 PHE B O 1
ATOM 2756 N N . LEU B 1 92 ? 4.065 -16.127 -30.711 1.00 28.97 69 LEU B N 1
ATOM 2757 C CA . LEU B 1 92 ? 3.266 -16.438 -31.902 1.00 28.37 69 LEU B CA 1
ATOM 2758 C C . LEU B 1 92 ? 2.647 -15.198 -32.520 1.00 28.07 69 LEU B C 1
ATOM 2759 O O . LEU B 1 92 ? 1.946 -14.434 -31.844 1.00 27.76 69 LEU B O 1
ATOM 2764 N N . THR B 1 93 ? 2.924 -14.999 -33.809 1.00 27.69 70 THR B N 1
ATOM 2765 C CA . THR B 1 93 ? 2.437 -13.830 -34.534 1.00 27.55 70 THR B CA 1
ATOM 2766 C C . THR B 1 93 ? 1.542 -14.278 -35.670 1.00 27.66 70 THR B C 1
ATOM 2767 O O . THR B 1 93 ? 1.888 -15.206 -36.409 1.00 27.29 70 THR B O 1
ATOM 2771 N N . THR B 1 94 ? 0.398 -13.616 -35.803 1.00 28.33 71 THR B N 1
ATOM 2772 C CA . THR B 1 94 ? -0.368 -13.670 -37.046 1.00 29.40 71 THR B CA 1
ATOM 2773 C C . THR B 1 94 ? -0.783 -12.274 -37.505 1.00 29.95 71 THR B C 1
ATOM 2774 O O . THR B 1 94 ? -0.521 -11.281 -36.819 1.00 29.97 71 THR B O 1
ATOM 2778 N N . LYS B 1 95 ? -1.403 -12.209 -38.682 1.00 30.19 72 LYS B N 1
ATOM 2779 C CA . LYS B 1 95 ? -1.672 -10.949 -39.349 1.00 30.78 72 LYS B CA 1
ATOM 2780 C C . LYS B 1 95 ? -3.051 -10.949 -39.989 1.00 31.42 72 LYS B C 1
ATOM 2781 O O . LYS B 1 95 ? -3.446 -11.911 -40.645 1.00 31.28 72 LYS B O 1
ATOM 2787 N N . VAL B 1 96 ? -3.767 -9.854 -39.774 1.00 32.97 73 VAL B N 1
ATOM 2788 C CA . VAL B 1 96 ? -5.101 -9.646 -40.321 1.00 34.23 73 VAL B CA 1
ATOM 2789 C C . VAL B 1 96 ? -5.005 -9.248 -41.795 1.00 34.86 73 VAL B C 1
ATOM 2790 O O . VAL B 1 96 ? -4.422 -8.210 -42.136 1.00 35.04 73 VAL B O 1
ATOM 2794 N N . TRP B 1 97 ? -5.585 -10.071 -42.663 1.00 35.72 74 TRP B N 1
ATOM 2795 C CA . TRP B 1 97 ? -5.651 -9.761 -44.091 1.00 36.27 74 TRP B CA 1
ATOM 2796 C C . TRP B 1 97 ? -6.568 -8.563 -44.378 1.00 36.50 74 TRP B C 1
ATOM 2797 O O . TRP B 1 97 ? -7.524 -8.316 -43.645 1.00 36.29 74 TRP B O 1
ATOM 2808 N N . VAL B 1 98 ? -6.263 -7.827 -45.443 1.00 36.89 75 VAL B N 1
ATOM 2809 C CA . VAL B 1 98 ? -6.969 -6.581 -45.769 1.00 37.57 75 VAL B CA 1
ATOM 2810 C C . VAL B 1 98 ? -8.479 -6.779 -46.006 1.00 38.35 75 VAL B C 1
ATOM 2811 O O . VAL B 1 98 ? -9.273 -5.875 -45.737 1.00 37.95 75 VAL B O 1
ATOM 2815 N N . ASP B 1 99 ? -8.860 -7.965 -46.481 1.00 39.33 76 ASP B N 1
ATOM 2816 C CA . ASP B 1 99 ? -10.269 -8.302 -46.712 1.00 40.47 76 ASP B CA 1
ATOM 2817 C C . ASP B 1 99 ? -11.070 -8.293 -45.407 1.00 41.26 76 ASP B C 1
ATOM 2818 O O . ASP B 1 99 ? -12.300 -8.197 -45.421 1.00 41.49 76 ASP B O 1
ATOM 2823 N N . ASN B 1 100 ? -10.360 -8.387 -44.282 1.00 42.00 77 ASN B N 1
ATOM 2824 C CA . ASN B 1 100 ? -10.992 -8.437 -42.961 1.00 42.33 77 ASN B CA 1
ATOM 2825 C C . ASN B 1 100 ? -10.855 -7.148 -42.164 1.00 42.72 77 ASN B C 1
ATOM 2826 O O . ASN B 1 100 ? -10.978 -7.164 -40.946 1.00 43.01 77 ASN B O 1
ATOM 2831 N N . TYR B 1 101 ? -10.607 -6.032 -42.840 1.00 43.29 78 TYR B N 1
ATOM 2832 C CA . TYR B 1 101 ? -10.389 -4.758 -42.143 1.00 44.05 78 TYR B CA 1
ATOM 2833 C C . TYR B 1 101 ? -11.663 -4.064 -41.629 1.00 44.90 78 TYR B C 1
ATOM 2834 O O . TYR B 1 101 ? -11.599 -3.221 -40.724 1.00 44.77 78 TYR B O 1
ATOM 2843 N N . ARG B 1 102 ? -12.810 -4.411 -42.212 1.00 45.91 79 ARG B N 1
ATOM 2844 C CA . ARG B 1 102 ? -14.100 -3.899 -41.745 1.00 46.89 79 ARG B CA 1
ATOM 2845 C C . ARG B 1 102 ? -14.374 -4.466 -40.352 1.00 47.28 79 ARG B C 1
ATOM 2846 O O . ARG B 1 102 ? -14.324 -5.684 -40.157 1.00 47.37 79 ARG B O 1
ATOM 2848 N N . HIS B 1 103 ? -14.654 -3.575 -39.397 1.00 47.86 80 HIS B N 1
ATOM 2849 C CA . HIS B 1 103 ? -14.729 -3.921 -37.968 1.00 48.60 80 HIS B CA 1
ATOM 2850 C C . HIS B 1 103 ? -15.233 -5.327 -37.655 1.00 48.75 80 HIS B C 1
ATOM 2851 O O . HIS B 1 103 ? -14.563 -6.091 -36.966 1.00 48.82 80 HIS B O 1
ATOM 2858 N N . ASP B 1 104 ? -16.422 -5.658 -38.148 1.00 48.90 81 ASP B N 1
ATOM 2859 C CA . ASP B 1 104 ? -17.062 -6.926 -37.818 1.00 49.00 81 ASP B CA 1
ATOM 2860 C C . ASP B 1 104 ? -16.304 -8.116 -38.408 1.00 48.74 81 ASP B C 1
ATOM 2861 O O . ASP B 1 104 ? -16.189 -9.167 -37.768 1.00 48.49 81 ASP B O 1
ATOM 2866 N N . ALA B 1 105 ? -15.785 -7.937 -39.624 1.00 48.49 82 ALA B N 1
ATOM 2867 C CA . ALA B 1 105 ? -14.966 -8.958 -40.290 1.00 48.48 82 ALA B CA 1
ATOM 2868 C C . ALA B 1 105 ? -13.634 -9.196 -39.550 1.00 48.22 82 ALA B C 1
ATOM 2869 O O . ALA B 1 105 ? -13.165 -10.330 -39.441 1.00 48.05 82 ALA B O 1
ATOM 2871 N N . PHE B 1 106 ? -13.055 -8.110 -39.041 1.00 48.24 83 PHE B N 1
ATOM 2872 C CA . PHE B 1 106 ? -11.826 -8.129 -38.239 1.00 48.44 83 PHE B CA 1
ATOM 2873 C C . PHE B 1 106 ? -11.966 -9.121 -37.086 1.00 48.36 83 PHE B C 1
ATOM 2874 O O . PHE B 1 106 ? -11.292 -10.152 -37.056 1.00 48.27 83 PHE B O 1
ATOM 2882 N N . ILE B 1 107 ? -12.882 -8.812 -36.170 1.00 48.41 84 ILE B N 1
ATOM 2883 C CA . ILE B 1 107 ? -13.098 -9.584 -34.943 1.00 48.43 84 ILE B CA 1
ATOM 2884 C C . ILE B 1 107 ? -13.279 -11.086 -35.196 1.00 48.38 84 ILE B C 1
ATOM 2885 O O . ILE B 1 107 ? -12.740 -11.908 -34.454 1.00 48.26 84 ILE B O 1
ATOM 2890 N N . ALA B 1 108 ? -14.028 -11.433 -36.244 1.00 48.51 85 ALA B N 1
ATOM 2891 C CA . ALA B 1 108 ? -14.295 -12.835 -36.591 1.00 48.56 85 ALA B CA 1
ATOM 2892 C C . ALA B 1 108 ? -13.079 -13.537 -37.186 1.00 48.55 85 ALA B C 1
ATOM 2893 O O . ALA B 1 108 ? -12.860 -14.726 -36.932 1.00 48.74 85 ALA B O 1
ATOM 2895 N N . SER B 1 109 ? -12.302 -12.808 -37.990 1.00 48.55 86 SER B N 1
ATOM 2896 C CA . SER B 1 109 ? -11.061 -13.349 -38.558 1.00 48.44 86 SER B CA 1
ATOM 2897 C C . SER B 1 109 ? -10.059 -13.695 -37.452 1.00 48.42 86 SER B C 1
ATOM 2898 O O . SER B 1 109 ? -9.376 -14.720 -37.523 1.00 48.28 86 SER B O 1
ATOM 2901 N N . VAL B 1 110 ? -10.001 -12.840 -36.429 1.00 48.49 87 VAL B N 1
ATOM 2902 C CA . VAL B 1 110 ? -9.162 -13.067 -35.244 1.00 48.70 87 VAL B CA 1
ATOM 2903 C C . VAL B 1 110 ? -9.546 -14.380 -34.552 1.00 48.80 87 VAL B C 1
ATOM 2904 O O . VAL B 1 110 ? -8.686 -15.220 -34.284 1.00 48.80 87 VAL B O 1
ATOM 2908 N N . ASP B 1 111 ? -10.843 -14.559 -34.291 1.00 49.26 88 ASP B N 1
ATOM 2909 C CA . ASP B 1 111 ? -11.349 -15.784 -33.657 1.00 49.36 88 ASP B CA 1
ATOM 2910 C C . ASP B 1 111 ? -11.058 -17.013 -34.502 1.00 49.15 88 ASP B C 1
ATOM 2911 O O . ASP B 1 111 ? -10.690 -18.064 -33.971 1.00 49.02 88 ASP B O 1
ATOM 2916 N N . GLU B 1 112 ? -11.215 -16.860 -35.818 1.00 48.97 89 GLU B N 1
ATOM 2917 C CA . GLU B 1 112 ? -10.918 -17.918 -36.785 1.00 48.82 89 GLU B CA 1
ATOM 2918 C C . GLU B 1 112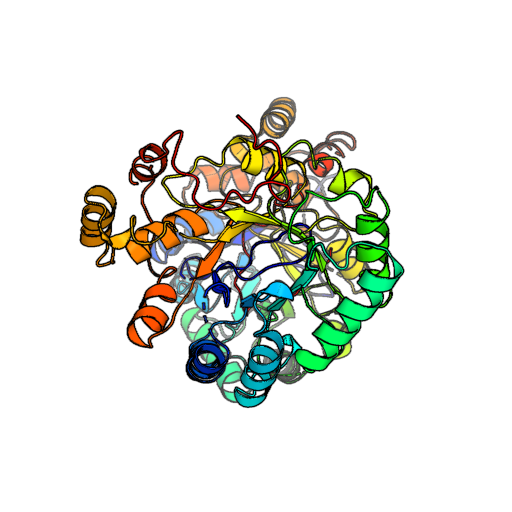 ? -9.437 -18.310 -36.757 1.00 48.24 89 GLU B C 1
ATOM 2919 O O . GLU B 1 112 ? -9.106 -19.498 -36.711 1.00 48.03 89 GLU B O 1
ATOM 2925 N N . SER B 1 113 ? -8.561 -17.304 -36.790 1.00 47.81 90 SER B N 1
ATOM 2926 C CA . SER B 1 113 ? -7.120 -17.507 -36.621 1.00 47.36 90 SER B CA 1
ATOM 2927 C C . SER B 1 113 ? -6.822 -18.254 -35.318 1.00 47.04 90 SER B C 1
ATOM 2928 O O . SER B 1 113 ? -6.151 -19.289 -35.331 1.00 46.97 90 SER B O 1
ATOM 2931 N N . LEU B 1 114 ? -7.347 -17.739 -34.206 1.00 46.80 91 LEU B N 1
ATOM 2932 C CA . LEU B 1 114 ? -7.169 -18.374 -32.894 1.00 46.77 91 LEU B CA 1
ATOM 2933 C C . LEU B 1 114 ? -7.616 -19.831 -32.899 1.00 46.66 91 LEU B C 1
ATOM 2934 O O . LEU B 1 114 ? -6.890 -20.712 -32.431 1.00 46.39 91 LEU B O 1
ATOM 2939 N N . ARG B 1 115 ? -8.809 -20.070 -33.451 1.00 46.62 92 ARG B N 1
ATOM 2940 C CA . ARG B 1 115 ? -9.351 -21.415 -33.627 1.00 46.33 92 ARG B CA 1
ATOM 2941 C C . ARG B 1 115 ? -8.350 -22.304 -34.372 1.00 45.72 92 ARG B C 1
ATOM 2942 O O . ARG B 1 115 ? -8.008 -23.392 -33.900 1.00 45.61 92 ARG B O 1
ATOM 2950 N N . LYS B 1 116 ? -7.876 -21.820 -35.525 1.00 45.00 93 LYS B N 1
ATOM 2951 C CA . LYS B 1 116 ? -6.918 -22.546 -36.378 1.00 44.35 93 LYS B CA 1
ATOM 2952 C C . LYS B 1 116 ? -5.561 -22.754 -35.701 1.00 43.88 93 LYS B C 1
ATOM 2953 O O . LYS B 1 116 ? -4.912 -23.787 -35.889 1.00 43.60 93 LYS B O 1
ATOM 2959 N N . LEU B 1 117 ? -5.137 -21.755 -34.930 1.00 43.39 94 LEU B N 1
ATOM 2960 C CA . LEU B 1 117 ? -3.854 -21.805 -34.230 1.00 43.04 94 LEU B CA 1
ATOM 2961 C C . LEU B 1 117 ? -3.926 -22.648 -32.960 1.00 43.09 94 LEU B C 1
ATOM 2962 O O . LEU B 1 117 ? -2.892 -23.030 -32.402 1.00 42.83 94 LEU B O 1
ATOM 2967 N N . ARG B 1 118 ? -5.157 -22.935 -32.523 1.00 42.99 95 ARG B N 1
ATOM 2968 C CA . ARG B 1 118 ? -5.428 -23.781 -31.348 1.00 42.67 95 ARG B CA 1
ATOM 2969 C C . ARG B 1 118 ? -4.961 -23.141 -30.039 1.00 42.38 95 ARG B C 1
ATOM 2970 O O . ARG B 1 118 ? -4.234 -23.755 -29.261 1.00 42.74 95 ARG B O 1
ATOM 2978 N N . THR B 1 119 ? -5.384 -21.901 -29.812 1.00 41.97 96 THR B N 1
ATOM 2979 C CA . THR B 1 119 ? -5.027 -21.148 -28.615 1.00 41.69 96 THR B CA 1
ATOM 2980 C C . THR B 1 119 ? -5.973 -19.962 -28.468 1.00 41.81 96 THR B C 1
ATOM 2981 O O . THR B 1 119 ? -6.562 -19.498 -29.449 1.00 41.95 96 THR B O 1
ATOM 2985 N N . ASP B 1 120 ? -6.117 -19.474 -27.240 1.00 41.55 97 ASP B N 1
ATOM 2986 C CA . ASP B 1 120 ? -7.046 -18.386 -26.948 1.00 41.16 97 ASP B CA 1
ATOM 2987 C C . ASP B 1 120 ? -6.401 -17.002 -27.040 1.00 40.44 97 ASP B C 1
ATOM 2988 O O . ASP B 1 120 ? -7.035 -15.978 -26.730 1.00 40.36 97 ASP B O 1
ATOM 2993 N N . HIS B 1 121 ? -5.139 -16.969 -27.462 1.00 39.43 98 HIS B N 1
ATOM 2994 C CA . HIS B 1 121 ? -4.425 -15.700 -27.633 1.00 38.38 98 HIS B CA 1
ATOM 2995 C C . HIS B 1 121 ? -3.237 -15.851 -28.587 1.00 36.98 98 HIS B C 1
ATOM 2996 O O . HIS B 1 121 ? -2.682 -16.943 -28.743 1.00 36.16 98 HIS B O 1
ATOM 3003 N N . VAL B 1 122 ? -2.884 -14.748 -29.245 1.00 35.80 99 VAL B N 1
ATOM 3004 C CA . VAL B 1 122 ? -1.624 -14.663 -29.982 1.00 34.38 99 VAL B CA 1
ATOM 3005 C C . VAL B 1 122 ? -0.758 -13.649 -29.262 1.00 33.07 99 VAL B C 1
ATOM 3006 O O . VAL B 1 122 ? -1.268 -12.728 -28.608 1.00 33.17 99 VAL B O 1
ATOM 3010 N N . ASP B 1 123 ? 0.552 -13.813 -29.358 1.00 31.59 100 ASP B N 1
ATOM 3011 C CA . ASP B 1 123 ? 1.435 -12.849 -28.717 1.00 30.00 100 ASP B CA 1
ATOM 3012 C C . ASP B 1 123 ? 1.416 -11.527 -29.461 1.00 29.23 100 ASP B C 1
ATOM 3013 O O . ASP B 1 123 ? 1.444 -10.456 -28.847 1.00 29.30 100 ASP B O 1
ATOM 3018 N N . LEU B 1 124 ? 1.325 -11.608 -30.785 1.00 28.30 101 LEU B N 1
ATOM 3019 C CA . LEU B 1 124 ? 1.335 -10.424 -31.624 1.00 27.74 101 LEU B CA 1
ATOM 3020 C C . LEU B 1 124 ? 0.347 -10.539 -32.783 1.00 26.99 101 LEU B C 1
ATOM 3021 O O . LEU B 1 124 ? 0.266 -11.575 -33.430 1.00 26.74 101 LEU B O 1
ATOM 3026 N N . LEU B 1 125 ? -0.370 -9.446 -33.040 1.00 27.53 102 LEU B N 1
ATOM 3027 C CA . LEU B 1 125 ? -1.271 -9.325 -34.186 1.00 27.24 102 LEU B CA 1
ATOM 3028 C C . LEU B 1 125 ? -0.976 -8.055 -34.971 1.00 27.20 102 LEU B C 1
ATOM 3029 O O . LEU B 1 125 ? -1.024 -6.949 -34.420 1.00 26.97 102 LEU B O 1
ATOM 3034 N N . LEU B 1 126 ? -0.692 -8.215 -36.264 1.00 26.78 103 LEU B N 1
ATOM 3035 C CA . LEU B 1 126 ? -0.346 -7.074 -37.121 1.00 26.54 103 LEU B CA 1
ATOM 3036 C C . LEU B 1 126 ? -1.419 -6.814 -38.171 1.00 26.40 103 LEU B C 1
ATOM 3037 O O . LEU B 1 126 ? -2.030 -7.753 -38.668 1.00 27.23 103 LEU B O 1
ATOM 3042 N N . LEU B 1 127 ? -1.627 -5.542 -38.50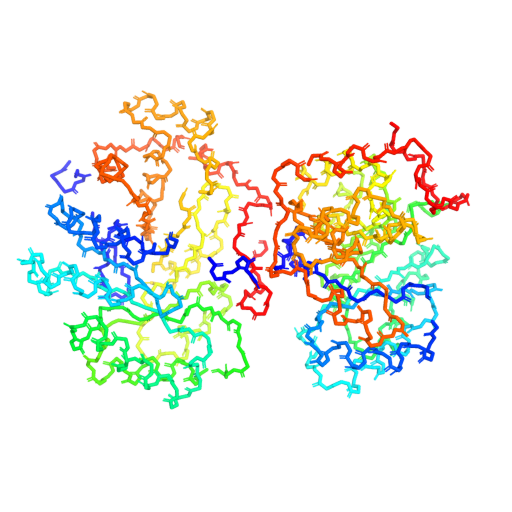7 1.00 26.38 104 LEU B N 1
ATOM 3043 C CA . LEU B 1 127 ? -2.290 -5.158 -39.762 1.00 26.26 104 LEU B CA 1
ATOM 3044 C C . LEU B 1 127 ? -1.295 -5.473 -40.886 1.00 25.88 104 LEU B C 1
ATOM 3045 O O . LEU B 1 127 ? -0.168 -4.966 -40.868 1.00 26.22 104 LEU B O 1
ATOM 3050 N N . HIS B 1 128 ? -1.683 -6.338 -41.829 1.00 25.57 105 HIS B N 1
ATOM 3051 C CA . HIS B 1 128 ? -0.742 -6.898 -42.813 1.00 25.00 105 HIS B CA 1
ATOM 3052 C C . HIS B 1 128 ? -0.241 -5.849 -43.817 1.00 25.13 105 HIS B C 1
ATOM 3053 O O . HIS B 1 128 ? 0.949 -5.808 -44.144 1.00 24.58 105 HIS B O 1
ATOM 3060 N N . TRP B 1 129 ? -1.148 -5.001 -44.288 1.00 25.23 106 TRP B N 1
ATOM 3061 C CA . TRP B 1 129 ? -0.823 -3.957 -45.264 1.00 25.42 106 TRP B CA 1
ATOM 3062 C C . TRP B 1 129 ? -1.584 -2.670 -44.944 1.00 26.20 106 TRP B C 1
ATOM 3063 O O . TRP B 1 129 ? -2.686 -2.725 -44.413 1.00 26.43 106 TRP B O 1
ATOM 3074 N N . PRO B 1 130 ? -0.991 -1.508 -45.253 1.00 26.94 107 PRO B N 1
ATOM 3075 C CA . PRO B 1 130 ? -1.679 -0.258 -44.928 1.00 28.29 107 PRO B CA 1
ATOM 3076 C C . PRO B 1 130 ? -2.758 0.156 -45.944 1.00 29.69 107 PRO B C 1
ATOM 3077 O O . PRO B 1 130 ? -3.687 0.876 -45.583 1.00 29.58 107 PRO B O 1
ATOM 3081 N N . GLY B 1 131 ? -2.634 -0.293 -47.190 1.00 30.77 108 GLY B N 1
ATOM 3082 C CA . GLY B 1 131 ? -3.584 0.081 -48.243 1.00 32.61 108 GLY B CA 1
ATOM 3083 C C . GLY B 1 131 ? -4.959 -0.528 -48.056 1.00 33.70 108 GLY B C 1
ATOM 3084 O O . GLY B 1 131 ? -5.107 -1.759 -48.054 1.00 33.48 108 GLY B O 1
ATOM 3085 N N . SER B 1 132 ? -5.963 0.339 -47.887 1.00 35.11 109 SER B N 1
ATOM 3086 C CA . SER B 1 132 ? -7.361 -0.090 -47.729 1.00 36.81 109 SER B CA 1
ATOM 3087 C C . SER B 1 132 ? -8.360 1.074 -47.823 1.00 38.26 109 SER B C 1
ATOM 3088 O O . SER B 1 132 ? -8.019 2.233 -47.554 1.00 37.96 109 SER B O 1
ATOM 3091 N N . ASP B 1 133 ? -9.595 0.756 -48.204 1.00 40.02 110 ASP B N 1
ATOM 3092 C CA . ASP B 1 133 ? -10.678 1.752 -48.197 1.00 42.11 110 ASP B CA 1
ATOM 3093 C C . ASP B 1 133 ? -11.220 1.969 -46.783 1.00 42.90 110 ASP B C 1
ATOM 3094 O O . ASP B 1 133 ? -11.731 3.051 -46.465 1.00 43.18 110 ASP B O 1
ATOM 3099 N N . VAL B 1 134 ? -11.096 0.933 -45.948 1.00 43.91 111 VAL B N 1
ATOM 3100 C CA . VAL B 1 134 ? -11.490 0.977 -44.535 1.00 44.93 111 VAL B CA 1
ATOM 3101 C C . VAL B 1 134 ? -10.598 1.965 -43.762 1.00 45.63 111 VAL B C 1
ATOM 3102 O O . VAL B 1 134 ? -9.373 1.815 -43.759 1.00 45.71 111 VAL B O 1
ATOM 3106 N N . PRO B 1 135 ? -11.209 2.973 -43.097 1.00 46.41 112 PRO B N 1
ATOM 3107 C CA . PRO B 1 135 ? -10.403 4.007 -42.447 1.00 46.61 112 PRO B CA 1
ATOM 3108 C C . PRO B 1 135 ? -9.430 3.423 -41.434 1.00 46.98 112 PRO B C 1
ATOM 3109 O O . PRO B 1 135 ? -9.709 2.390 -40.812 1.00 46.79 112 PRO B O 1
ATOM 3121 N N . ALA B 1 137 ? -8.433 4.644 -38.486 1.00 47.32 114 ALA B N 1
ATOM 3122 C CA . ALA B 1 137 ? -9.040 4.720 -37.150 1.00 47.15 114 ALA B CA 1
ATOM 3123 C C . ALA B 1 137 ? -9.835 3.468 -36.763 1.00 46.87 114 ALA B C 1
ATOM 3124 O O . ALA B 1 137 ? -9.721 2.981 -35.634 1.00 46.96 114 ALA B O 1
ATOM 3126 N N . GLU B 1 138 ? -10.615 2.939 -37.704 1.00 46.58 115 GLU B N 1
ATOM 3127 C CA . GLU B 1 138 ? -11.429 1.746 -37.459 1.00 46.43 115 GLU B CA 1
ATOM 3128 C C . GLU B 1 138 ? -10.566 0.498 -37.269 1.00 46.00 115 GLU B C 1
ATOM 3129 O O . GLU B 1 138 ? -10.833 -0.322 -36.385 1.00 45.97 115 GLU B O 1
ATOM 3135 N N . ARG B 1 139 ? -9.536 0.361 -38.103 1.00 45.36 116 ARG B N 1
ATOM 3136 C CA . ARG B 1 139 ? -8.648 -0.803 -38.063 1.00 44.82 116 ARG B CA 1
ATOM 3137 C C . ARG B 1 139 ? -7.879 -0.879 -36.741 1.00 44.44 116 ARG B C 1
ATOM 3138 O O . ARG B 1 139 ? -7.767 -1.951 -36.145 1.00 43.93 116 ARG B O 1
ATOM 3146 N N . ILE B 1 140 ? -7.368 0.267 -36.297 1.00 44.00 117 ILE B N 1
ATOM 3147 C CA . ILE B 1 140 ? -6.619 0.360 -35.047 1.00 44.37 117 ILE B CA 1
ATOM 3148 C C . ILE B 1 140 ? -7.514 0.180 -33.815 1.00 44.44 117 ILE B C 1
ATOM 3149 O O . ILE B 1 140 ? -7.101 -0.441 -32.829 1.00 44.42 117 ILE B O 1
ATOM 3154 N N . GLY B 1 141 ? -8.736 0.713 -33.879 1.00 44.68 118 GLY B N 1
ATOM 3155 C CA . GLY B 1 141 ? -9.742 0.463 -32.845 1.00 44.56 118 GLY B CA 1
ATOM 3156 C C . GLY B 1 141 ? -9.968 -1.026 -32.654 1.00 44.75 118 GLY B C 1
ATOM 3157 O O . GLY B 1 141 ? -9.991 -1.518 -31.531 1.00 44.91 118 GLY B O 1
ATOM 3158 N N . ALA B 1 142 ? -10.112 -1.746 -33.764 1.00 44.83 119 ALA B N 1
ATOM 3159 C CA . ALA B 1 142 ? -10.320 -3.193 -33.747 1.00 44.96 119 ALA B CA 1
ATOM 3160 C C . ALA B 1 142 ? -9.096 -3.956 -33.227 1.00 45.17 119 ALA B C 1
ATOM 3161 O O . ALA B 1 142 ? -9.229 -5.015 -32.603 1.00 44.75 119 ALA B O 1
ATOM 3163 N N . LEU B 1 143 ? -7.909 -3.412 -33.500 1.00 45.45 120 LEU B N 1
ATOM 3164 C CA . LEU B 1 143 ? -6.654 -4.000 -33.031 1.00 45.88 120 LEU B CA 1
ATOM 3165 C C . LEU B 1 143 ? -6.576 -3.903 -31.502 1.00 46.20 120 LEU B C 1
ATOM 3166 O O . LEU B 1 143 ? -6.334 -4.902 -30.825 1.00 45.94 120 LEU B O 1
ATOM 3171 N N . ASN B 1 144 ? -6.794 -2.693 -30.980 1.00 46.91 121 ASN B N 1
ATOM 3172 C CA . ASN B 1 144 ? -6.845 -2.428 -29.537 1.00 47.75 121 ASN B CA 1
ATOM 3173 C C . ASN B 1 144 ? -7.952 -3.205 -28.821 1.00 48.15 121 ASN B C 1
ATOM 3174 O O . ASN B 1 144 ? -7.788 -3.611 -27.670 1.00 48.20 121 ASN B O 1
ATOM 3179 N N . GLU B 1 145 ? -9.076 -3.402 -29.513 1.00 48.73 122 GLU B N 1
ATOM 3180 C CA . GLU B 1 145 ? -10.234 -4.100 -28.958 1.00 49.03 122 GLU B CA 1
ATOM 3181 C C . GLU B 1 145 ? -9.935 -5.565 -28.650 1.00 49.12 122 GLU B C 1
ATOM 3182 O O . GLU B 1 145 ? -10.198 -6.032 -27.540 1.00 49.15 122 GLU B O 1
ATOM 3188 N N . VAL B 1 146 ? -9.388 -6.288 -29.627 1.00 49.14 123 VAL B N 1
ATOM 3189 C CA . VAL B 1 146 ? -9.021 -7.692 -29.425 1.00 49.17 123 VAL B CA 1
ATOM 3190 C C . VAL B 1 146 ? -7.831 -7.849 -28.465 1.00 49.39 123 VAL B C 1
ATOM 3191 O O . VAL B 1 146 ? -7.597 -8.936 -27.928 1.00 49.47 123 VAL B O 1
ATOM 3195 N N . ARG B 1 147 ? -7.087 -6.764 -28.248 1.00 49.52 124 ARG B N 1
ATOM 3196 C CA . ARG B 1 147 ? -6.060 -6.756 -27.211 1.00 49.70 124 ARG B CA 1
ATOM 3197 C C . ARG B 1 147 ? -6.720 -6.767 -25.825 1.00 49.84 124 ARG B C 1
ATOM 3198 O O . ARG B 1 147 ? -6.462 -7.670 -25.028 1.00 49.83 124 ARG B O 1
ATOM 3206 N N . ASN B 1 148 ? -7.582 -5.780 -25.562 1.00 49.94 125 ASN B N 1
ATOM 3207 C CA . ASN B 1 148 ? -8.385 -5.726 -24.328 1.00 50.02 125 ASN B CA 1
ATOM 3208 C C . ASN B 1 148 ? -9.113 -7.035 -24.037 1.00 49.87 125 ASN B C 1
ATOM 3209 O O . ASN B 1 148 ? -9.096 -7.534 -22.907 1.00 49.94 125 ASN B O 1
ATOM 3214 N N . ALA B 1 149 ? -9.743 -7.583 -25.072 1.00 49.39 126 ALA B N 1
ATOM 3215 C CA . ALA B 1 149 ? -10.443 -8.854 -24.979 1.00 48.91 126 ALA B CA 1
ATOM 3216 C C . ALA B 1 149 ? -9.508 -10.006 -24.613 1.00 48.36 126 ALA B C 1
ATOM 3217 O O . ALA B 1 149 ? -9.952 -11.150 -24.492 1.00 48.54 126 ALA B O 1
ATOM 3219 N N . GLY B 1 150 ? -8.219 -9.698 -24.439 1.00 47.70 127 GLY B N 1
ATOM 3220 C CA . GLY B 1 150 ? -7.209 -10.692 -24.052 1.00 46.44 127 GLY B CA 1
ATOM 3221 C C . GLY B 1 150 ? -6.992 -11.757 -25.109 1.00 45.71 127 GLY B C 1
ATOM 3222 O O . GLY B 1 150 ? -6.580 -12.877 -24.806 1.00 45.64 127 GLY B O 1
ATOM 3223 N N . LYS B 1 151 ? -7.285 -11.409 -26.359 1.00 45.01 128 LYS B N 1
ATOM 3224 C CA . LYS B 1 151 ? -7.080 -12.331 -27.470 1.00 44.22 128 LYS B CA 1
ATOM 3225 C C . LYS B 1 151 ? -5.716 -12.079 -28.102 1.00 43.17 128 LYS B C 1
ATOM 3226 O O . LYS B 1 151 ? -5.175 -12.938 -28.797 1.00 43.19 128 LYS B O 1
ATOM 3232 N N . VAL B 1 152 ? -5.169 -10.897 -27.835 1.00 41.95 129 VAL B N 1
ATOM 3233 C CA . VAL B 1 152 ? -3.886 -10.476 -28.388 1.00 41.12 129 VAL B CA 1
ATOM 3234 C C . VAL B 1 152 ? -3.044 -9.772 -27.309 1.00 40.06 129 VAL B C 1
ATOM 3235 O O . VAL B 1 152 ? -3.467 -8.755 -26.764 1.00 40.15 129 VAL B O 1
ATOM 3239 N N . ARG B 1 153 ? -1.856 -10.303 -27.015 1.00 38.80 130 ARG B N 1
ATOM 3240 C CA . ARG B 1 153 ? -0.976 -9.695 -26.007 1.00 37.35 130 ARG B CA 1
ATOM 3241 C C . ARG B 1 153 ? -0.407 -8.364 -26.463 1.00 36.10 130 ARG B C 1
ATOM 3242 O O . ARG B 1 153 ? -0.391 -7.399 -25.706 1.00 35.97 130 ARG B O 1
ATOM 3250 N N . HIS B 1 154 ? 0.071 -8.318 -27.705 1.00 34.54 131 HIS B N 1
ATOM 3251 C CA . HIS B 1 154 ? 0.652 -7.094 -28.259 1.00 33.07 131 HIS B CA 1
ATOM 3252 C C . HIS B 1 154 ? 0.216 -6.905 -29.706 1.00 31.97 131 HIS B C 1
ATOM 3253 O O . HIS B 1 154 ? -0.120 -7.864 -30.401 1.00 31.75 131 HIS B O 1
ATOM 3260 N N . ILE B 1 155 ? 0.235 -5.657 -30.152 1.00 30.73 132 ILE B N 1
ATOM 3261 C CA . ILE B 1 155 ? -0.274 -5.313 -31.470 1.00 29.92 132 ILE B CA 1
ATOM 3262 C C . ILE B 1 155 ? 0.759 -4.551 -32.286 1.00 29.04 132 ILE B C 1
ATOM 3263 O O . ILE B 1 155 ? 1.613 -3.856 -31.738 1.00 28.70 132 ILE B O 1
ATOM 3268 N N . GLY B 1 156 ? 0.669 -4.679 -33.604 1.00 28.34 133 GLY B N 1
ATOM 3269 C CA . GLY B 1 156 ? 1.593 -3.992 -34.483 1.00 27.47 133 GLY B CA 1
ATOM 3270 C C . GLY B 1 156 ? 1.080 -3.813 -35.892 1.00 27.00 133 GLY B C 1
ATOM 3271 O O . GLY B 1 156 ? -0.079 -4.097 -36.198 1.00 26.82 133 GLY B O 1
ATOM 3272 N N . ILE B 1 157 ? 1.971 -3.335 -36.746 1.00 26.52 134 ILE B N 1
ATOM 3273 C CA . ILE B 1 157 ? 1.648 -2.983 -38.115 1.00 25.38 134 ILE B CA 1
ATOM 3274 C C . ILE B 1 157 ? 2.646 -3.685 -39.042 1.00 25.08 134 ILE B C 1
ATOM 3275 O O . ILE B 1 157 ? 3.658 -4.217 -38.583 1.00 24.70 134 ILE B O 1
ATOM 3280 N N . SER B 1 158 ? 2.359 -3.703 -40.343 1.00 24.50 135 SER B N 1
ATOM 3281 C CA . SER B 1 158 ? 3.279 -4.303 -41.314 1.00 23.72 135 SER B CA 1
ATOM 3282 C C . SER B 1 158 ? 3.209 -3.547 -42.633 1.00 23.72 135 SER B C 1
ATOM 3283 O O . SER B 1 158 ? 2.117 -3.188 -43.086 1.00 23.75 135 SER B O 1
ATOM 3286 N N . ASN B 1 159 ? 4.380 -3.276 -43.212 1.00 22.50 136 ASN B N 1
ATOM 3287 C CA . ASN B 1 159 ? 4.486 -2.562 -44.481 1.00 22.52 136 ASN B CA 1
ATOM 3288 C C . ASN B 1 159 ? 3.953 -1.122 -44.445 1.00 22.80 136 ASN B C 1
ATOM 3289 O O . ASN B 1 159 ? 3.562 -0.583 -45.480 1.00 22.64 136 ASN B O 1
ATOM 3294 N N . PHE B 1 160 ? 3.951 -0.509 -43.257 1.00 23.31 137 PHE B N 1
ATOM 3295 C CA . PHE B 1 160 ? 3.529 0.884 -43.105 1.00 23.74 137 PHE B CA 1
ATOM 3296 C C . PHE B 1 160 ? 4.721 1.789 -43.343 1.00 23.92 137 PHE B C 1
ATOM 3297 O O . PHE B 1 160 ? 5.835 1.457 -42.931 1.00 23.72 137 PHE B O 1
ATOM 3305 N N . ASN B 1 161 ? 4.486 2.934 -43.988 1.00 23.96 138 ASN B N 1
ATOM 3306 C CA . ASN B 1 161 ? 5.525 3.952 -44.147 1.00 24.37 138 ASN B CA 1
ATOM 3307 C C . ASN B 1 161 ? 5.584 4.842 -42.889 1.00 2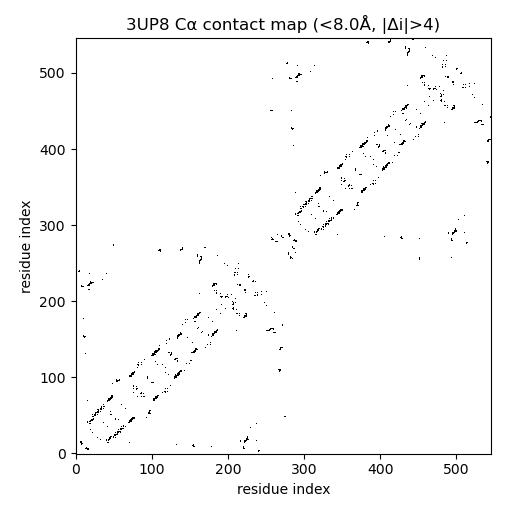4.44 138 ASN B C 1
ATOM 3308 O O . ASN B 1 161 ? 4.799 4.645 -41.975 1.00 24.50 138 ASN B O 1
ATOM 3313 N N . THR B 1 162 ? 6.504 5.800 -42.830 1.00 24.96 139 THR B N 1
ATOM 3314 C CA . THR B 1 162 ? 6.726 6.553 -41.578 1.00 25.75 139 THR B CA 1
ATOM 3315 C C . THR B 1 162 ? 5.542 7.436 -41.190 1.00 26.14 139 THR B C 1
ATOM 3316 O O . THR B 1 162 ? 5.198 7.536 -40.014 1.00 26.31 139 THR B O 1
ATOM 3320 N N . THR B 1 163 ? 4.913 8.051 -42.187 1.00 26.88 140 THR B N 1
ATOM 3321 C CA . THR B 1 163 ? 3.676 8.803 -41.992 1.00 27.55 140 THR B CA 1
ATOM 3322 C C . THR B 1 163 ? 2.630 7.929 -41.306 1.00 28.04 140 THR B C 1
ATOM 3323 O O . THR B 1 163 ? 1.989 8.344 -40.341 1.00 28.59 140 THR B O 1
ATOM 3327 N N . GLN B 1 164 ? 2.482 6.706 -41.805 1.00 28.24 141 GLN B N 1
ATOM 3328 C CA . GLN B 1 164 ? 1.474 5.775 -41.312 1.00 28.50 141 GLN B CA 1
ATOM 3329 C C . GLN B 1 164 ? 1.844 5.184 -39.955 1.00 29.14 141 GLN B C 1
ATOM 3330 O O . GLN B 1 164 ? 0.968 4.940 -39.123 1.00 28.65 141 GLN B O 1
ATOM 3344 N N . GLU B 1 166 ? 3.608 6.852 -37.686 1.00 33.41 143 GLU B N 1
ATOM 3345 C CA . GLU B 1 166 ? 3.252 8.019 -36.864 1.00 34.87 143 GLU B CA 1
ATOM 3346 C C . GLU B 1 166 ? 1.767 8.062 -36.546 1.00 35.56 143 GLU B C 1
ATOM 3347 O O . GLU B 1 166 ? 1.377 8.273 -35.401 1.00 35.82 143 GLU B O 1
ATOM 3353 N N . GLU B 1 167 ? 0.949 7.851 -37.574 1.00 36.15 144 GLU B N 1
ATOM 3354 C CA . GLU B 1 167 ? -0.497 7.836 -37.437 1.00 36.89 144 GLU B CA 1
ATOM 3355 C C . GLU B 1 167 ? -1.011 6.643 -36.622 1.00 36.97 144 GLU B C 1
ATOM 3356 O O . GLU B 1 167 ? -1.941 6.786 -35.824 1.00 36.83 144 GLU B O 1
ATOM 3362 N N . ALA B 1 168 ? -0.401 5.473 -36.811 1.00 37.25 145 ALA B N 1
ATOM 3363 C CA . ALA B 1 168 ? -0.835 4.268 -36.099 1.00 37.52 145 ALA B CA 1
ATOM 3364 C C . ALA B 1 168 ? -0.655 4.388 -34.580 1.00 37.99 145 ALA B C 1
ATOM 3365 O O . ALA B 1 168 ? -1.494 3.920 -33.806 1.00 37.50 145 ALA B O 1
ATOM 3367 N N . ALA B 1 169 ? 0.441 5.023 -34.172 1.00 38.79 146 ALA B N 1
ATOM 3368 C CA . ALA B 1 169 ? 0.765 5.188 -32.762 1.00 39.91 146 ALA B CA 1
ATOM 3369 C C . ALA B 1 169 ? -0.173 6.205 -32.106 1.00 40.67 146 ALA B C 1
ATOM 3370 O O . ALA B 1 169 ? -0.617 5.998 -30.974 1.00 40.76 146 ALA B O 1
ATOM 3372 N N . ARG B 1 170 ? -0.472 7.288 -32.826 1.00 41.65 147 ARG B N 1
ATOM 3373 C CA . ARG B 1 170 ? -1.406 8.321 -32.345 1.00 42.62 147 ARG B CA 1
ATOM 3374 C C . ARG B 1 170 ? -2.816 7.784 -32.105 1.00 42.77 147 ARG B C 1
ATOM 3375 O O . ARG B 1 170 ? -3.444 8.106 -31.096 1.00 43.01 147 ARG B O 1
ATOM 3383 N N . LEU B 1 171 ? -3.300 6.952 -33.023 1.00 42.97 148 LEU B N 1
ATOM 3384 C CA . LEU B 1 171 ? -4.630 6.362 -32.897 1.00 42.95 148 LEU B CA 1
ATOM 3385 C C . LEU B 1 171 ? -4.718 5.271 -31.843 1.00 42.71 148 LEU B C 1
ATOM 3386 O O . LEU B 1 171 ? -5.770 5.083 -31.232 1.00 42.49 148 LEU B O 1
ATOM 3391 N N . SER B 1 172 ? -3.622 4.540 -31.642 1.00 42.41 149 SER B N 1
ATOM 3392 C CA . SER B 1 172 ? -3.628 3.393 -30.744 1.00 42.11 149 SER B CA 1
ATOM 3393 C C . SER B 1 172 ? -3.546 3.796 -29.276 1.00 42.05 149 SER B C 1
ATOM 3394 O O . SER B 1 172 ? -2.841 4.752 -28.920 1.00 42.03 149 SER B O 1
ATOM 3397 N N . ASP B 1 173 ? -4.282 3.070 -28.434 1.00 41.76 150 ASP B N 1
ATOM 3398 C CA . ASP B 1 173 ? -4.222 3.272 -26.989 1.00 41.75 150 ASP B CA 1
ATOM 3399 C C . ASP B 1 173 ? -3.001 2.563 -26.432 1.00 41.02 150 ASP B C 1
ATOM 3400 O O . ASP B 1 173 ? -2.240 3.14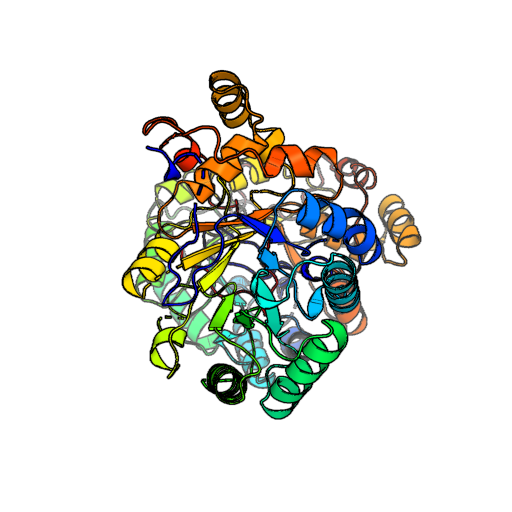2 -25.656 1.00 41.43 150 ASP B O 1
ATOM 3405 N N . ALA B 1 174 ? -2.834 1.306 -26.839 1.00 40.02 151 ALA B N 1
ATOM 3406 C CA . ALA B 1 174 ? -1.623 0.533 -26.583 1.00 38.30 151 ALA B CA 1
ATOM 3407 C C . ALA B 1 174 ? -0.456 1.017 -27.462 1.00 37.18 151 ALA B C 1
ATOM 3408 O O . ALA B 1 174 ? -0.673 1.561 -28.555 1.00 36.88 151 ALA B O 1
ATOM 3410 N N . PRO B 1 175 ? 0.793 0.843 -26.979 1.00 35.79 152 PRO B N 1
ATOM 3411 C CA . PRO B 1 175 ? 1.936 1.042 -27.864 1.00 34.18 152 PRO B CA 1
ATOM 3412 C C . PRO B 1 175 ? 1.895 0.078 -29.060 1.00 32.40 152 PRO B C 1
ATOM 3413 O O . PRO B 1 175 ? 1.410 -1.052 -28.943 1.00 32.32 152 PRO B O 1
ATOM 3417 N N . ILE B 1 176 ? 2.382 0.546 -30.202 1.00 30.37 153 ILE B N 1
ATOM 3418 C CA . ILE B 1 176 ? 2.588 -0.306 -31.368 1.00 28.24 153 ILE B CA 1
ATOM 3419 C C . ILE B 1 176 ? 3.945 -1.019 -31.197 1.00 26.90 153 ILE B C 1
ATOM 3420 O O . ILE B 1 176 ? 4.974 -0.368 -31.097 1.00 26.89 153 ILE B O 1
ATOM 3425 N N . ALA B 1 177 ? 3.926 -2.347 -31.165 1.00 25.58 154 ALA B N 1
ATOM 3426 C CA . ALA B 1 177 ? 5.130 -3.147 -30.849 1.00 24.40 154 ALA B CA 1
ATOM 3427 C C . ALA B 1 177 ? 6.210 -3.128 -31.941 1.00 23.66 154 ALA B C 1
ATOM 3428 O O . ALA B 1 177 ? 7.390 -2.948 -31.644 1.00 23.69 154 ALA B O 1
ATOM 3430 N N . THR B 1 178 ? 5.800 -3.303 -33.199 1.00 22.17 155 THR B N 1
ATOM 3431 C CA . THR B 1 178 ? 6.740 -3.477 -34.307 1.00 21.14 155 THR B CA 1
ATOM 3432 C C . THR B 1 178 ? 6.100 -3.102 -35.638 1.00 21.13 155 THR B C 1
ATOM 3433 O O . THR B 1 178 ? 4.864 -3.139 -35.781 1.00 21.50 155 THR B O 1
ATOM 3437 N N . ASN B 1 179 ? 6.945 -2.725 -36.588 1.00 20.12 156 ASN B N 1
ATOM 3438 C CA . ASN B 1 179 ? 6.558 -2.607 -37.989 1.00 19.83 156 ASN B CA 1
ATOM 3439 C C . ASN B 1 179 ? 7.321 -3.664 -38.791 1.00 19.11 156 ASN B C 1
ATOM 3440 O O . ASN B 1 179 ? 8.545 -3.575 -38.938 1.00 18.52 156 ASN B O 1
ATOM 3445 N N . GLN B 1 180 ? 6.599 -4.676 -39.272 1.00 18.27 157 GLN B N 1
ATOM 3446 C CA . GLN B 1 180 ? 7.216 -5.745 -40.065 1.00 17.81 157 GLN B CA 1
ATOM 3447 C C . GLN B 1 180 ? 7.284 -5.317 -41.523 1.00 17.34 157 GLN B C 1
ATOM 3448 O O . GLN B 1 180 ? 6.262 -5.056 -42.155 1.00 17.71 157 GLN B O 1
ATOM 3454 N N . VAL B 1 181 ? 8.500 -5.211 -42.032 1.00 16.98 158 VAL B N 1
ATOM 3455 C CA . VAL B 1 181 ? 8.743 -4.687 -43.370 1.00 17.08 158 VAL B CA 1
ATOM 3456 C C . VAL B 1 181 ? 9.787 -5.544 -44.045 1.00 16.62 158 VAL B C 1
ATOM 3457 O O . VAL B 1 181 ? 10.490 -6.311 -43.383 1.00 16.75 158 VAL B O 1
ATOM 3461 N N . GLU B 1 182 ? 9.869 -5.434 -45.365 1.00 16.19 159 GLU B N 1
ATOM 3462 C CA . GLU B 1 182 ? 10.915 -6.085 -46.117 1.00 16.33 159 GLU B CA 1
ATOM 3463 C C . GLU B 1 182 ? 12.212 -5.415 -45.700 1.00 16.06 159 GLU B C 1
ATOM 3464 O O . GLU B 1 182 ? 12.289 -4.196 -45.679 1.00 16.49 159 GLU B O 1
ATOM 3470 N N . TYR B 1 183 ? 13.222 -6.195 -45.329 1.00 15.92 160 TYR B N 1
ATOM 3471 C CA . TYR B 1 183 ? 14.504 -5.597 -44.956 1.00 15.63 160 TYR B CA 1
ATOM 3472 C C . TYR B 1 183 ? 15.626 -6.591 -45.215 1.00 15.72 160 TYR B C 1
ATOM 3473 O O . TYR B 1 183 ? 15.610 -7.715 -44.713 1.00 16.05 160 TYR B O 1
ATOM 3482 N N . HIS B 1 184 ? 16.569 -6.168 -46.036 1.00 16.12 161 HIS B N 1
ATOM 3483 C CA . HIS B 1 184 ? 17.720 -6.960 -46.442 1.00 17.00 161 HIS B CA 1
ATOM 3484 C C . HIS B 1 184 ? 18.751 -5.949 -46.929 1.00 17.71 161 HIS B C 1
ATOM 3485 O O . HIS B 1 184 ? 18.440 -4.748 -47.004 1.00 17.17 161 HIS B O 1
ATOM 3492 N N . PRO B 1 185 ? 19.973 -6.407 -47.260 1.00 18.55 162 PRO B N 1
ATOM 3493 C CA . PRO B 1 185 ? 21.021 -5.435 -47.575 1.00 19.76 162 PRO B CA 1
ATOM 3494 C C . PRO B 1 185 ? 20.757 -4.547 -48.805 1.00 21.07 162 PRO B C 1
ATOM 3495 O O . PRO B 1 185 ? 21.355 -3.479 -48.916 1.00 21.71 162 PRO B O 1
ATOM 3499 N N . TYR B 1 186 ? 19.852 -4.961 -49.694 1.00 21.55 163 TYR B N 1
ATOM 3500 C CA . TYR B 1 186 ? 19.592 -4.222 -50.932 1.00 22.03 163 TYR B CA 1
ATOM 3501 C C . TYR B 1 186 ? 18.497 -3.173 -50.791 1.00 22.30 163 TYR B C 1
ATOM 3502 O O . TYR B 1 186 ? 18.283 -2.368 -51.702 1.00 22.37 163 TYR B O 1
ATOM 3511 N N . LEU B 1 187 ? 17.823 -3.163 -49.645 1.00 21.76 164 LEU B N 1
ATOM 3512 C CA . LEU B 1 187 ? 16.756 -2.202 -49.417 1.00 22.23 164 LEU B CA 1
ATOM 3513 C C . LEU B 1 187 ? 17.044 -1.323 -48.198 1.00 23.10 164 LEU B C 1
ATOM 3514 O O . LEU B 1 187 ? 17.055 -1.803 -47.065 1.00 22.48 164 LEU B O 1
ATOM 3519 N N . ASP B 1 188 ? 17.286 -0.032 -48.442 1.00 23.80 165 ASP B N 1
ATOM 3520 C CA . ASP B 1 188 ? 17.605 0.909 -47.359 1.00 24.86 165 ASP B CA 1
ATOM 3521 C C . ASP B 1 188 ? 16.376 1.160 -46.490 1.00 24.61 165 ASP B C 1
ATOM 3522 O O . ASP B 1 188 ? 15.318 1.495 -47.000 1.00 24.69 165 ASP B O 1
ATOM 3527 N N . GLN B 1 189 ? 16.508 0.993 -45.179 1.00 23.82 166 GLN B N 1
ATOM 3528 C CA . GLN B 1 189 ? 15.381 1.270 -44.296 1.00 24.46 166 GLN B CA 1
ATOM 3529 C C . GLN B 1 189 ? 15.674 2.370 -43.269 1.00 25.00 166 GLN B C 1
ATOM 3530 O O . GLN B 1 189 ? 15.107 2.370 -42.179 1.00 24.79 166 GLN B O 1
ATOM 3536 N N . THR B 1 190 ? 16.549 3.306 -43.638 1.00 25.99 167 THR B N 1
ATOM 3537 C CA . THR B 1 190 ? 17.002 4.369 -42.721 1.00 27.14 167 THR B CA 1
ATOM 3538 C C . THR B 1 190 ? 15.839 5.120 -42.099 1.00 27.27 167 THR B C 1
ATOM 3539 O O . THR B 1 190 ? 15.723 5.184 -40.871 1.00 27.14 167 THR B O 1
ATOM 3543 N N . LYS B 1 191 ? 14.968 5.663 -42.946 1.00 27.40 168 LYS B N 1
ATOM 3544 C CA . LYS B 1 191 ? 13.853 6.486 -42.476 1.00 27.94 168 LYS B CA 1
ATOM 3545 C C . LYS B 1 191 ? 12.906 5.723 -41.557 1.00 27.36 168 LYS B C 1
ATOM 3546 O O . LYS B 1 191 ? 12.517 6.235 -40.506 1.00 27.37 168 LYS B O 1
ATOM 3552 N N . VAL B 1 192 ? 12.552 4.497 -41.944 1.00 26.82 169 VAL B N 1
ATOM 3553 C CA . VAL B 1 192 ? 11.656 3.665 -41.135 1.00 26.13 169 VAL B CA 1
ATOM 3554 C C . VAL B 1 192 ? 12.304 3.328 -39.782 1.00 25.85 169 VAL B C 1
ATOM 3555 O O . VAL B 1 192 ? 11.643 3.373 -38.749 1.00 25.64 169 VAL B O 1
ATOM 3559 N N . LEU B 1 193 ? 13.594 3.017 -39.791 1.00 26.22 170 LEU B N 1
ATOM 3560 C CA . LEU B 1 193 ? 14.316 2.714 -38.550 1.00 27.24 170 LEU B CA 1
ATOM 3561 C C . LEU B 1 193 ? 14.290 3.910 -37.587 1.00 27.59 170 LEU B C 1
ATOM 3562 O O . LEU B 1 193 ? 13.913 3.782 -36.418 1.00 27.50 170 LEU B O 1
ATOM 3567 N N . GLN B 1 194 ? 14.677 5.074 -38.097 1.00 28.16 171 GLN B N 1
ATOM 3568 C CA . GLN B 1 194 ? 14.728 6.294 -37.283 1.00 29.03 171 GLN B CA 1
ATOM 3569 C C . GLN B 1 194 ? 13.385 6.567 -36.643 1.00 28.49 171 GLN B C 1
ATOM 3570 O O . GLN B 1 194 ? 13.309 6.842 -35.442 1.00 28.64 171 GLN B O 1
ATOM 3576 N N . THR B 1 195 ? 12.326 6.460 -37.442 1.00 27.64 172 THR B N 1
ATOM 3577 C CA . THR B 1 195 ? 10.966 6.642 -36.951 1.00 27.38 172 THR B CA 1
ATOM 3578 C C . THR B 1 195 ? 10.569 5.560 -35.950 1.00 26.92 172 THR B C 1
ATOM 3579 O O . THR B 1 195 ? 9.958 5.855 -34.925 1.00 26.73 172 THR B O 1
ATOM 3583 N N . ALA B 1 196 ? 10.926 4.311 -36.237 1.00 26.63 173 ALA B N 1
ATOM 3584 C CA . ALA B 1 196 ? 10.630 3.207 -35.324 1.00 26.59 173 ALA B CA 1
ATOM 3585 C C . ALA B 1 196 ? 11.213 3.457 -33.930 1.00 26.71 173 ALA B C 1
ATOM 3586 O O . ALA B 1 196 ? 10.529 3.289 -32.917 1.00 26.79 173 ALA B O 1
ATOM 3588 N N . ARG B 1 197 ? 12.467 3.887 -33.898 1.00 27.07 174 ARG B N 1
ATOM 3589 C CA . ARG B 1 197 ? 13.176 4.146 -32.645 1.00 28.07 174 ARG B CA 1
ATOM 3590 C C . ARG B 1 197 ? 12.596 5.315 -31.880 1.00 28.57 174 ARG B C 1
ATOM 3591 O O . ARG B 1 197 ? 12.440 5.238 -30.661 1.00 28.73 174 ARG B O 1
ATOM 3599 N N . ARG B 1 198 ? 12.274 6.388 -32.601 1.00 29.15 175 ARG B N 1
ATOM 3600 C CA . ARG B 1 198 ? 11.672 7.568 -31.997 1.00 30.27 175 ARG B CA 1
ATOM 3601 C C . ARG B 1 198 ? 10.334 7.198 -31.341 1.00 30.20 175 ARG B C 1
ATOM 3602 O O . ARG B 1 198 ? 9.997 7.724 -30.278 1.00 30.71 175 ARG B O 1
ATOM 3610 N N . LEU B 1 199 ? 9.605 6.262 -31.951 1.00 29.56 176 LEU B N 1
ATOM 3611 C CA . LEU B 1 199 ? 8.296 5.831 -31.435 1.00 29.13 176 LEU B CA 1
ATOM 3612 C C . LEU B 1 199 ? 8.366 4.617 -30.522 1.00 28.47 176 LEU B C 1
ATOM 3613 O O . LEU B 1 199 ? 7.355 4.203 -29.958 1.00 28.38 176 LEU B O 1
ATOM 3618 N N . GLY B 1 200 ? 9.556 4.043 -30.386 1.00 27.64 177 GLY B N 1
ATOM 3619 C CA . GLY B 1 200 ? 9.762 2.929 -29.477 1.00 27.60 177 GLY B CA 1
ATOM 3620 C C . GLY B 1 200 ? 9.401 1.564 -30.036 1.00 27.45 177 GLY B C 1
ATOM 3621 O O . GLY B 1 200 ? 9.450 0.562 -29.315 1.00 27.45 177 GLY B O 1
ATOM 3630 N N . SER B 1 202 ? 9.954 -1.737 -32.707 1.00 23.19 179 SER B N 1
ATOM 3631 C CA . SER B 1 202 ? 11.024 -2.402 -33.432 1.00 22.05 179 SER B CA 1
ATOM 3632 C C . SER B 1 202 ? 10.681 -2.506 -34.909 1.00 21.78 179 SER B C 1
ATOM 3633 O O . SER B 1 202 ? 9.605 -2.085 -35.355 1.00 21.14 179 SER B O 1
ATOM 3636 N N . LEU B 1 203 ? 11.614 -3.084 -35.655 1.00 20.97 180 LEU B N 1
ATOM 3637 C CA . LEU B 1 203 ? 11.405 -3.412 -37.044 1.00 20.29 180 LEU B CA 1
ATOM 3638 C C . LEU B 1 203 ? 11.624 -4.922 -37.207 1.00 19.71 180 LEU B C 1
ATOM 3639 O O . LEU B 1 203 ? 12.662 -5.458 -36.788 1.00 19.70 180 LEU B O 1
ATOM 3644 N N . THR B 1 204 ? 10.638 -5.611 -37.775 1.00 18.52 181 THR B N 1
ATOM 3645 C CA . THR B 1 204 ? 10.749 -7.045 -38.059 1.00 18.52 181 THR B CA 1
ATOM 3646 C C . THR B 1 204 ? 11.027 -7.230 -39.544 1.00 18.82 181 THR B C 1
ATOM 3647 O O . THR B 1 204 ? 10.245 -6.791 -40.389 1.00 18.41 181 THR B O 1
ATOM 3651 N N . SER B 1 205 ? 12.162 -7.845 -39.853 1.00 18.38 182 SER B N 1
ATOM 3652 C CA . SER B 1 205 ? 12.558 -8.034 -41.235 1.00 18.60 182 SER B CA 1
ATOM 3653 C C . SER B 1 205 ? 11.957 -9.298 -41.846 1.00 17.95 182 SER B C 1
ATOM 3654 O O . SER B 1 205 ? 11.996 -10.360 -41.241 1.00 17.31 182 SER B O 1
ATOM 3657 N N . TYR B 1 206 ? 11.402 -9.171 -43.043 1.00 17.74 183 TYR B N 1
ATOM 3658 C CA . TYR B 1 206 ? 11.219 -10.329 -43.913 1.00 17.25 183 TYR B CA 1
ATOM 3659 C C . TYR B 1 206 ? 12.017 -10.178 -45.211 1.00 18.05 183 TYR B C 1
ATOM 3660 O O . TYR B 1 206 ? 12.451 -9.062 -45.562 1.00 17.77 183 TYR B O 1
ATOM 3669 N N . TYR B 1 207 ? 12.185 -11.292 -45.929 1.00 17.74 184 TYR B N 1
ATOM 3670 C CA . TYR B 1 207 ? 12.990 -11.359 -47.153 1.00 18.48 184 TYR B CA 1
ATOM 3671 C C . TYR B 1 207 ? 14.476 -11.070 -46.938 1.00 18.42 184 TYR B C 1
ATOM 3672 O O . TYR B 1 207 ? 15.120 -10.450 -47.778 1.00 17.90 184 TYR B O 1
ATOM 3681 N N . ALA B 1 208 ? 15.024 -11.538 -45.813 1.00 18.90 185 ALA B N 1
ATOM 3682 C CA . ALA B 1 208 ? 16.439 -11.319 -45.485 1.00 19.46 185 ALA B CA 1
ATOM 3683 C C . ALA B 1 208 ? 17.374 -11.833 -46.595 1.00 19.79 185 ALA B C 1
ATOM 3684 O O . ALA B 1 208 ? 18.434 -11.270 -46.831 1.00 19.14 185 ALA B O 1
ATOM 3694 N N . ALA B 1 210 ? 16.683 -11.792 -49.739 1.00 22.23 187 ALA B N 1
ATOM 3695 C CA . ALA B 1 210 ? 16.440 -10.964 -50.936 1.00 22.96 187 ALA B CA 1
ATOM 3696 C C . ALA B 1 210 ? 16.185 -11.816 -52.179 1.00 23.42 187 ALA B C 1
ATOM 3697 O O . ALA B 1 210 ? 16.728 -11.555 -53.258 1.00 22.56 187 ALA B O 1
ATOM 3699 N N . ASN B 1 211 ? 15.365 -12.852 -52.001 1.00 24.76 188 ASN B N 1
ATOM 3700 C CA . ASN B 1 211 ? 14.900 -13.686 -53.102 1.00 26.24 188 ASN B CA 1
ATOM 3701 C C . ASN B 1 211 ? 16.054 -14.422 -53.780 1.00 26.67 188 ASN B C 1
ATOM 3702 O O . ASN B 1 211 ? 16.032 -14.658 -54.992 1.00 27.21 188 ASN B O 1
ATOM 3707 N N . GLY B 1 212 ? 17.072 -14.768 -52.998 1.00 26.84 189 GLY B N 1
ATOM 3708 C CA . GLY B 1 212 ? 18.231 -15.497 -53.509 1.00 27.21 189 GLY B CA 1
ATOM 3709 C C . GLY B 1 212 ? 19.416 -14.632 -53.889 1.00 27.50 189 GLY B C 1
ATOM 3710 O O . GLY B 1 212 ? 20.490 -15.151 -54.169 1.00 27.53 189 GLY B O 1
ATOM 3711 N N . LYS B 1 213 ? 19.241 -13.313 -53.894 1.00 27.78 190 LYS B N 1
ATOM 3712 C CA . LYS B 1 213 ? 20.367 -12.405 -54.145 1.00 28.33 190 LYS B CA 1
ATOM 3713 C C . LYS B 1 213 ? 21.497 -12.551 -53.117 1.00 28.05 190 LYS B C 1
ATOM 3714 O O . LYS B 1 213 ? 22.689 -12.523 -53.482 1.00 28.36 190 LYS B O 1
ATOM 3720 N N . VAL B 1 214 ? 21.126 -12.727 -51.844 1.00 27.03 191 VAL B N 1
ATOM 3721 C CA . VAL B 1 214 ? 22.103 -12.809 -50.756 1.00 26.06 191 VAL B CA 1
ATOM 3722 C C . VAL B 1 214 ? 23.128 -13.940 -50.901 1.00 26.78 191 VAL B C 1
ATOM 3723 O O . VAL B 1 214 ? 24.337 -13.672 -50.856 1.00 26.56 191 VAL B O 1
ATOM 3727 N N . PRO B 1 215 ? 22.664 -15.198 -51.065 1.00 27.22 192 PRO B N 1
ATOM 3728 C CA . PRO B 1 215 ? 23.626 -16.300 -5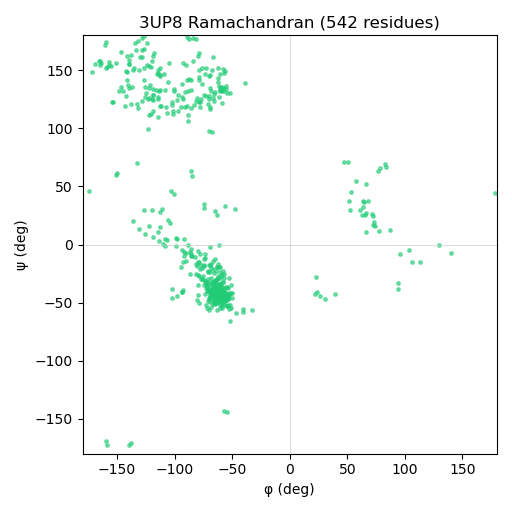1.186 1.00 27.91 192 PRO B CA 1
ATOM 3729 C C . PRO B 1 215 ? 24.624 -16.160 -52.335 1.00 28.55 192 PRO B C 1
ATOM 3730 O O . PRO B 1 215 ? 25.700 -16.751 -52.275 1.00 29.06 192 PRO B O 1
ATOM 3734 N N . ALA B 1 216 ? 24.280 -15.371 -53.351 1.00 29.27 193 ALA B N 1
ATOM 3735 C CA . ALA B 1 216 ? 25.118 -15.199 -54.535 1.00 29.74 193 ALA B CA 1
ATOM 3736 C C . ALA B 1 216 ? 25.965 -13.926 -54.498 1.00 30.42 193 ALA B C 1
ATOM 3737 O O . ALA B 1 216 ? 26.648 -13.596 -55.481 1.00 30.86 193 ALA B O 1
ATOM 3739 N N . ASP B 1 217 ? 25.925 -13.205 -53.376 1.00 30.60 194 ASP B N 1
ATOM 3740 C CA . ASP B 1 217 ? 26.632 -11.929 -53.273 1.00 30.94 194 ASP B CA 1
ATOM 3741 C C . ASP B 1 2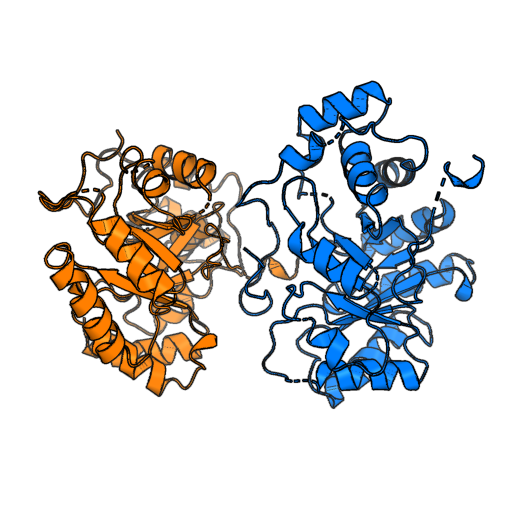17 ? 28.117 -12.145 -52.978 1.00 31.22 194 ASP B C 1
ATOM 3742 O O . ASP B 1 217 ? 28.463 -12.833 -52.014 1.00 31.57 194 ASP B O 1
ATOM 3747 N N . PRO B 1 218 ? 29.004 -11.562 -53.813 1.00 31.48 195 PRO B N 1
ATOM 3748 C CA . PRO B 1 218 ? 30.446 -11.729 -53.585 1.00 31.50 195 PRO B CA 1
ATOM 3749 C C . PRO B 1 218 ? 30.969 -11.072 -52.290 1.00 31.09 195 PRO B C 1
ATOM 3750 O O . PRO B 1 218 ? 31.824 -11.649 -51.620 1.00 31.15 195 PRO B O 1
ATOM 3754 N N . LEU B 1 219 ? 30.445 -9.904 -51.926 1.00 30.89 196 LEU B N 1
ATOM 3755 C CA . LEU B 1 219 ? 30.841 -9.250 -50.670 1.00 30.67 196 LEU B CA 1
ATOM 3756 C C . LEU B 1 219 ? 30.423 -10.064 -49.445 1.00 30.30 196 LEU B C 1
ATOM 3757 O O . LEU B 1 219 ? 31.213 -10.273 -48.515 1.00 30.38 196 LEU B O 1
ATOM 3762 N N . LEU B 1 220 ? 29.179 -10.532 -49.457 1.00 29.50 197 LEU B N 1
ATOM 3763 C CA . LEU B 1 220 ? 28.644 -11.307 -48.350 1.00 29.09 197 LEU B CA 1
ATOM 3764 C C . LEU B 1 220 ? 29.341 -12.649 -48.182 1.00 29.30 197 LEU B C 1
ATOM 3765 O O . LEU B 1 220 ? 29.539 -13.107 -47.062 1.00 28.63 197 LEU B O 1
ATOM 3770 N N . THR B 1 221 ? 29.703 -13.280 -49.296 1.00 29.75 198 THR B N 1
ATOM 3771 C CA . THR B 1 221 ? 30.426 -14.552 -49.257 1.00 30.60 198 THR B CA 1
ATOM 3772 C C . THR B 1 221 ? 31.840 -14.368 -48.691 1.00 30.68 198 THR B C 1
ATOM 3773 O O . THR B 1 221 ? 32.327 -15.208 -47.927 1.00 30.48 198 THR B O 1
ATOM 3777 N N . GLU B 1 222 ? 32.489 -13.269 -49.071 1.00 31.34 199 GLU B N 1
ATOM 3778 C CA . GLU B 1 222 ? 33.826 -12.958 -48.578 1.00 31.85 199 GLU B CA 1
ATOM 3779 C C . GLU B 1 222 ? 33.785 -12.686 -47.076 1.00 31.43 199 GLU B C 1
ATOM 3780 O O . GLU B 1 222 ? 34.568 -13.260 -46.314 1.00 31.36 199 GLU B O 1
ATOM 3786 N N . ILE B 1 223 ? 32.870 -11.813 -46.651 1.00 31.00 200 ILE B N 1
ATOM 3787 C CA . ILE B 1 223 ? 32.713 -11.513 -45.228 1.00 30.71 200 ILE B CA 1
ATOM 3788 C C . ILE B 1 223 ? 32.452 -12.796 -44.435 1.00 30.49 200 ILE B C 1
ATOM 3789 O O . ILE B 1 223 ? 33.045 -13.009 -43.374 1.00 30.19 200 ILE B O 1
ATOM 3794 N N . GLY B 1 224 ? 31.590 -13.659 -44.977 1.00 30.31 201 GLY B N 1
ATOM 3795 C CA . GLY B 1 224 ? 31.286 -14.959 -44.374 1.00 30.33 201 GLY B CA 1
ATOM 3796 C C . GLY B 1 224 ? 32.516 -15.826 -44.165 1.00 30.51 201 GLY B C 1
ATOM 3797 O O . GLY B 1 224 ? 32.691 -16.408 -43.090 1.00 29.57 201 GLY B O 1
ATOM 3798 N N . GLY B 1 225 ? 33.361 -15.906 -45.200 1.00 31.00 202 GLY B N 1
ATOM 3799 C CA . GLY B 1 225 ? 34.626 -16.652 -45.146 1.00 31.30 202 GLY B CA 1
ATOM 3800 C C . GLY B 1 225 ? 35.483 -16.311 -43.929 1.00 31.65 202 GLY B C 1
ATOM 3801 O O . GLY B 1 225 ? 36.058 -17.200 -43.305 1.00 31.97 202 GLY B O 1
ATOM 3802 N N . ARG B 1 226 ? 35.553 -15.024 -43.595 1.00 31.86 203 ARG B N 1
ATOM 3803 C CA . ARG B 1 226 ? 36.301 -14.536 -42.431 1.00 32.15 203 ARG B CA 1
ATOM 3804 C C . ARG B 1 226 ? 35.775 -15.071 -41.097 1.00 31.80 203 ARG B C 1
ATOM 3805 O O . ARG B 1 226 ? 36.532 -15.178 -40.130 1.00 31.70 203 ARG B O 1
ATOM 3813 N N . HIS B 1 227 ? 34.483 -15.401 -41.048 1.00 30.93 204 HIS B N 1
ATOM 3814 C CA . HIS B 1 227 ? 33.840 -15.842 -39.806 1.00 30.23 204 HIS B CA 1
ATOM 3815 C C . HIS B 1 227 ? 33.501 -17.329 -39.810 1.00 29.70 204 HIS B C 1
ATOM 3816 O O . HIS B 1 227 ? 32.966 -17.852 -38.832 1.00 29.67 204 HIS B O 1
ATOM 3823 N N . GLY B 1 228 ? 33.804 -18.009 -40.914 1.00 29.31 205 GLY B N 1
ATOM 3824 C CA . GLY B 1 228 ? 33.385 -19.396 -41.090 1.00 28.32 205 GLY B CA 1
ATOM 3825 C C . GLY B 1 228 ? 31.872 -19.484 -41.245 1.00 27.63 205 GLY B C 1
ATOM 3826 O O . GLY B 1 228 ? 31.233 -20.397 -40.733 1.00 27.27 205 GLY B O 1
ATOM 3827 N N . LYS B 1 229 ? 31.297 -18.510 -41.939 1.00 26.98 206 LYS B N 1
ATOM 3828 C CA . LYS B 1 229 ? 29.849 -18.445 -42.083 1.00 26.16 206 LYS B CA 1
ATOM 3829 C C . LYS B 1 229 ? 29.465 -18.300 -43.545 1.00 25.53 206 LYS B C 1
ATOM 3830 O O . LYS B 1 229 ? 30.291 -17.925 -44.374 1.00 25.41 206 LYS B O 1
ATOM 3836 N N . THR B 1 230 ? 28.208 -18.606 -43.861 1.00 24.73 207 THR B N 1
ATOM 3837 C CA . THR B 1 230 ? 27.703 -18.428 -45.224 1.00 23.50 207 THR B CA 1
ATOM 3838 C C . THR B 1 230 ? 27.253 -16.998 -45.442 1.00 23.60 207 THR B C 1
ATOM 3839 O O . THR B 1 230 ? 26.961 -16.280 -44.480 1.00 23.81 207 THR B O 1
ATOM 3843 N N . ALA B 1 231 ? 27.201 -16.575 -46.702 1.00 23.28 208 ALA B N 1
ATOM 3844 C CA . ALA B 1 231 ? 26.627 -15.274 -47.057 1.00 22.97 208 ALA B CA 1
ATOM 3845 C C . ALA B 1 231 ? 25.229 -15.074 -46.458 1.00 22.66 208 ALA B C 1
ATOM 3846 O O . ALA B 1 231 ? 24.852 -13.950 -46.080 1.00 22.54 208 ALA B O 1
ATOM 3848 N N . ALA B 1 232 ? 24.469 -16.164 -46.368 1.00 21.87 209 ALA B N 1
ATOM 3849 C CA . ALA B 1 232 ? 23.133 -16.129 -45.783 1.00 21.27 209 ALA B CA 1
ATOM 3850 C C . ALA B 1 232 ? 23.216 -15.751 -44.299 1.00 21.00 209 ALA B C 1
ATOM 3851 O O . ALA B 1 232 ? 22.456 -14.900 -43.820 1.00 20.62 209 ALA B O 1
ATOM 3853 N N . GLN B 1 233 ? 24.149 -16.375 -43.584 1.00 20.32 210 GLN B N 1
ATOM 3854 C CA . GLN B 1 233 ? 24.305 -16.133 -42.151 1.00 20.09 210 GLN B CA 1
ATOM 3855 C C . GLN B 1 233 ? 24.807 -14.723 -41.893 1.00 20.03 210 GLN B C 1
ATOM 3856 O O . GLN B 1 233 ? 24.436 -14.122 -40.887 1.00 20.41 210 GLN B O 1
ATOM 3862 N N . VAL B 1 234 ? 25.613 -14.190 -42.814 1.00 19.42 211 VAL B N 1
ATOM 3863 C CA . VAL B 1 234 ? 26.096 -12.804 -42.722 1.00 19.90 211 VAL B CA 1
ATOM 3864 C C . VAL B 1 234 ? 24.929 -11.809 -42.818 1.00 19.47 211 VAL B C 1
ATOM 3865 O O . VAL B 1 234 ? 24.833 -10.878 -42.012 1.00 19.90 211 VAL B O 1
ATOM 3869 N N . ALA B 1 235 ? 24.042 -12.024 -43.789 1.00 19.14 212 ALA B N 1
ATOM 3870 C CA . ALA B 1 235 ? 22.864 -11.180 -43.956 1.00 18.72 212 ALA B CA 1
ATOM 3871 C C . ALA B 1 235 ? 21.957 -11.219 -42.734 1.00 18.16 212 ALA B C 1
ATOM 3872 O O . ALA B 1 235 ? 21.517 -10.175 -42.254 1.00 18.79 212 ALA B O 1
ATOM 3874 N N . LEU B 1 236 ? 21.672 -12.416 -42.232 1.00 17.83 213 LEU B N 1
ATOM 3875 C CA . LEU B 1 236 ? 20.854 -12.569 -41.020 1.00 17.61 213 LEU B CA 1
ATOM 3876 C C . LEU B 1 236 ? 21.500 -11.874 -39.816 1.00 17.79 213 LEU B C 1
ATOM 3877 O O . LEU B 1 236 ? 20.812 -11.214 -39.009 1.00 17.74 213 LEU B O 1
ATOM 3882 N N . ARG B 1 237 ? 22.818 -12.012 -39.704 1.00 17.44 214 ARG B N 1
ATOM 3883 C CA . ARG B 1 237 ? 23.560 -11.381 -38.621 1.00 17.48 214 ARG B CA 1
ATOM 3884 C C . ARG B 1 237 ? 23.523 -9.858 -38.725 1.00 17.85 214 ARG B C 1
ATOM 3885 O O . ARG B 1 237 ? 23.311 -9.180 -37.722 1.00 17.92 214 ARG B O 1
ATOM 3893 N N . TRP B 1 238 ? 23.730 -9.340 -39.936 1.00 18.28 215 TRP B N 1
ATOM 3894 C CA . TRP B 1 238 ? 23.673 -7.918 -40.213 1.00 19.12 215 TRP B CA 1
ATOM 3895 C C . TRP B 1 238 ? 22.341 -7.301 -39.756 1.00 19.09 215 TRP B C 1
ATOM 3896 O O . TRP B 1 238 ? 22.314 -6.180 -39.257 1.00 19.23 215 TRP B O 1
ATOM 3907 N N . LEU B 1 239 ? 21.250 -8.045 -39.900 1.00 18.93 216 LEU B N 1
ATOM 3908 C CA . LEU B 1 239 ? 19.941 -7.582 -39.426 1.00 18.63 216 LEU B CA 1
ATOM 3909 C C . LEU B 1 239 ? 19.844 -7.596 -37.895 1.00 19.14 216 LEU B C 1
ATOM 3910 O O . LEU B 1 239 ? 19.597 -6.559 -37.256 1.00 18.94 216 LEU B O 1
ATOM 3915 N N . VAL B 1 240 ? 20.118 -8.756 -37.314 1.00 19.07 217 VAL B N 1
ATOM 3916 C CA . VAL B 1 240 ? 19.956 -9.001 -35.887 1.00 19.41 217 VAL B CA 1
ATOM 3917 C C . VAL B 1 240 ? 20.973 -8.205 -35.029 1.00 19.64 217 VAL B C 1
ATOM 3918 O O . VAL B 1 240 ? 20.746 -7.954 -33.832 1.00 18.98 217 VAL B O 1
ATOM 3922 N N . GLN B 1 241 ? 22.064 -7.778 -35.664 1.00 19.02 218 GLN B N 1
ATOM 3923 C CA . GLN B 1 241 ? 23.099 -6.997 -34.987 1.00 19.80 218 GLN B CA 1
ATOM 3924 C C . GLN B 1 241 ? 22.724 -5.514 -34.883 1.00 19.83 218 GLN B C 1
ATOM 3925 O O . GLN B 1 241 ? 23.320 -4.798 -34.096 1.00 19.63 218 GLN B O 1
ATOM 3931 N N . GLN B 1 242 ? 21.754 -5.056 -35.675 1.00 19.80 219 GLN B N 1
ATOM 3932 C CA . GLN B 1 242 ? 21.264 -3.681 -35.565 1.00 20.83 219 GLN B CA 1
ATOM 3933 C C . GLN B 1 242 ? 20.303 -3.544 -34.389 1.00 21.55 219 GLN B C 1
ATOM 3934 O O . GLN B 1 242 ? 19.532 -4.469 -34.078 1.00 20.91 219 GLN B O 1
ATOM 3940 N N . GLN B 1 243 ? 20.360 -2.389 -33.731 1.00 22.15 220 GLN B N 1
ATOM 3941 C CA . GLN B 1 243 ? 19.463 -2.083 -32.622 1.00 22.81 220 GLN B CA 1
ATOM 3942 C C . GLN B 1 243 ? 18.014 -2.105 -33.081 1.00 21.45 220 GLN B C 1
ATOM 3943 O O . GLN B 1 243 ? 17.687 -1.513 -34.097 1.00 21.45 220 GLN B O 1
ATOM 3949 N N . ASP B 1 244 ? 17.163 -2.794 -32.330 1.00 20.80 221 ASP B N 1
ATOM 3950 C CA . ASP B 1 244 ? 15.701 -2.794 -32.554 1.00 20.44 221 ASP B CA 1
ATOM 3951 C C . ASP B 1 244 ? 15.232 -3.597 -33.783 1.00 19.47 221 ASP B C 1
ATOM 3952 O O . ASP B 1 244 ? 14.127 -3.388 -34.271 1.00 18.59 221 ASP B O 1
ATOM 3957 N N . VAL B 1 245 ? 16.066 -4.514 -34.278 1.00 18.69 222 VAL B N 1
ATOM 3958 C CA . VAL B 1 245 ? 15.726 -5.300 -35.480 1.00 17.86 222 VAL B CA 1
ATOM 3959 C C . VAL B 1 245 ? 15.543 -6.789 -35.165 1.00 18.17 222 VAL B C 1
ATOM 3960 O O . VAL B 1 245 ? 16.353 -7.402 -34.468 1.00 17.64 222 VAL B O 1
ATOM 3964 N N . ILE B 1 246 ? 14.452 -7.341 -35.675 1.00 17.84 223 ILE B N 1
ATOM 3965 C CA . ILE B 1 246 ? 14.112 -8.746 -35.552 1.00 17.83 223 ILE B CA 1
ATOM 3966 C C . ILE B 1 246 ? 14.198 -9.344 -36.958 1.00 18.05 223 ILE B C 1
ATOM 3967 O O . ILE B 1 246 ? 13.900 -8.673 -37.935 1.00 17.69 223 ILE B O 1
ATOM 3972 N N . VAL B 1 247 ? 14.630 -10.593 -37.072 1.00 18.28 224 VAL B N 1
ATOM 3973 C CA . VAL B 1 247 ? 14.643 -11.215 -38.387 1.00 18.72 224 VAL B CA 1
ATOM 3974 C C . VAL B 1 247 ? 13.804 -12.493 -38.436 1.00 19.45 224 VAL B C 1
ATOM 3975 O O . VAL B 1 247 ? 13.842 -13.308 -37.526 1.00 18.51 224 VAL B O 1
ATOM 3979 N N . LEU B 1 248 ? 13.039 -12.635 -39.515 1.00 20.37 225 LEU B N 1
ATOM 3980 C CA . LEU B 1 248 ? 12.327 -13.873 -39.815 1.00 22.27 225 LEU B CA 1
ATOM 3981 C C . LEU B 1 248 ? 13.090 -14.676 -40.865 1.00 24.41 225 LEU B C 1
ATOM 3982 O O . LEU B 1 248 ? 13.519 -14.139 -41.889 1.00 23.81 225 LEU B O 1
ATOM 3987 N N . SER B 1 249 ? 13.272 -15.962 -40.608 1.00 27.09 226 SER B N 1
ATOM 3988 C CA . SER B 1 249 ? 13.911 -16.823 -41.587 1.00 30.60 226 SER B CA 1
ATOM 3989 C C . SER B 1 249 ? 12.880 -17.764 -42.186 1.00 32.44 226 SER B C 1
ATOM 3990 O O . SER B 1 249 ? 11.929 -18.165 -41.507 1.00 32.95 226 SER B O 1
ATOM 3993 N N . LYS B 1 250 ? 13.077 -18.090 -43.463 1.00 34.97 227 LYS B N 1
ATOM 3994 C CA . LYS B 1 250 ? 12.276 -19.085 -44.173 1.00 37.21 227 LYS B CA 1
ATOM 3995 C C . LYS B 1 250 ? 13.136 -20.327 -44.383 1.00 38.75 227 LYS B C 1
ATOM 3996 O O . LYS B 1 250 ? 14.177 -20.268 -45.038 1.00 38.66 227 LYS B O 1
ATOM 4002 N N . THR B 1 251 ? 12.711 -21.449 -43.807 1.00 40.85 228 THR B N 1
ATOM 4003 C CA . THR B 1 251 ? 13.485 -22.692 -43.903 1.00 42.89 228 THR B CA 1
ATOM 4004 C C . THR B 1 251 ? 12.626 -23.884 -44.309 1.00 43.90 228 THR B C 1
ATOM 4005 O O . THR B 1 251 ? 11.692 -24.261 -43.596 1.00 44.11 228 THR B O 1
ATOM 4009 N N . ALA B 1 252 ? 12.955 -24.460 -45.464 1.00 45.03 229 ALA B N 1
ATOM 4010 C CA . ALA B 1 252 ? 12.237 -25.613 -45.999 1.00 46.05 229 ALA B CA 1
ATOM 4011 C C . ALA B 1 252 ? 13.104 -26.874 -46.051 1.00 46.69 229 ALA B C 1
ATOM 4012 O O . ALA B 1 252 ? 12.718 -27.870 -46.668 1.00 47.02 229 ALA B O 1
ATOM 4014 N N . THR B 1 253 ? 14.277 -26.820 -45.422 1.00 47.06 230 THR B N 1
ATOM 4015 C CA . THR B 1 253 ? 15.123 -28.006 -45.225 1.00 47.45 230 THR B CA 1
ATOM 4016 C C . THR B 1 253 ? 15.760 -27.956 -43.838 1.00 47.59 230 THR B C 1
ATOM 4017 O O . THR B 1 253 ? 15.811 -26.892 -43.211 1.00 47.66 230 THR B O 1
ATOM 4021 N N . GLU B 1 254 ? 16.250 -29.102 -43.369 1.00 47.57 231 GLU B N 1
ATOM 4022 C CA . GLU B 1 254 ? 16.920 -29.188 -42.075 1.00 47.59 231 GLU B CA 1
ATOM 4023 C C . GLU B 1 254 ? 18.296 -28.521 -42.110 1.00 47.22 231 GLU B C 1
ATOM 4024 O O . GLU B 1 254 ? 18.741 -27.944 -41.111 1.00 47.28 231 GLU B O 1
ATOM 4030 N N . ALA B 1 255 ? 18.965 -28.604 -43.257 1.00 46.55 232 ALA B N 1
ATOM 4031 C CA . ALA B 1 255 ? 20.258 -27.954 -43.438 1.00 46.21 232 ALA B CA 1
ATOM 4032 C C . ALA B 1 255 ? 20.153 -26.446 -43.178 1.00 45.82 232 ALA B C 1
ATOM 4033 O O . ALA B 1 255 ? 20.910 -25.886 -42.379 1.00 45.73 232 ALA B O 1
ATOM 4035 N N . ARG B 1 256 ? 19.199 -25.803 -43.844 1.00 45.13 233 ARG B N 1
ATOM 4036 C CA . ARG B 1 256 ? 18.991 -24.365 -43.703 1.00 44.64 233 ARG B CA 1
ATOM 4037 C C . ARG B 1 256 ? 18.506 -23.989 -42.299 1.00 43.36 233 ARG B C 1
ATOM 4038 O O . ARG B 1 256 ? 18.833 -22.911 -41.804 1.00 43.40 233 ARG B O 1
ATOM 4046 N N . LEU B 1 257 ? 17.741 -24.880 -41.667 1.00 41.90 234 LEU B N 1
ATOM 4047 C CA . LEU B 1 257 ? 17.274 -24.682 -40.287 1.00 40.69 234 LEU B CA 1
ATOM 4048 C C . LEU B 1 257 ? 18.397 -24.407 -39.298 1.00 39.45 234 LEU B C 1
ATOM 4049 O O . LEU B 1 257 ? 18.353 -23.420 -38.557 1.00 39.07 234 LEU B O 1
ATOM 4054 N N . LYS B 1 258 ? 19.395 -25.286 -39.294 1.00 37.81 235 LYS B N 1
ATOM 4055 C CA . LYS B 1 258 ? 20.494 -25.209 -38.337 1.00 36.60 235 LYS B CA 1
ATOM 4056 C C . LYS B 1 258 ? 21.391 -24.023 -38.647 1.00 35.32 235 LYS B C 1
ATOM 4057 O O . LYS B 1 258 ? 21.849 -23.328 -37.742 1.00 34.66 235 LYS B O 1
ATOM 4063 N N . GLU B 1 259 ? 21.621 -23.799 -39.936 1.00 33.89 236 GLU B N 1
ATOM 4064 C CA . GLU B 1 259 ? 22.433 -22.690 -40.413 1.00 32.91 236 GLU B CA 1
ATOM 4065 C C . GLU B 1 259 ? 21.840 -21.338 -39.991 1.00 31.92 236 GLU B C 1
ATOM 4066 O O . GLU B 1 259 ? 22.550 -20.484 -39.464 1.00 31.39 236 GLU B O 1
ATOM 4072 N N . ASN B 1 260 ? 20.541 -21.163 -40.211 1.00 30.80 237 ASN B N 1
ATOM 4073 C CA . ASN B 1 260 ? 19.866 -19.902 -39.876 1.00 30.46 237 ASN B CA 1
ATOM 4074 C C . ASN B 1 260 ? 19.848 -19.615 -38.374 1.00 29.48 237 ASN B C 1
ATOM 4075 O O . ASN B 1 260 ? 19.865 -18.458 -37.947 1.00 28.93 237 ASN B O 1
ATOM 4080 N N . PHE B 1 261 ? 19.816 -20.680 -37.579 1.00 28.49 238 PHE B N 1
ATOM 4081 C CA . PHE B 1 261 ? 19.770 -20.563 -36.131 1.00 27.45 238 PHE B CA 1
ATOM 4082 C C . PHE B 1 261 ? 21.132 -20.170 -35.573 1.00 26.90 238 PHE B C 1
ATOM 4083 O O . PHE B 1 261 ? 21.208 -19.549 -34.506 1.00 26.72 238 PHE B O 1
ATOM 4091 N N . ALA B 1 262 ? 22.197 -20.532 -36.289 1.00 25.42 239 ALA B N 1
ATOM 4092 C CA . ALA B 1 262 ? 23.566 -20.315 -35.819 1.00 25.01 239 ALA B CA 1
ATOM 4093 C C . ALA B 1 262 ? 24.084 -18.918 -36.176 1.00 24.52 239 ALA B C 1
ATOM 4094 O O . ALA B 1 262 ? 25.047 -18.777 -36.931 1.00 24.44 239 ALA B O 1
ATOM 4096 N N . ILE B 1 263 ? 23.439 -17.882 -35.634 1.00 24.00 240 ILE B N 1
ATOM 4097 C CA . ILE B 1 263 ? 23.805 -16.494 -35.956 1.00 23.80 240 ILE B CA 1
ATOM 4098 C C . ILE B 1 263 ? 24.117 -15.637 -34.708 1.00 24.32 240 ILE B C 1
ATOM 4099 O O . ILE B 1 263 ? 24.281 -14.425 -34.805 1.00 24.23 240 ILE B O 1
ATOM 4104 N N . PHE B 1 264 ? 24.212 -16.274 -33.544 1.00 25.24 241 PHE B N 1
ATOM 4105 C CA . PHE B 1 264 ? 24.525 -15.556 -32.305 1.00 25.58 241 PHE B CA 1
ATOM 4106 C C . PHE B 1 264 ? 25.881 -15.928 -31.716 1.00 26.52 241 PHE B C 1
ATOM 4107 O O . PHE B 1 264 ? 26.273 -15.429 -30.657 1.00 26.81 241 PHE B O 1
ATOM 4115 N N . ASP B 1 265 ? 26.608 -16.780 -32.431 1.00 27.45 242 ASP B N 1
ATOM 4116 C CA . ASP B 1 265 ? 27.934 -17.217 -32.001 1.00 28.14 242 ASP B CA 1
ATOM 4117 C C . ASP B 1 265 ? 29.040 -16.423 -32.691 1.00 28.13 242 ASP B C 1
ATOM 4118 O O . ASP B 1 265 ? 30.219 -16.704 -32.506 1.00 28.21 242 ASP B O 1
ATOM 4123 N N . PHE B 1 266 ? 28.651 -15.422 -33.481 1.00 27.82 243 PHE B N 1
ATOM 4124 C CA . PHE B 1 266 ? 29.601 -14.529 -34.137 1.00 27.47 243 PHE B CA 1
ATOM 4125 C C . PHE B 1 266 ? 29.025 -13.112 -34.251 1.00 27.66 243 PHE B C 1
ATOM 4126 O O . PHE B 1 266 ? 27.828 -12.902 -34.033 1.00 27.56 243 PHE B O 1
ATOM 4134 N N . ALA B 1 267 ? 29.877 -12.141 -34.560 1.00 27.50 244 ALA B N 1
ATOM 4135 C CA . ALA B 1 267 ? 29.438 -10.761 -34.759 1.00 27.90 244 ALA B CA 1
ATOM 4136 C C . ALA B 1 267 ? 30.209 -10.126 -35.911 1.00 28.02 244 ALA B C 1
ATOM 4137 O O . ALA B 1 267 ? 31.403 -10.380 -36.081 1.00 28.65 244 ALA B O 1
ATOM 4139 N N . LEU B 1 268 ? 29.529 -9.321 -36.716 1.00 27.79 245 LEU B N 1
ATOM 4140 C CA . LEU B 1 268 ? 30.204 -8.596 -37.775 1.00 28.13 245 LEU B CA 1
ATOM 4141 C C . LEU B 1 268 ? 30.959 -7.413 -37.162 1.00 29.10 245 LEU B C 1
ATOM 4142 O O . LEU B 1 268 ? 30.554 -6.898 -36.115 1.00 28.14 245 LEU B O 1
ATOM 4147 N N . THR B 1 269 ? 32.051 -7.006 -37.811 1.00 30.14 246 THR B N 1
ATOM 4148 C CA . THR B 1 269 ? 32.839 -5.851 -37.365 1.00 31.46 246 THR B CA 1
ATOM 4149 C C . THR B 1 269 ? 32.171 -4.551 -37.792 1.00 32.60 246 THR B C 1
ATOM 4150 O O . THR B 1 269 ? 31.286 -4.553 -38.655 1.00 32.43 246 THR B O 1
ATOM 4154 N N . ARG B 1 270 ? 32.608 -3.439 -37.197 1.00 33.56 247 ARG B N 1
ATOM 4155 C CA . ARG B 1 270 ? 32.121 -2.112 -37.571 1.00 34.75 247 ARG B CA 1
ATOM 4156 C C . ARG B 1 270 ? 32.285 -1.882 -39.083 1.00 34.58 247 ARG B C 1
ATOM 4157 O O . ARG B 1 270 ? 31.350 -1.430 -39.750 1.00 34.65 247 ARG B O 1
ATOM 4165 N N . GLU B 1 271 ? 33.458 -2.225 -39.611 1.00 34.72 248 GLU B N 1
ATOM 4166 C CA . GLU B 1 271 ? 33.750 -2.108 -41.043 1.00 35.09 248 GLU B CA 1
ATOM 4167 C C . GLU B 1 271 ? 32.803 -2.973 -41.889 1.00 34.18 248 GLU B C 1
ATOM 4168 O O . GLU B 1 271 ? 32.279 -2.519 -42.908 1.00 34.14 248 GLU B O 1
ATOM 4174 N N . GLU B 1 272 ? 32.582 -4.212 -41.456 1.00 32.84 249 GLU B N 1
ATOM 4175 C CA . GLU B 1 272 ? 31.699 -5.126 -42.185 1.00 31.68 249 GLU B CA 1
ATOM 4176 C C . GLU B 1 272 ? 30.249 -4.642 -42.185 1.00 30.58 249 GLU B C 1
ATOM 4177 O O . GLU B 1 272 ? 29.595 -4.679 -43.224 1.00 29.67 249 GLU B O 1
ATOM 4191 N N . ALA B 1 274 ? 29.342 -1.619 -42.038 1.00 29.48 251 ALA B N 1
ATOM 4192 C CA . ALA B 1 274 ? 29.379 -0.482 -42.964 1.00 29.49 251 ALA B CA 1
ATOM 4193 C C . ALA B 1 274 ? 29.374 -0.930 -44.427 1.00 29.39 251 ALA B C 1
ATOM 4194 O O . ALA B 1 274 ? 28.635 -0.376 -45.252 1.00 29.22 251 ALA B O 1
ATOM 4196 N N . ALA B 1 275 ? 30.183 -1.945 -44.739 1.00 29.47 252 ALA B N 1
ATOM 4197 C CA . ALA B 1 275 ? 30.276 -2.488 -46.103 1.00 29.69 252 ALA B CA 1
ATOM 4198 C C . ALA B 1 275 ? 28.955 -3.064 -46.619 1.00 29.71 252 ALA B C 1
ATOM 4199 O O . ALA B 1 275 ? 28.612 -2.899 -47.794 1.00 29.64 252 ALA B O 1
ATOM 4201 N N . VAL B 1 276 ? 28.222 -3.746 -45.741 1.00 29.68 253 VAL B N 1
ATOM 4202 C CA . VAL B 1 276 ? 26.972 -4.392 -46.125 1.00 29.46 253 VAL B CA 1
ATOM 4203 C C . VAL B 1 276 ? 25.906 -3.332 -46.376 1.00 30.10 253 VAL B C 1
ATOM 4204 O O . VAL B 1 276 ? 25.129 -3.427 -47.322 1.00 29.29 253 VAL B O 1
ATOM 4208 N N . ARG B 1 277 ? 25.918 -2.298 -45.541 1.00 31.30 254 ARG B N 1
ATOM 4209 C CA . ARG B 1 277 ? 24.991 -1.175 -45.655 1.00 32.57 254 ARG B CA 1
ATOM 4210 C C . ARG B 1 277 ? 25.093 -0.496 -47.031 1.00 32.64 254 ARG B C 1
ATOM 4211 O O . ARG B 1 277 ? 24.085 -0.015 -47.563 1.00 32.93 254 ARG B O 1
ATOM 4219 N N . GLU B 1 278 ? 26.299 -0.506 -47.610 1.00 32.70 255 GLU B N 1
ATOM 4220 C CA . GLU B 1 278 ? 26.576 0.056 -48.953 1.00 33.09 255 GLU B CA 1
ATOM 4221 C C . GLU B 1 278 ? 25.963 -0.730 -50.126 1.00 32.48 255 GLU B C 1
ATOM 4222 O O . GLU B 1 278 ? 26.111 -0.336 -51.288 1.00 32.57 255 GLU B O 1
ATOM 4228 N N . LEU B 1 279 ? 25.293 -1.843 -49.835 1.00 31.26 256 LEU B N 1
ATOM 4229 C CA . LEU B 1 279 ? 24.700 -2.663 -50.893 1.00 30.22 256 LEU B CA 1
ATOM 4230 C C . LEU B 1 279 ? 23.313 -2.164 -51.289 1.00 29.27 256 LEU B C 1
ATOM 4231 O O . LEU B 1 279 ? 22.765 -2.608 -52.289 1.00 29.01 256 LEU B O 1
ATOM 4236 N N . ALA B 1 280 ? 22.766 -1.225 -50.516 1.00 28.85 257 ALA B N 1
ATOM 4237 C CA . ALA B 1 280 ? 21.428 -0.682 -50.767 1.00 28.64 257 ALA B CA 1
ATOM 4238 C C . ALA B 1 280 ? 21.319 -0.044 -52.151 1.00 28.95 257 ALA B C 1
ATOM 4239 O O . ALA B 1 280 ? 22.211 0.683 -52.584 1.00 28.16 257 ALA B O 1
ATOM 4241 N N . ARG B 1 281 ? 20.219 -0.350 -52.835 1.00 29.04 258 ARG B N 1
ATOM 4242 C CA . ARG B 1 281 ? 19.963 0.114 -54.198 1.00 29.44 258 ARG B CA 1
ATOM 4243 C C . ARG B 1 281 ? 18.553 0.712 -54.280 1.00 28.79 258 ARG B C 1
ATOM 4244 O O . ARG B 1 281 ? 17.657 0.284 -53.544 1.00 28.02 258 ARG B O 1
ATOM 4252 N N . PRO B 1 282 ? 18.341 1.696 -55.182 1.00 28.31 259 PRO B N 1
ATOM 4253 C CA . PRO B 1 282 ? 17.014 2.324 -55.302 1.00 28.18 259 PRO B CA 1
ATOM 4254 C C . PRO B 1 282 ? 15.929 1.348 -55.761 1.00 27.54 259 PRO B C 1
ATOM 4255 O O . PRO B 1 282 ? 14.744 1.587 -55.534 1.00 27.87 259 PRO B O 1
ATOM 4259 N N . ASN B 1 283 ? 16.336 0.270 -56.422 1.00 27.20 260 ASN B N 1
ATOM 4260 C CA . ASN B 1 283 ? 15.384 -0.708 -56.930 1.00 26.71 260 ASN B CA 1
ATOM 4261 C C . ASN B 1 283 ? 15.503 -2.050 -56.205 1.00 25.66 260 ASN B C 1
ATOM 4262 O O . ASN B 1 283 ? 15.201 -3.104 -56.775 1.00 25.05 260 ASN B O 1
ATOM 4267 N N . GLY B 1 284 ? 15.949 -2.000 -54.950 1.00 24.81 261 GLY B N 1
ATOM 4268 C CA . GLY B 1 284 ? 16.132 -3.207 -54.147 1.00 23.38 261 GLY B CA 1
ATOM 4269 C C . GLY B 1 284 ? 14.836 -3.826 -53.641 1.00 22.58 261 GLY B C 1
ATOM 4270 O O . GLY B 1 284 ? 14.830 -4.991 -53.237 1.00 22.24 261 GLY B O 1
ATOM 4271 N N . ARG B 1 285 ? 13.741 -3.063 -53.639 1.00 21.19 262 ARG B N 1
ATOM 4272 C CA . ARG B 1 285 ? 12.484 -3.588 -53.096 1.00 21.04 262 ARG B CA 1
ATOM 4273 C C . ARG B 1 285 ? 11.884 -4.690 -53.975 1.00 21.17 262 ARG B C 1
ATOM 4274 O O . ARG B 1 285 ? 11.829 -4.559 -55.191 1.00 21.27 262 ARG B O 1
ATOM 4282 N N . ILE B 1 286 ? 11.447 -5.771 -53.338 1.00 21.14 263 ILE B N 1
ATOM 4283 C CA . ILE B 1 286 ? 10.911 -6.941 -54.041 1.00 20.61 263 ILE B CA 1
ATOM 4284 C C . ILE B 1 286 ? 9.390 -6.964 -53.972 1.00 20.30 263 ILE B C 1
ATOM 4285 O O . ILE B 1 286 ? 8.720 -7.191 -54.981 1.00 20.50 263 ILE B O 1
ATOM 4290 N N . VAL B 1 287 ? 8.845 -6.728 -52.780 1.00 19.76 264 VAL B N 1
ATOM 4291 C CA . VAL B 1 287 ? 7.401 -6.827 -52.561 1.00 19.11 264 VAL B CA 1
ATOM 4292 C C . VAL B 1 287 ? 6.728 -5.459 -52.644 1.00 19.40 264 VAL B C 1
ATOM 4293 O O . VAL B 1 287 ? 6.980 -4.577 -51.810 1.00 19.65 264 VAL B O 1
ATOM 4297 N N . ASN B 1 288 ? 5.870 -5.281 -53.647 1.00 18.68 265 ASN B N 1
ATOM 4298 C CA . ASN B 1 288 ? 5.252 -3.991 -53.897 1.00 18.81 265 ASN B CA 1
ATOM 4299 C C . ASN B 1 288 ? 3.862 -4.130 -54.538 1.00 18.70 265 ASN B C 1
ATOM 4300 O O . ASN B 1 288 ? 3.649 -3.649 -55.640 1.00 18.05 265 ASN B O 1
ATOM 4305 N N . PRO B 1 289 ? 2.921 -4.800 -53.850 1.00 18.89 266 PRO B N 1
ATOM 4306 C CA . PRO B 1 289 ? 1.607 -5.033 -54.449 1.00 19.64 266 PRO B CA 1
ATOM 4307 C C . PRO B 1 289 ? 0.779 -3.754 -54.577 1.00 20.44 266 PRO B C 1
ATOM 4308 O O . PRO B 1 289 ? 0.576 -3.032 -53.590 1.00 20.76 266 PRO B O 1
ATOM 4312 N N . GLN B 1 290 ? 0.323 -3.465 -55.791 1.00 21.23 267 GLN B N 1
ATOM 4313 C CA . GLN B 1 290 ? -0.452 -2.242 -56.040 1.00 22.40 267 GLN B CA 1
ATOM 4314 C C . GLN B 1 290 ? -1.725 -2.261 -55.206 1.00 23.17 267 GLN B C 1
ATOM 4315 O O . GLN B 1 290 ? -2.423 -3.272 -55.160 1.00 22.52 267 GLN B O 1
ATOM 4321 N N . GLY B 1 291 ? -2.008 -1.149 -54.531 1.00 24.04 268 GLY B N 1
ATOM 4322 C CA . GLY B 1 291 ? -3.201 -1.058 -53.693 1.00 25.36 268 GLY B CA 1
ATOM 4323 C C . GLY B 1 291 ? -2.979 -1.398 -52.230 1.00 26.02 268 GLY B C 1
ATOM 4324 O O . GLY B 1 291 ? -3.647 -0.839 -51.360 1.00 26.81 268 GLY B O 1
ATOM 4325 N N . LEU B 1 292 ? -2.066 -2.332 -51.961 1.00 25.74 269 LEU B N 1
ATOM 4326 C CA . LEU B 1 292 ? -1.731 -2.725 -50.593 1.00 25.53 269 LEU B CA 1
ATOM 4327 C C . LEU B 1 292 ? -0.529 -1.928 -50.093 1.00 25.76 269 LEU B C 1
ATOM 4328 O O . LEU B 1 292 ? -0.479 -1.512 -48.930 1.00 25.28 269 LEU B O 1
ATOM 4333 N N . ALA B 1 293 ? 0.451 -1.746 -50.973 1.00 25.50 270 ALA B N 1
ATOM 4334 C CA . ALA B 1 293 ? 1.655 -1.001 -50.630 1.00 25.76 270 ALA B CA 1
ATOM 4335 C C . ALA B 1 293 ? 1.329 0.482 -50.480 1.00 26.44 270 ALA B C 1
ATOM 4336 O O . ALA B 1 293 ? 0.465 1.000 -51.183 1.00 26.28 270 ALA B O 1
ATOM 4338 N N . PRO B 1 294 ? 2.007 1.172 -49.550 1.00 26.90 271 PRO B N 1
ATOM 4339 C CA . PRO B 1 294 ? 1.806 2.615 -49.479 1.00 27.24 271 PRO B CA 1
ATOM 4340 C C . PRO B 1 294 ? 2.809 3.304 -50.397 1.00 27.41 271 PRO B C 1
ATOM 4341 O O . PRO B 1 294 ? 3.628 2.639 -51.035 1.00 27.05 271 PRO B O 1
ATOM 4345 N N . GLU B 1 295 ? 2.740 4.628 -50.461 1.00 27.82 272 GLU B N 1
ATOM 4346 C CA . GLU B 1 295 ? 3.814 5.419 -51.019 1.00 28.63 272 GLU B CA 1
ATOM 4347 C C . GLU B 1 295 ? 5.007 5.282 -50.062 1.00 28.50 272 GLU B C 1
ATOM 4348 O O . GLU B 1 295 ? 5.073 5.972 -49.043 1.00 28.26 272 GLU B O 1
ATOM 4354 N N . TRP B 1 296 ? 5.926 4.367 -50.375 1.00 28.79 273 TRP B N 1
ATOM 4355 C CA . TRP B 1 296 ? 7.106 4.128 -49.532 1.00 28.40 273 TRP B CA 1
ATOM 4356 C C . TRP B 1 296 ? 7.925 5.414 -49.322 1.00 29.43 273 TRP B C 1
ATOM 4357 O O . TRP B 1 296 ? 7.958 6.287 -50.196 1.00 29.46 273 TRP B O 1
ATOM 4368 N N . ASP B 1 297 ? 8.587 5.523 -48.171 1.00 30.10 274 ASP B N 1
ATOM 4369 C CA . ASP B 1 297 ? 9.494 6.633 -47.902 1.00 31.41 274 ASP B CA 1
ATOM 4370 C C . ASP B 1 297 ? 10.612 6.683 -48.941 1.00 32.37 274 ASP B C 1
ATOM 4371 O O . ASP B 1 297 ? 11.236 5.664 -49.251 1.00 32.27 274 ASP B O 1
ATOM 4376 N N . ALA B 1 298 ? 10.849 7.874 -49.480 1.00 33.56 275 ALA B N 1
ATOM 4377 C CA . ALA B 1 298 ? 11.738 8.041 -50.625 1.00 34.69 275 ALA B CA 1
ATOM 4378 C C . ALA B 1 298 ? 13.126 8.532 -50.218 1.00 35.10 275 ALA B C 1
ATOM 4379 O O . ALA B 1 298 ? 14.127 7.868 -50.498 1.00 35.80 275 ALA B O 1
#

Foldseek 3Di:
DVPLLAFAFQQNLRHRQEEAEPQPDLVLLLPPVLVLVVVPHQEYEEEPVSPNLLSQLVSVVVNPDDPVRHQYEYEYEQVQQAQVSVLVVLVVSCVSNVHQAHAEYEHAFDFHPDDLRNLVSQVVCCVVVRYVAYAYEQDALVVVVSCVSHPRQHREYEYADALAADCVRVCVSSVVSGAYEHDPVAPPVQQVDPLLCVQQVVVVAGSSLSSSQVQSVDHRYGYHDHDSDPVVSVRNVSNSNDHGDPVSVVSNVNYDPPRDDDDDPSRHDPHDD/DVVLLAFACQQNLRADQEEAEPPPDLVLLLVPVLVLVVVPHQEYEEEPVSVNLLSQLVSVVVNVPDPVSHQFEYEDEQVQQQLVSLVVSLVVSCVSNVHQAHAEYEHAFDFHPRDLSSQVSQQVCCVVVRYVAYAYELDALVVVVSQVSHPGQHREYEYADALAADDVRVCVSCVVSPAYEHDPVAPPPQQVDPLLQVQQVVVVAGSSLSSSQVQSVDRRYGYHDHDSDPVVSVRNVSNSSDHGDPVSCVSNVNYDPPRDDDDDPRRHDPHDD

Nearest PDB structures (foldseek):
  4mhb-assembly4_D  TM=9.492E-01  e=5.524E-26  Yersinia pestis
  4mhb-assembly1_A  TM=9.480E-01  e=7.468E-26  Yersinia pestis
  3f7j-assembly2_B  TM=9.413E-01  e=1.210E-25  Bacillus subtilis
  4fzi-assembly2_B  TM=9.309E-01  e=2.349E-25  Trypanosoma cruzi strain CL Brener
  4fzi-assembly1_A  TM=9.327E-01  e=2.188E-24  Trypanosoma cruzi strain CL Brener

Organism: Rhizobium meliloti (strain 1021) (NCBI:txid266834)

Radius of gyration: 25.08 Å; Cα contacts (8 Å, |Δi|>4): 1090; chains: 2; bounding box: 63×54×66 Å

B-factor: mean 27.45, std 10.51, range [8.11, 58.09]

CATH classification: 3.20.20.100

InterPro domains:
  IPR018170 Aldo/keto reductase, conserved site [PS00062] (120-137)
  IPR018170 Aldo/keto reductase, conserved site [PS00798] (37-54)
  IPR020471 Aldo-keto reductase [PIRSF000097] (6-259)
  IPR020471 Aldo-keto reductase [PR00069] (33-57)
  IPR020471 Aldo-keto reductase [PR00069] (89-107)
  IPR020471 Aldo-keto reductase [PR00069] (120-137)
  IPR020471 Aldo-keto reductase [PR00069] (154-183)
  IPR020471 Aldo-keto reductase [PR00069] (191-215)
  IPR020471 Aldo-keto reductase [PTHR43827] (6-263)
  IPR023210 NADP-dependent oxidoreductase domain [PF00248] (14-257)
  IPR036812 NAD(P)-dependent oxidoreductase domain superfamily [G3DSA:3.20.20.100] (1-275)
  IPR036812 NAD(P)-dependent oxidoreductase domain superfamily [SSF51430] (5-261)

Solvent-accessible surface area: 22791 Å² total

Sequence (546 aa):
LYFQSHAVSSNGANIPALGFGTFRSGAEVLRILPQALKLGFRHVDTAQIYGNEAEVGEAIQKSGIPRADVFLTTKVWVDNYRHDAFIASVDESLRKLRTDHVDLLLLHWPGSDVPAERIGALNEVRNAGKVRHIGISNFNTTQEEAARLSDAPIATNQVEYHPYLDQTKVLQTARRLGSLTSYYAANGKVPADPLLTEIGGRHGKTAAQVALRWLVQQQDVIVLSKTATEARLKENFAIFDFALTREEAAVRELARPNGRIVNPQGLAPEWDALYFQSHAVSSNGANIPALGFGTFRSGAEVLRILPQALKLGFRHVDTAQIYGNEAEVGEAIQKSGIPRADVFLTTKVWVDNYRHDAFIASVDESLRKLRTDHVDLLLLHWPGSDVPAERIGALNEVRNAGKVRHIGISNFNTTQEEAARLSDAPIATNQVEYHPYLDQTKVLQTARRLGSLTSYYAANGKVPADPLLTEIGGRHGKTAAQVALRWLVQQQDVIVLSKTATEARLKENFAIFDFALTREEAAVRELARPNGRIVNPQGLAPEWDA

Secondary structure (DSSP, 8-state):
-GGG--EE--TT--EESEEEE----HHHHHHHHHHHHHHT--EEE--TTTT-HHHHHHHHHHHT--GGG-EEEEEE-GGG-SHHHHHHHHHHHHHHHTSS-EEEEEES-S--S---HHHHHHHHHHHTTSEEEEEEES--S---HHHHH-SSPEEEEEEE-BTTB--HHHHHHHHHH--EEEE---TTHHHH-HHHHHHHHHHT--HHHHHHHHHHTSTTEEEEE---SHHHHHHHH--SS----S---TTGGG--TT------TTTS-----/-GGG--EE-GGGT-EESEEEE----HHHHHHHHHHHHHHT--EEE--GGGS-HHHHHHHHHHHT--GGGSEEEEEE-GGG-SHHHHHHHHHHHHHHHTSS-EEEEEES-S--S---HHHHHHHHHHHTTSEEEEEEES--S---HHHHH-SSPEEEEEEE-STTS--HHHHHHHHHH--EEEE---TTTGGG-HHHHHHHHHHT--HHHHHHHHHHTSTTEEEEE--SSHHHHHHHH--SS----S---TTGGG--TT------TTTS-----